Protein AF-0000000085033903 (afdb_homodimer)

Structure (mmCIF, N/CA/C/O backbone):
data_AF-0000000085033903-model_v1
#
loop_
_entity.id
_entity.type
_entity.pdbx_description
1 polymer 'Transcriptional regulator, ArsR family'
#
loop_
_atom_site.group_PDB
_atom_site.id
_atom_site.type_symbol
_atom_site.label_atom_id
_atom_site.label_alt_id
_atom_site.label_comp_id
_atom_site.label_asym_id
_atom_site.label_entity_id
_atom_site.label_seq_id
_atom_site.pdbx_PDB_ins_code
_atom_site.Cartn_x
_atom_site.Cartn_y
_atom_site.Cartn_z
_atom_site.occupancy
_atom_site.B_iso_or_equiv
_atom_site.auth_seq_id
_atom_site.auth_comp_id
_atom_site.auth_asym_id
_atom_site.auth_atom_id
_atom_site.pdbx_PDB_model_num
ATOM 1 N N . MET A 1 1 ? 1.807 15.758 24.922 1 51.19 1 MET A N 1
ATOM 2 C CA . MET A 1 1 ? 3.074 15.234 24.422 1 51.19 1 MET A CA 1
ATOM 3 C C . MET A 1 1 ? 2.865 14.422 23.156 1 51.19 1 MET A C 1
ATOM 5 O O . MET A 1 1 ? 1.865 13.711 23.016 1 51.19 1 MET A O 1
ATOM 9 N N . ILE A 1 2 ? 3.465 14.828 22.094 1 61.84 2 ILE A N 1
ATOM 10 C CA . ILE A 1 2 ? 3.363 14.047 20.859 1 61.84 2 ILE A CA 1
ATOM 11 C C . ILE A 1 2 ? 3.867 12.625 21.094 1 61.84 2 ILE A C 1
ATOM 13 O O . ILE A 1 2 ? 4.941 12.43 21.672 1 61.84 2 ILE A O 1
ATOM 17 N N . PRO A 1 3 ? 3.047 11.727 20.766 1 81.75 3 PRO A N 1
ATOM 18 C CA . PRO A 1 3 ? 3.426 10.328 20.984 1 81.75 3 PRO A CA 1
ATOM 19 C C . PRO A 1 3 ? 4.547 9.867 20.047 1 81.75 3 PRO A C 1
ATOM 21 O O . PRO A 1 3 ? 4.309 9.055 19.156 1 81.75 3 PRO A O 1
ATOM 24 N N . ARG A 1 4 ? 5.805 10.461 20.406 1 83.75 4 ARG A N 1
ATOM 25 C CA . ARG A 1 4 ? 7.004 10.172 19.625 1 83.75 4 ARG A CA 1
ATOM 26 C C . ARG A 1 4 ? 7.234 8.664 19.531 1 83.75 4 ARG A C 1
ATOM 28 O O . ARG A 1 4 ? 7.613 8.164 18.469 1 83.75 4 ARG A O 1
ATOM 35 N N . ASP A 1 5 ? 6.941 8.07 20.562 1 87.31 5 ASP A N 1
ATOM 36 C CA . ASP A 1 5 ? 7.168 6.629 20.609 1 87.31 5 ASP A CA 1
ATOM 37 C C . ASP A 1 5 ? 6.258 5.902 19.609 1 87.31 5 ASP A C 1
ATOM 39 O O . ASP A 1 5 ? 6.672 4.922 18.984 1 87.31 5 ASP A O 1
ATOM 43 N N . ASP A 1 6 ? 5.113 6.434 19.516 1 89.75 6 ASP A N 1
ATOM 44 C CA . ASP A 1 6 ? 4.168 5.828 18.578 1 89.75 6 ASP A CA 1
ATOM 45 C C . ASP A 1 6 ? 4.613 6.043 17.125 1 89.75 6 ASP A C 1
ATOM 47 O O . ASP A 1 6 ? 4.465 5.152 16.297 1 89.75 6 ASP A O 1
ATOM 51 N N . ILE A 1 7 ? 5.16 7.18 16.922 1 90.38 7 ILE A N 1
ATOM 52 C CA . ILE A 1 7 ? 5.613 7.512 15.57 1 90.38 7 ILE A CA 1
ATOM 53 C C . ILE A 1 7 ? 6.793 6.621 15.188 1 90.38 7 ILE A C 1
ATOM 55 O O . ILE A 1 7 ? 6.812 6.031 14.109 1 90.38 7 ILE A O 1
ATOM 59 N N . ILE A 1 8 ? 7.691 6.449 16.109 1 91.5 8 ILE A N 1
ATOM 60 C CA . ILE A 1 8 ? 8.883 5.648 15.867 1 91.5 8 ILE A CA 1
ATOM 61 C C . ILE A 1 8 ? 8.492 4.18 15.703 1 91.5 8 ILE A C 1
ATOM 63 O O . ILE A 1 8 ? 8.984 3.494 14.805 1 91.5 8 ILE A O 1
ATOM 67 N N . ALA A 1 9 ? 7.598 3.768 16.516 1 93 9 ALA A N 1
ATOM 68 C CA . ALA A 1 9 ? 7.129 2.387 16.438 1 93 9 ALA A CA 1
ATOM 69 C C . ALA A 1 9 ? 6.445 2.121 15.094 1 93 9 ALA A C 1
ATOM 71 O O . ALA A 1 9 ? 6.605 1.044 14.516 1 93 9 ALA A O 1
ATOM 72 N N . GLY A 1 10 ? 5.672 3.066 14.633 1 94.44 10 GLY A N 1
ATOM 73 C CA . GLY A 1 10 ? 5.012 2.93 13.352 1 94.44 10 GLY A CA 1
ATOM 74 C C . GLY A 1 10 ? 5.98 2.791 12.188 1 94.44 10 GLY A C 1
ATOM 75 O O . GLY A 1 10 ? 5.832 1.902 11.352 1 94.44 10 GLY A O 1
ATOM 76 N N . VAL A 1 11 ? 6.996 3.611 12.234 1 94.5 11 VAL A N 1
ATOM 77 C CA . VAL A 1 11 ? 7.988 3.576 11.164 1 94.5 11 VAL A CA 1
ATOM 78 C C . VAL A 1 11 ? 8.781 2.273 11.234 1 94.5 11 VAL A C 1
ATOM 80 O O . VAL A 1 11 ? 9.047 1.643 10.211 1 94.5 11 VAL A O 1
ATOM 83 N N . ALA A 1 12 ? 9.07 1.867 12.406 1 94.12 12 ALA A N 1
ATOM 84 C CA . ALA A 1 12 ? 9.875 0.668 12.633 1 94.12 12 ALA A CA 1
ATOM 85 C C . ALA A 1 12 ? 9.148 -0.581 12.148 1 94.12 12 ALA A C 1
ATOM 87 O O . ALA A 1 12 ? 9.781 -1.581 11.805 1 94.12 12 ALA A O 1
ATOM 88 N N . SER A 1 13 ? 7.879 -0.503 12.117 1 93.31 13 SER A N 1
ATOM 89 C CA . SER A 1 13 ? 7.094 -1.692 11.812 1 93.31 13 SER A CA 1
ATOM 90 C C . SER A 1 13 ? 6.852 -1.822 10.312 1 93.31 13 SER A C 1
ATOM 92 O O . SER A 1 13 ? 6.191 -2.762 9.867 1 93.31 13 SER A O 1
ATOM 94 N N . THR A 1 14 ? 7.402 -0.98 9.547 1 95 14 THR A N 1
ATOM 95 C CA . THR A 1 14 ? 7.141 -0.982 8.109 1 95 14 THR A CA 1
ATOM 96 C C . THR A 1 14 ? 7.992 -2.037 7.406 1 95 14 THR A C 1
ATOM 98 O O . THR A 1 14 ? 9.109 -2.326 7.832 1 95 14 THR A O 1
ATOM 101 N N . PRO A 1 15 ? 7.492 -2.566 6.266 1 94.94 15 PRO A N 1
ATOM 102 C CA . PRO A 1 15 ? 8.305 -3.455 5.43 1 94.94 15 PRO A CA 1
ATOM 103 C C . PRO A 1 15 ? 9.594 -2.797 4.949 1 94.94 15 PRO A C 1
ATOM 105 O O . PRO A 1 15 ? 10.609 -3.475 4.785 1 94.94 15 PRO A O 1
ATOM 108 N N . LEU A 1 16 ? 9.57 -1.531 4.758 1 95.94 16 LEU A N 1
ATOM 109 C CA . LEU A 1 16 ? 10.781 -0.831 4.324 1 95.94 16 LEU A CA 1
ATOM 110 C C . LEU A 1 16 ? 11.891 -0.979 5.355 1 95.94 16 LEU A C 1
ATOM 112 O O . LEU A 1 16 ? 13.023 -1.316 5.004 1 95.94 16 LEU A O 1
ATOM 116 N N . LEU A 1 17 ? 11.562 -0.713 6.57 1 95.25 17 LEU A N 1
ATOM 117 C CA . LEU A 1 17 ? 12.586 -0.817 7.598 1 95.25 17 LEU A CA 1
ATOM 118 C C . LEU A 1 17 ? 13.062 -2.258 7.75 1 95.25 17 LEU A C 1
ATOM 120 O O . LEU A 1 17 ? 14.242 -2.504 8.023 1 95.25 17 LEU A O 1
ATOM 124 N N . SER A 1 18 ? 12.125 -3.17 7.672 1 94.19 18 SER A N 1
ATOM 125 C CA . SER A 1 18 ? 12.508 -4.578 7.715 1 94.19 18 SER A CA 1
ATOM 126 C C . SER A 1 18 ? 13.516 -4.906 6.617 1 94.19 18 SER A C 1
ATOM 128 O O . SER A 1 18 ? 14.5 -5.602 6.859 1 94.19 18 SER A O 1
ATOM 130 N N . LEU A 1 19 ? 13.242 -4.406 5.441 1 95.62 19 LEU A N 1
ATOM 131 C CA . LEU A 1 19 ? 14.156 -4.625 4.324 1 95.62 19 LEU A CA 1
ATOM 132 C C . LEU A 1 19 ? 15.516 -3.99 4.602 1 95.62 19 LEU A C 1
ATOM 134 O O . LEU A 1 19 ? 16.547 -4.633 4.426 1 95.62 19 LEU A O 1
ATOM 138 N N . LEU A 1 20 ? 15.508 -2.75 5.012 1 95.62 20 LEU A N 1
ATOM 139 C CA . LEU A 1 20 ? 16.75 -2.016 5.25 1 95.62 20 LEU A CA 1
ATOM 140 C C . LEU A 1 20 ? 17.578 -2.688 6.34 1 95.62 20 LEU A C 1
ATOM 142 O O . LEU A 1 20 ? 18.797 -2.658 6.297 1 95.62 20 LEU A O 1
ATOM 146 N N . SER A 1 21 ? 16.859 -3.277 7.262 1 93.75 21 SER A N 1
ATOM 147 C CA . SER A 1 21 ? 17.547 -3.961 8.352 1 93.75 21 SER A CA 1
ATOM 148 C C . SER A 1 21 ? 18.25 -5.227 7.859 1 93.75 21 SER A C 1
ATOM 150 O O . SER A 1 21 ? 19.094 -5.789 8.555 1 93.75 21 SER A O 1
ATOM 152 N N . GLU A 1 22 ? 17.844 -5.715 6.672 1 94.38 22 GLU A N 1
ATOM 153 C CA . GLU A 1 22 ? 18.438 -6.918 6.098 1 94.38 22 GLU A CA 1
ATOM 154 C C . GLU A 1 22 ? 19.594 -6.574 5.164 1 94.38 22 GLU A C 1
ATOM 156 O O . GLU A 1 22 ? 20.219 -7.465 4.582 1 94.38 22 GLU A O 1
ATOM 161 N N . LEU A 1 23 ? 19.844 -5.285 5.02 1 94.88 23 LEU A N 1
ATOM 162 C CA . LEU A 1 23 ? 20.984 -4.824 4.242 1 94.88 23 LEU A CA 1
ATOM 163 C C . LEU A 1 23 ? 22.156 -4.477 5.156 1 94.88 23 LEU A C 1
ATOM 165 O O . LEU A 1 23 ? 21.984 -3.812 6.18 1 94.88 23 LEU A O 1
ATOM 169 N N . GLU A 1 24 ? 23.266 -4.941 4.898 1 93.25 24 GLU A N 1
ATOM 170 C CA . GLU A 1 24 ? 24.422 -4.754 5.758 1 93.25 24 GLU A CA 1
ATOM 171 C C . GLU A 1 24 ? 24.766 -3.273 5.926 1 93.25 24 GLU A C 1
ATOM 173 O O . GLU A 1 24 ? 24.906 -2.787 7.047 1 93.25 24 GLU A O 1
ATOM 178 N N . GLU A 1 25 ? 25.016 -2.617 4.859 1 94.31 25 GLU A N 1
ATOM 179 C CA . GLU A 1 25 ? 25.312 -1.189 4.793 1 94.31 25 GLU A CA 1
ATOM 180 C C . GLU A 1 25 ? 24.766 -0.575 3.506 1 94.31 25 GLU A C 1
ATOM 182 O O . GLU A 1 25 ? 24.766 -1.22 2.455 1 94.31 25 GLU A O 1
ATOM 187 N N . VAL A 1 26 ? 24.281 0.636 3.725 1 95.5 26 VAL A N 1
ATOM 188 C CA . VAL A 1 26 ? 23.734 1.278 2.535 1 95.5 26 VAL A CA 1
ATOM 189 C C . VAL A 1 26 ? 24.297 2.693 2.408 1 95.5 26 VAL A C 1
ATOM 191 O O . VAL A 1 26 ? 24.469 3.389 3.412 1 95.5 26 VAL A O 1
ATOM 194 N N . LYS A 1 27 ? 24.625 3.059 1.202 1 96.56 27 LYS A N 1
ATOM 195 C CA . LYS A 1 27 ? 25 4.426 0.863 1 96.56 27 LYS A CA 1
ATOM 196 C C . LYS A 1 27 ? 23.984 5.066 -0.073 1 96.56 27 LYS A C 1
ATOM 198 O O . LYS A 1 27 ? 24 4.824 -1.281 1 96.56 27 LYS A O 1
ATOM 203 N N . PRO A 1 28 ? 23.109 5.859 0.519 1 96.75 28 PRO A N 1
ATOM 204 C CA . PRO A 1 28 ? 22.062 6.48 -0.3 1 96.75 28 PRO A CA 1
ATOM 205 C C . PRO A 1 28 ? 22.594 7.645 -1.139 1 96.75 28 PRO A C 1
ATOM 207 O O . PRO A 1 28 ? 23.594 8.266 -0.781 1 96.75 28 PRO A O 1
ATOM 210 N N . SER A 1 29 ? 21.953 7.879 -2.289 1 95.25 29 SER A N 1
ATOM 211 C CA . SER A 1 29 ? 22.203 9.086 -3.07 1 95.25 29 SER A CA 1
ATOM 212 C C . SER A 1 29 ? 21.766 10.336 -2.316 1 95.25 29 SER A C 1
ATOM 214 O O . SER A 1 29 ? 21.109 10.242 -1.28 1 95.25 29 SER A O 1
ATOM 216 N N . GLN A 1 30 ? 22.125 11.477 -2.842 1 94.06 30 GLN A N 1
ATOM 217 C CA . GLN A 1 30 ? 21.781 12.742 -2.213 1 94.06 30 GLN A CA 1
ATOM 218 C C . GLN A 1 30 ? 20.266 12.945 -2.174 1 94.06 30 GLN A C 1
ATOM 220 O O . GLN A 1 30 ? 19.75 13.547 -1.237 1 94.06 30 GLN A O 1
ATOM 225 N N . ARG A 1 31 ? 19.594 12.414 -3.102 1 93 31 ARG A N 1
ATOM 226 C CA . ARG A 1 31 ? 18.156 12.609 -3.244 1 93 31 ARG A CA 1
ATOM 227 C C . ARG A 1 31 ? 17.391 11.953 -2.094 1 93 31 ARG A C 1
ATOM 229 O O . ARG A 1 31 ? 16.422 12.523 -1.58 1 93 31 ARG A O 1
ATOM 236 N N . ILE A 1 32 ? 17.875 10.773 -1.647 1 95.12 32 ILE A N 1
ATOM 237 C CA . ILE A 1 32 ? 17.094 10.047 -0.653 1 95.12 32 ILE A CA 1
ATOM 238 C C . ILE A 1 32 ? 17.812 10.086 0.695 1 95.12 32 ILE A C 1
ATOM 240 O O . ILE A 1 32 ? 17.344 9.5 1.673 1 95.12 32 ILE A O 1
ATOM 244 N N . ARG A 1 33 ? 18.875 10.781 0.789 1 96 33 ARG A N 1
ATOM 245 C CA . ARG A 1 33 ? 19.656 10.875 2.016 1 96 33 ARG A CA 1
ATOM 246 C C . ARG A 1 33 ? 18.812 11.406 3.168 1 96 33 ARG A C 1
ATOM 248 O O . ARG A 1 33 ? 18.938 10.953 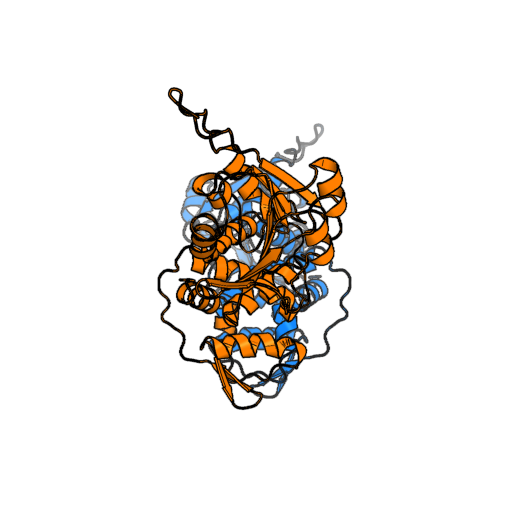4.305 1 96 33 ARG A O 1
ATOM 255 N N . PRO A 1 34 ? 17.922 12.383 2.941 1 93.62 34 PRO A N 1
ATOM 256 C CA . PRO A 1 34 ? 17.109 12.891 4.047 1 93.62 34 PRO A CA 1
ATOM 257 C C . PRO A 1 34 ? 16.281 11.797 4.727 1 93.62 34 PRO A C 1
ATOM 259 O O . PRO A 1 34 ? 16.062 11.859 5.938 1 93.62 34 PRO A O 1
ATOM 262 N N . LEU A 1 35 ? 15.797 10.812 3.961 1 95.88 35 LEU A N 1
ATOM 263 C CA . LEU A 1 35 ? 15.07 9.695 4.543 1 95.88 35 LEU A CA 1
ATOM 264 C C . LEU A 1 35 ? 15.953 8.914 5.512 1 95.88 35 LEU A C 1
ATOM 266 O O . LEU A 1 35 ? 15.539 8.609 6.633 1 95.88 35 LEU A O 1
ATOM 270 N N . PHE A 1 36 ? 17.156 8.656 5.133 1 96.62 36 PHE A N 1
ATOM 271 C CA . PHE A 1 36 ? 18.078 7.879 5.949 1 96.62 36 PHE A CA 1
ATOM 272 C C . PHE A 1 36 ? 18.547 8.688 7.148 1 96.62 36 PHE A C 1
ATOM 274 O O . PHE A 1 36 ? 18.766 8.141 8.234 1 96.62 36 PHE A O 1
ATOM 281 N N . ASP A 1 37 ? 18.75 9.992 6.934 1 95.38 37 ASP A N 1
ATOM 282 C CA . ASP A 1 37 ? 19.062 10.867 8.062 1 95.38 37 ASP A CA 1
ATOM 283 C C . ASP A 1 37 ? 17.938 10.828 9.109 1 95.38 37 ASP A C 1
ATOM 285 O O . ASP A 1 37 ? 18.219 10.773 10.305 1 95.38 37 ASP A O 1
ATOM 289 N N . PHE A 1 38 ? 16.703 10.898 8.641 1 95.06 38 PHE A N 1
ATOM 290 C CA . PHE A 1 38 ? 15.547 10.812 9.531 1 95.06 38 PHE A CA 1
ATOM 291 C C . PHE A 1 38 ? 15.562 9.5 10.312 1 95.06 38 PHE A C 1
ATOM 293 O O . PHE A 1 38 ? 15.406 9.492 11.531 1 95.06 38 PHE A O 1
ATOM 300 N N . LEU A 1 39 ? 15.789 8.336 9.609 1 95.62 39 LEU A N 1
ATOM 301 C CA . LEU A 1 39 ? 15.789 7.02 10.242 1 95.62 39 LEU A CA 1
ATOM 302 C C . LEU A 1 39 ? 16.906 6.914 11.273 1 95.62 39 LEU A C 1
ATOM 304 O O . LEU A 1 39 ? 16.734 6.273 12.312 1 95.62 39 LEU A O 1
ATOM 308 N N . ALA A 1 40 ? 18.016 7.551 10.961 1 94.94 40 ALA A N 1
ATOM 309 C CA . ALA A 1 40 ? 19.141 7.559 11.898 1 94.94 40 ALA A CA 1
ATOM 310 C C . ALA A 1 40 ? 18.828 8.414 13.117 1 94.94 40 ALA A C 1
ATOM 312 O O . ALA A 1 40 ? 19.141 8.039 14.25 1 94.94 40 ALA A O 1
ATOM 313 N N . GLU A 1 41 ? 18.234 9.5 12.867 1 92.31 41 GLU A N 1
ATOM 314 C CA . GLU A 1 41 ? 17.922 10.438 13.945 1 92.31 41 GLU A CA 1
ATOM 315 C C . GLU A 1 41 ? 16.938 9.82 14.938 1 92.31 41 GLU A C 1
ATOM 317 O O . GLU A 1 41 ? 17.016 10.102 16.141 1 92.31 41 GLU A O 1
ATOM 322 N N . VAL A 1 42 ? 16.047 9.008 14.422 1 91.25 42 VAL A N 1
ATOM 323 C CA . VAL A 1 42 ? 15.055 8.41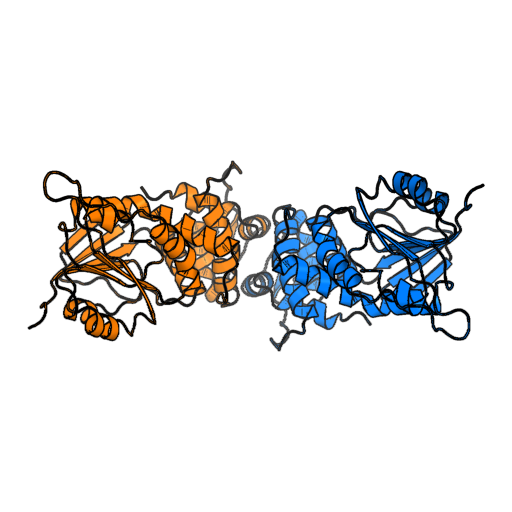4 15.32 1 91.25 42 VAL A CA 1
ATOM 324 C C . VAL A 1 42 ? 15.578 7.094 15.875 1 91.25 42 VAL A C 1
ATOM 326 O O . VAL A 1 42 ? 14.852 6.367 16.547 1 91.25 42 VAL A O 1
ATOM 329 N N . GLY A 1 43 ? 16.766 6.715 15.523 1 91.06 43 GLY A N 1
ATOM 330 C CA . GLY A 1 43 ? 17.438 5.578 16.125 1 91.06 43 GLY A CA 1
ATOM 331 C C . GLY A 1 43 ? 17.156 4.27 15.414 1 91.06 43 GLY A C 1
ATOM 332 O O . GLY A 1 43 ? 17.453 3.193 15.945 1 91.06 43 GLY A O 1
ATOM 333 N N . LEU A 1 44 ? 16.609 4.309 14.258 1 93.69 44 LEU A N 1
ATOM 334 C CA . LEU A 1 44 ? 16.25 3.086 13.555 1 93.69 44 LEU A CA 1
ATOM 335 C C . LEU A 1 44 ? 17.375 2.617 12.648 1 93.69 44 LEU A C 1
ATOM 337 O O . LEU A 1 44 ? 17.375 1.476 12.18 1 93.69 44 LEU A O 1
ATOM 341 N N . MET A 1 45 ? 18.312 3.541 12.375 1 95.62 45 MET A N 1
ATOM 342 C CA . MET A 1 45 ? 19.547 3.225 11.664 1 95.62 45 MET A CA 1
ATOM 343 C C . MET A 1 45 ? 20.734 3.93 12.312 1 95.62 45 MET A C 1
ATOM 345 O O . MET A 1 45 ? 20.562 4.855 13.102 1 95.62 45 MET A O 1
ATOM 349 N N . GLN A 1 46 ? 21.859 3.432 12.055 1 96.19 46 GLN A N 1
ATOM 350 C CA . GLN A 1 46 ? 23.109 4.055 12.508 1 96.19 46 GLN A CA 1
ATOM 351 C C . GLN A 1 46 ? 23.875 4.668 11.336 1 96.19 46 GLN A C 1
ATOM 353 O O . GLN A 1 46 ? 24.078 4.008 10.312 1 96.19 46 GLN A O 1
ATOM 358 N N . ARG A 1 47 ? 24.25 5.879 11.562 1 95.75 47 ARG A N 1
ATOM 359 C CA . ARG A 1 47 ? 25 6.566 10.516 1 95.75 47 ARG A CA 1
ATOM 360 C C . ARG A 1 47 ? 26.5 6.469 10.758 1 95.75 47 ARG A C 1
ATOM 362 O O . ARG A 1 47 ? 26.969 6.699 11.875 1 95.75 47 ARG A O 1
ATOM 369 N N . LYS A 1 48 ? 27.219 6.062 9.797 1 94.75 48 LYS A N 1
ATOM 370 C CA . LYS A 1 48 ? 28.672 6.051 9.781 1 94.75 48 LYS A CA 1
ATOM 371 C C . LYS A 1 48 ? 29.219 6.723 8.523 1 94.75 48 LYS A C 1
ATOM 373 O O . LYS A 1 48 ? 29.422 6.066 7.5 1 94.75 48 LYS A O 1
ATOM 378 N N . GLY A 1 49 ? 29.5 8.047 8.641 1 93.56 49 GLY A N 1
ATOM 379 C CA . GLY A 1 49 ? 29.891 8.797 7.457 1 93.56 49 GLY A CA 1
ATOM 380 C C . GLY A 1 49 ? 28.766 8.992 6.465 1 93.56 49 GLY A C 1
ATOM 381 O O . GLY A 1 49 ? 27.719 9.539 6.812 1 93.56 49 GLY A O 1
ATOM 382 N N . ASP A 1 50 ? 29 8.445 5.316 1 94.38 50 ASP A N 1
ATOM 383 C CA . ASP A 1 50 ? 27.984 8.586 4.281 1 94.38 50 ASP A CA 1
ATOM 384 C C . ASP A 1 50 ? 27.188 7.293 4.125 1 94.38 50 ASP A C 1
ATOM 386 O O . ASP A 1 50 ? 26.391 7.156 3.186 1 94.38 50 ASP A O 1
ATOM 390 N N . LYS A 1 51 ? 27.453 6.434 5.082 1 96.44 51 LYS A N 1
ATOM 391 C CA . LYS A 1 51 ? 26.781 5.137 5.027 1 96.44 51 LYS A CA 1
ATOM 392 C C . LYS A 1 51 ? 25.859 4.941 6.23 1 96.44 51 LYS A C 1
ATOM 394 O O . LYS A 1 51 ? 26.016 5.621 7.246 1 96.44 51 LYS A O 1
ATOM 399 N N . TYR A 1 52 ? 24.875 4.051 6.055 1 97.12 52 TYR A N 1
ATOM 400 C CA . TYR A 1 52 ? 23.906 3.732 7.098 1 97.12 52 TYR A CA 1
ATOM 401 C C . TYR A 1 52 ? 23.797 2.225 7.293 1 97.12 52 TYR A C 1
ATOM 403 O O . TYR A 1 52 ? 23.891 1.459 6.332 1 97.12 52 TYR A O 1
ATOM 411 N N . ARG A 1 53 ? 23.641 1.816 8.508 1 94.62 53 ARG A N 1
ATOM 412 C CA . ARG A 1 53 ? 23.453 0.403 8.828 1 94.62 53 ARG A CA 1
ATOM 413 C C . ARG A 1 53 ? 22.344 0.211 9.859 1 94.62 53 ARG A C 1
ATOM 415 O O . ARG A 1 53 ? 21.859 1.182 10.438 1 94.62 53 ARG A O 1
ATOM 422 N N . ARG A 1 54 ? 21.938 -1.089 9.992 1 89.06 54 ARG A N 1
ATOM 423 C CA . ARG A 1 54 ? 20.828 -1.396 10.898 1 89.06 54 ARG A CA 1
ATOM 424 C C . ARG A 1 54 ? 21.203 -1.059 12.344 1 89.06 54 ARG A C 1
ATOM 426 O O . ARG A 1 54 ? 22.359 -1.223 12.742 1 89.06 54 ARG A O 1
ATOM 433 N N . ALA A 1 55 ? 20.203 -0.521 12.922 1 87.81 55 ALA A N 1
ATOM 434 C CA . ALA A 1 55 ? 20.312 -0.316 14.359 1 87.81 55 ALA A CA 1
ATOM 435 C C . ALA A 1 55 ? 19.484 -1.354 15.125 1 87.81 55 ALA A C 1
ATOM 437 O O . ALA A 1 55 ? 18.797 -2.174 14.516 1 87.81 55 ALA A O 1
ATOM 438 N N . SER A 1 56 ? 19.688 -1.469 16.312 1 77.69 56 SER A N 1
ATOM 439 C CA . SER A 1 56 ? 18.859 -2.346 17.125 1 77.69 56 SER A CA 1
ATOM 440 C C . SER A 1 56 ? 17.391 -1.896 17.094 1 77.69 56 SER A C 1
ATOM 442 O O . SER A 1 56 ? 17.094 -0.738 17.391 1 77.69 56 SER A O 1
ATOM 444 N N . LEU A 1 57 ? 16.625 -2.744 16.5 1 71.31 57 LEU A N 1
ATOM 445 C CA . LEU A 1 57 ? 15.219 -2.385 16.359 1 71.31 57 LEU A CA 1
ATOM 446 C C . LEU A 1 57 ? 14.453 -2.648 17.656 1 71.31 57 LEU A C 1
ATOM 448 O O . LEU A 1 57 ? 14.773 -3.59 18.391 1 71.31 57 LEU A O 1
ATOM 452 N N . PRO A 1 58 ? 13.602 -1.666 17.891 1 67.56 58 PRO A N 1
ATOM 453 C CA . PRO A 1 58 ? 12.766 -1.893 19.078 1 67.56 58 PRO A CA 1
ATOM 454 C C . PRO A 1 58 ? 11.898 -3.141 18.953 1 67.56 58 PRO A C 1
ATOM 456 O O . PRO A 1 58 ? 11.695 -3.652 17.859 1 67.56 58 PRO A O 1
ATOM 459 N N . SER A 1 59 ? 11.531 -3.715 20.016 1 65.88 59 SER A N 1
ATOM 460 C CA . SER A 1 59 ? 10.719 -4.922 20.078 1 65.88 59 SER A CA 1
ATOM 461 C C . SER A 1 59 ? 9.383 -4.719 19.359 1 65.88 59 SER A C 1
ATOM 463 O O . SER A 1 59 ? 8.789 -3.639 19.438 1 65.88 59 SER A O 1
ATOM 465 N N . ARG A 1 60 ? 9.07 -5.688 18.703 1 65.56 60 ARG A N 1
ATOM 466 C CA . ARG A 1 60 ? 7.812 -5.699 17.953 1 65.56 60 ARG A CA 1
ATOM 467 C C . ARG A 1 60 ? 6.629 -5.938 18.891 1 65.56 60 ARG A C 1
ATOM 469 O O . ARG A 1 60 ? 6.508 -7.012 19.484 1 65.56 60 ARG A O 1
ATOM 476 N N . GLY A 1 61 ? 6.223 -4.883 19.578 1 69.19 61 GLY A N 1
ATOM 477 C CA . GLY A 1 61 ? 5.012 -5.051 20.359 1 69.19 61 GLY A CA 1
ATOM 478 C C . GLY A 1 61 ? 3.76 -4.613 19.625 1 69.19 61 GLY A C 1
ATOM 479 O O . GLY A 1 61 ? 3.787 -4.402 18.422 1 69.19 61 GLY A O 1
ATOM 480 N N . GLU A 1 62 ? 2.664 -4.789 20.266 1 85.25 62 GLU A N 1
ATOM 481 C CA . GLU A 1 62 ? 1.383 -4.348 19.719 1 85.25 62 GLU A CA 1
ATOM 482 C C . GLU A 1 62 ? 1.396 -2.854 19.422 1 85.25 62 GLU A C 1
ATOM 484 O O . GLU A 1 62 ? 1.844 -2.053 20.234 1 85.25 62 GLU A O 1
ATOM 489 N N . LEU A 1 63 ? 1.083 -2.57 18.25 1 90.56 63 LEU A N 1
ATOM 490 C CA . LEU A 1 63 ? 1.084 -1.179 17.812 1 90.56 63 LEU A CA 1
ATOM 491 C C . LEU A 1 63 ? -0.178 -0.461 18.281 1 90.56 63 LEU A C 1
ATOM 493 O O . LEU A 1 63 ? -1.271 -1.029 18.25 1 90.56 63 LEU A O 1
ATOM 497 N N . SER A 1 64 ? 0.049 0.699 18.828 1 92.88 64 SER A N 1
ATOM 498 C CA . SER A 1 64 ? -1.088 1.58 19.078 1 92.88 64 SER A CA 1
ATOM 499 C C . SER A 1 64 ? -1.766 1.982 17.766 1 92.88 64 SER A C 1
ATOM 501 O O . SER A 1 64 ? -1.188 1.83 16.688 1 92.88 64 SER A O 1
ATOM 503 N N . PRO A 1 65 ? -3.014 2.461 17.875 1 93.62 65 PRO A N 1
ATOM 504 C CA . PRO A 1 65 ? -3.693 2.926 16.656 1 93.62 65 PRO A CA 1
ATOM 505 C C . PRO A 1 65 ? -2.898 3.994 15.914 1 93.62 65 PRO A C 1
ATOM 507 O O . PRO A 1 65 ? -2.834 3.971 14.68 1 93.62 65 PRO A O 1
ATOM 510 N N . LEU A 1 66 ? -2.314 4.906 16.625 1 95.19 66 LEU A N 1
ATOM 511 C CA . LEU A 1 66 ? -1.508 5.938 15.984 1 95.19 66 LEU A CA 1
ATOM 512 C C . LEU A 1 66 ? -0.289 5.328 15.297 1 95.19 66 LEU A C 1
ATOM 514 O O . LEU A 1 66 ? 0.049 5.703 14.172 1 95.19 66 LEU A O 1
ATOM 518 N N . ALA A 1 67 ? 0.354 4.41 15.953 1 95.25 67 ALA A N 1
ATOM 519 C CA . ALA A 1 67 ? 1.512 3.746 15.359 1 95.25 67 ALA A CA 1
ATOM 520 C C . ALA A 1 67 ? 1.128 3.014 14.078 1 95.25 67 ALA A C 1
ATOM 522 O O . ALA A 1 67 ? 1.866 3.049 13.086 1 95.25 67 ALA A O 1
ATOM 523 N N . GLU A 1 68 ? -0.029 2.402 14.125 1 95.81 68 GLU A N 1
ATOM 524 C CA . GLU A 1 68 ? -0.52 1.711 12.938 1 95.81 68 GLU A CA 1
ATOM 525 C C . GLU A 1 68 ? -0.775 2.691 11.797 1 95.81 68 GLU A C 1
ATOM 527 O O . GLU A 1 68 ? -0.462 2.4 10.641 1 95.81 68 GLU A O 1
ATOM 532 N N . ALA A 1 69 ? -1.372 3.797 12.141 1 96.81 69 ALA A N 1
ATOM 533 C CA . ALA A 1 69 ? -1.63 4.828 11.141 1 96.81 69 ALA A CA 1
ATOM 534 C C . ALA A 1 69 ? -0.327 5.34 10.531 1 96.81 69 ALA A C 1
ATOM 536 O O . ALA A 1 69 ? -0.222 5.496 9.312 1 96.81 69 ALA A O 1
ATOM 537 N N . VAL A 1 70 ? 0.623 5.527 11.398 1 96.94 70 VAL A N 1
ATOM 538 C CA . VAL A 1 70 ? 1.919 6.02 10.945 1 96.94 70 VAL A CA 1
ATOM 539 C C . VAL A 1 70 ? 2.574 4.98 10.039 1 96.94 70 VAL A C 1
ATOM 541 O O . VAL A 1 70 ? 3.131 5.328 8.992 1 96.94 70 VAL A O 1
ATOM 544 N N . SER A 1 71 ? 2.52 3.75 10.43 1 96.44 71 SER A N 1
ATOM 545 C CA . SER A 1 71 ? 3.068 2.68 9.602 1 96.44 71 SER A CA 1
ATOM 546 C C . SER A 1 71 ? 2.445 2.68 8.211 1 96.44 71 SER A C 1
ATOM 548 O O . SER A 1 71 ? 3.156 2.6 7.207 1 96.44 71 SER A O 1
ATOM 550 N N . THR A 1 72 ? 1.188 2.828 8.172 1 96.56 72 THR A N 1
ATOM 551 C CA . THR A 1 72 ? 0.441 2.818 6.922 1 96.56 72 THR A CA 1
ATOM 552 C C . THR A 1 72 ? 0.818 4.02 6.059 1 96.56 72 THR A C 1
ATOM 554 O O . THR A 1 72 ? 1.084 3.873 4.863 1 96.56 72 THR A O 1
ATOM 557 N N . LEU A 1 73 ? 0.869 5.176 6.641 1 98 73 LEU A N 1
ATOM 558 C CA . LEU A 1 73 ? 1.156 6.402 5.91 1 98 73 LEU A CA 1
ATOM 559 C C . LEU A 1 73 ? 2.6 6.418 5.414 1 98 73 LEU A C 1
ATOM 561 O O . LEU A 1 73 ? 2.871 6.844 4.289 1 98 73 LEU A O 1
ATOM 565 N N . PHE A 1 74 ? 3.482 5.93 6.293 1 97.81 74 PHE A N 1
ATOM 566 C CA . PHE A 1 74 ? 4.891 5.91 5.918 1 97.81 74 PHE A CA 1
ATOM 567 C C . PHE A 1 74 ? 5.129 4.965 4.75 1 97.81 74 PHE A C 1
ATOM 569 O O . PHE A 1 74 ? 5.797 5.324 3.777 1 97.81 74 PHE A O 1
ATOM 576 N N . GLN A 1 75 ? 4.52 3.842 4.82 1 96.12 75 GLN A N 1
ATOM 577 C CA . GLN A 1 75 ? 4.746 2.795 3.828 1 96.12 75 GLN A CA 1
ATOM 578 C C . GLN A 1 75 ? 4.066 3.135 2.504 1 96.12 75 GLN A C 1
ATOM 580 O O . GLN A 1 75 ? 4.602 2.84 1.434 1 96.12 75 GLN A O 1
ATOM 585 N N . ASN A 1 76 ? 2.92 3.785 2.568 1 95.56 76 ASN A N 1
ATOM 586 C CA . ASN A 1 76 ? 2.096 3.865 1.367 1 95.56 76 ASN A CA 1
ATOM 587 C C . ASN A 1 76 ? 2.068 5.281 0.798 1 95.56 76 ASN A C 1
ATOM 589 O O . ASN A 1 76 ? 1.646 5.488 -0.341 1 95.56 76 ASN A O 1
ATOM 593 N N . LEU A 1 77 ? 2.521 6.266 1.523 1 97.31 77 LEU A N 1
ATOM 594 C CA . LEU A 1 77 ? 2.547 7.637 1.027 1 97.31 77 LEU A CA 1
ATOM 595 C C . LEU A 1 77 ? 3.971 8.18 1.015 1 97.31 77 LEU A C 1
ATOM 597 O O . LEU A 1 77 ? 4.508 8.5 -0.049 1 97.31 77 LEU A O 1
ATOM 601 N N . VAL A 1 78 ? 4.59 8.156 2.174 1 97.56 78 VAL A N 1
ATOM 602 C CA . VAL A 1 78 ? 5.883 8.812 2.334 1 97.56 78 VAL A CA 1
ATOM 603 C C . VAL A 1 78 ? 6.934 8.086 1.498 1 97.56 78 VAL A C 1
ATOM 605 O O . VAL A 1 78 ? 7.629 8.703 0.687 1 97.56 78 VAL A O 1
ATOM 608 N N . PHE A 1 79 ? 6.969 6.777 1.653 1 96.81 79 PHE A N 1
ATOM 609 C CA . PHE A 1 79 ? 7.992 5.98 0.985 1 96.81 79 PHE A CA 1
ATOM 610 C C . PHE A 1 79 ? 7.875 6.109 -0.529 1 96.81 79 PHE A C 1
ATOM 612 O O . PHE A 1 79 ? 8.844 6.445 -1.207 1 96.81 79 PHE A O 1
ATOM 619 N N . PRO A 1 80 ? 6.746 5.883 -1.151 1 96.25 80 PRO A N 1
ATOM 620 C CA . PRO A 1 80 ? 6.648 6.051 -2.604 1 96.25 80 PRO A CA 1
ATOM 621 C C . PRO A 1 80 ? 7.012 7.461 -3.061 1 96.25 80 PRO A C 1
ATOM 623 O O . PRO A 1 80 ? 7.629 7.629 -4.117 1 96.25 80 PRO A O 1
ATOM 626 N N . TYR A 1 81 ? 6.699 8.438 -2.309 1 97 81 TYR A N 1
ATOM 627 C CA . TYR A 1 81 ? 6.988 9.82 -2.682 1 97 81 TYR A CA 1
ATOM 628 C C . TYR A 1 81 ? 8.484 10.094 -2.623 1 97 81 TYR A C 1
ATOM 630 O O . TYR A 1 81 ? 9.062 10.641 -3.568 1 97 81 TYR A O 1
ATOM 638 N N . VAL A 1 82 ? 9.055 9.664 -1.54 1 95.88 82 VAL A N 1
ATOM 639 C CA . VAL A 1 82 ? 10.461 9.969 -1.331 1 95.88 82 VAL A CA 1
ATOM 640 C C . VAL A 1 82 ? 11.312 9.148 -2.301 1 95.88 82 VAL A C 1
ATOM 642 O O . VAL A 1 82 ? 12.312 9.648 -2.83 1 95.88 82 VAL A O 1
ATOM 645 N N . ALA A 1 83 ? 10.914 7.922 -2.541 1 93.75 83 ALA A N 1
ATOM 646 C CA . ALA A 1 83 ? 11.703 7.008 -3.365 1 93.75 83 ALA A CA 1
ATOM 647 C C . ALA A 1 83 ? 11.508 7.312 -4.852 1 93.75 83 ALA A C 1
ATOM 649 O O . ALA A 1 83 ? 12.469 7.266 -5.625 1 93.75 83 ALA A O 1
ATOM 650 N N . ALA A 1 84 ? 10.273 7.645 -5.254 1 92.56 84 ALA A N 1
ATOM 651 C CA . ALA A 1 84 ? 9.977 7.68 -6.684 1 92.56 84 ALA A CA 1
ATOM 652 C C . ALA A 1 84 ? 9.352 9.016 -7.078 1 92.56 84 ALA A C 1
ATOM 654 O O . ALA A 1 84 ? 9.07 9.258 -8.258 1 92.56 84 ALA A O 1
ATOM 655 N N . GLY A 1 85 ? 9.094 9.859 -6.125 1 92.75 85 GLY A N 1
ATOM 656 C CA . GLY A 1 85 ? 8.445 11.125 -6.426 1 92.75 85 GLY A CA 1
ATOM 657 C C . GLY A 1 85 ? 6.969 10.977 -6.734 1 92.75 85 GLY A C 1
ATOM 658 O O . GLY A 1 85 ? 6.352 11.891 -7.293 1 92.75 85 GLY A O 1
ATOM 659 N N . ARG A 1 86 ? 6.387 9.875 -6.336 1 92.88 86 ARG A N 1
ATOM 660 C CA . ARG A 1 86 ? 4.992 9.602 -6.668 1 92.88 86 ARG A CA 1
ATOM 661 C C . ARG A 1 86 ? 4.055 10.234 -5.645 1 92.88 86 ARG A C 1
ATOM 663 O O . ARG A 1 86 ? 4.113 9.914 -4.457 1 92.88 86 ARG A O 1
ATOM 670 N N . ARG A 1 87 ? 3.162 11.008 -6.133 1 94.94 87 ARG A N 1
ATOM 671 C CA . ARG A 1 87 ? 2.139 11.602 -5.273 1 94.94 87 ARG A CA 1
ATOM 672 C C . ARG A 1 87 ? 0.863 10.758 -5.289 1 94.94 87 ARG A C 1
ATOM 674 O O . ARG A 1 87 ? 0.571 10.086 -6.277 1 94.94 87 ARG A O 1
ATOM 681 N N . ALA A 1 88 ? 0.216 10.875 -4.191 1 94.56 88 ALA A N 1
ATOM 682 C CA . ALA A 1 88 ? -0.993 10.07 -4.062 1 94.56 88 ALA A CA 1
ATOM 683 C C . ALA A 1 88 ? -2.146 10.672 -4.855 1 94.56 88 ALA A C 1
ATOM 685 O O . ALA A 1 88 ? -2.395 11.883 -4.781 1 94.56 88 ALA A O 1
ATOM 686 N N . GLY A 1 89 ? -2.766 9.844 -5.668 1 92.38 89 GLY A N 1
ATOM 687 C CA . GLY A 1 89 ? -4.031 10.25 -6.266 1 92.38 89 GLY A CA 1
ATOM 688 C C . GLY A 1 89 ? -5.207 10.109 -5.316 1 92.38 89 GLY A C 1
ATOM 689 O O . GLY A 1 89 ? -5.16 10.602 -4.188 1 92.38 89 GLY A O 1
ATOM 690 N N . ARG A 1 90 ? -6.246 9.414 -5.742 1 90.75 90 ARG A N 1
ATOM 691 C CA . ARG A 1 90 ? -7.387 9.18 -4.863 1 90.75 90 ARG A CA 1
ATOM 692 C C . ARG A 1 90 ? -7.012 8.234 -3.725 1 90.75 90 ARG A C 1
ATOM 694 O O . ARG A 1 90 ? -6.371 7.207 -3.951 1 90.75 90 ARG A O 1
ATOM 701 N N . LEU A 1 91 ? -7.438 8.641 -2.539 1 95.06 91 LEU A N 1
ATOM 702 C CA . LEU A 1 91 ? -7.047 7.879 -1.356 1 95.06 91 LEU A CA 1
ATOM 703 C C . LEU A 1 91 ? -7.996 6.707 -1.124 1 95.06 91 LEU A C 1
ATOM 705 O O . LEU A 1 91 ? -9.211 6.844 -1.288 1 95.06 91 LEU A O 1
ATOM 709 N N . SER A 1 92 ? -7.414 5.555 -0.819 1 90.75 92 SER A N 1
ATOM 710 C CA . SER A 1 92 ? -8.219 4.43 -0.354 1 90.75 92 SER A CA 1
ATOM 711 C C . SER A 1 92 ? -8.828 4.711 1.013 1 90.75 92 SER A C 1
ATOM 713 O O . SER A 1 92 ? -8.352 5.582 1.745 1 90.75 92 SER A O 1
ATOM 715 N N . PRO A 1 93 ? -9.891 3.967 1.392 1 90.44 93 PRO A N 1
ATOM 716 C CA . PRO A 1 93 ? -10.477 4.141 2.721 1 90.44 93 PRO A CA 1
ATOM 717 C C . PRO A 1 93 ? -9.477 3.922 3.848 1 90.44 93 PRO A C 1
ATOM 719 O O . PRO A 1 93 ? -9.523 4.609 4.871 1 90.44 93 PRO A O 1
ATOM 722 N N . GLU A 1 94 ? -8.578 3.047 3.604 1 91.56 94 GLU A N 1
ATOM 723 C CA . GLU A 1 94 ? -7.559 2.764 4.609 1 91.56 94 GLU A CA 1
ATOM 724 C C . GLU A 1 94 ? -6.637 3.963 4.816 1 91.56 94 GLU A C 1
ATOM 726 O O . GLU A 1 94 ? -6.301 4.305 5.953 1 91.56 94 GLU A O 1
ATOM 731 N N . LEU A 1 95 ? -6.254 4.57 3.77 1 95.88 95 LEU A N 1
ATOM 732 C CA . LEU A 1 95 ? -5.383 5.738 3.859 1 95.88 95 LEU A CA 1
ATOM 733 C C . LEU A 1 95 ? -6.125 6.922 4.461 1 95.88 95 LEU A C 1
ATOM 735 O O . LEU A 1 95 ? -5.551 7.695 5.234 1 95.88 95 LEU A O 1
ATOM 739 N N . GLN A 1 96 ? -7.43 7.031 4.133 1 96 96 GLN A N 1
ATOM 740 C CA . GLN A 1 96 ? -8.234 8.094 4.727 1 96 96 GLN A CA 1
ATOM 741 C C . GLN A 1 96 ? -8.312 7.949 6.242 1 96 96 GLN A C 1
ATOM 743 O O . GLN A 1 96 ? -8.141 8.922 6.977 1 96 96 GLN A O 1
ATOM 748 N N . ARG A 1 97 ? -8.508 6.75 6.645 1 95.69 97 ARG A N 1
ATOM 749 C CA . ARG A 1 97 ? -8.586 6.477 8.078 1 95.69 97 ARG A CA 1
ATOM 750 C C . ARG A 1 97 ? -7.246 6.75 8.758 1 95.69 97 ARG A C 1
ATOM 752 O O . ARG A 1 97 ? -7.203 7.312 9.852 1 95.69 97 ARG A O 1
ATOM 759 N N . ALA A 1 98 ? -6.207 6.348 8.117 1 97.25 98 ALA A N 1
ATOM 760 C CA . ALA A 1 98 ? -4.879 6.559 8.68 1 97.25 98 ALA A CA 1
ATOM 761 C C . ALA A 1 98 ? -4.582 8.047 8.828 1 97.25 98 ALA A C 1
ATOM 763 O O . ALA A 1 98 ? -4.016 8.477 9.836 1 97.25 98 ALA A O 1
ATOM 764 N N . LEU A 1 99 ? -4.953 8.82 7.82 1 97.75 99 LEU A N 1
ATOM 765 C CA . LEU A 1 99 ? -4.754 10.266 7.891 1 97.75 99 LEU A CA 1
ATOM 766 C C . LEU A 1 99 ? -5.531 10.859 9.055 1 97.75 99 LEU A C 1
ATOM 768 O O . LEU A 1 99 ? -5.004 11.688 9.805 1 97.75 99 LEU A O 1
ATOM 772 N N . TYR A 1 100 ? -6.727 10.367 9.172 1 95.88 100 TYR A N 1
ATOM 773 C CA . TYR A 1 100 ? -7.57 10.867 10.258 1 95.88 100 TYR A CA 1
ATOM 774 C C . TYR A 1 100 ? -6.969 10.539 11.617 1 95.88 100 TYR A C 1
ATOM 776 O O . TYR A 1 100 ? -6.875 11.414 12.484 1 95.88 100 TYR A O 1
ATOM 784 N N . VAL A 1 101 ? -6.551 9.352 11.781 1 95.56 101 VAL A N 1
ATOM 785 C CA . VAL A 1 101 ? -5.973 8.914 13.047 1 95.56 101 VAL A CA 1
ATOM 786 C C . VAL A 1 101 ? -4.672 9.664 13.312 1 95.56 101 VAL A C 1
ATOM 788 O O . VAL A 1 101 ? -4.355 9.992 14.453 1 95.56 101 VAL A O 1
ATOM 791 N N . TYR A 1 102 ? -3.906 9.938 12.289 1 96.62 102 TYR A N 1
ATOM 792 C CA . TYR A 1 102 ? -2.641 10.656 12.414 1 96.62 102 TYR A CA 1
ATOM 793 C C . TYR A 1 102 ? -2.846 12.016 13.062 1 96.62 102 TYR A C 1
ATOM 795 O O . TYR A 1 102 ? -1.991 12.492 13.812 1 96.62 102 TYR A O 1
ATOM 803 N N . THR A 1 103 ? -4.012 12.641 12.812 1 95.81 103 THR A N 1
ATOM 804 C CA . THR A 1 103 ? -4.266 13.961 13.375 1 95.81 103 THR A CA 1
ATOM 805 C C . THR A 1 103 ? -4.336 13.891 14.898 1 95.81 103 THR A C 1
ATOM 807 O O . THR A 1 103 ? -4.215 14.914 15.578 1 95.81 103 THR A O 1
ATOM 810 N N . SER A 1 104 ? -4.551 12.719 15.453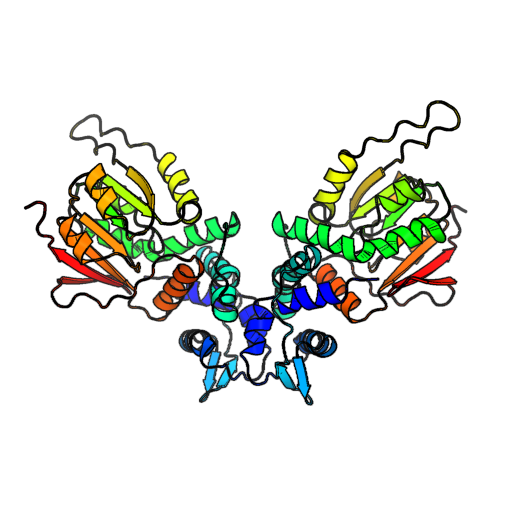 1 93.31 104 SER A N 1
ATOM 811 C CA . SER A 1 104 ? -4.621 12.586 16.906 1 93.31 104 SER A CA 1
ATOM 812 C C . SER A 1 104 ? -3.285 12.922 17.562 1 93.31 104 SER A C 1
ATOM 814 O O . SER A 1 104 ? -3.234 13.258 18.75 1 93.31 104 SER A O 1
ATOM 816 N N . ALA A 1 105 ? -2.205 12.844 16.781 1 93.88 105 ALA A N 1
ATOM 817 C CA . ALA A 1 105 ? -0.884 13.219 17.281 1 93.88 105 ALA A CA 1
ATOM 818 C C . ALA A 1 105 ? -0.853 14.68 17.719 1 93.88 105 ALA A C 1
ATOM 820 O O . ALA A 1 105 ? 0.007 15.078 18.5 1 93.88 105 ALA A O 1
ATOM 821 N N . PHE A 1 106 ? -1.827 15.453 17.234 1 95 106 PHE A N 1
ATOM 822 C CA . PHE A 1 106 ? -1.818 16.891 17.453 1 95 106 PHE A CA 1
ATOM 823 C C . PHE A 1 106 ? -2.934 17.297 18.422 1 95 106 PHE A C 1
ATOM 825 O O . PHE A 1 106 ? -3.229 18.5 18.562 1 95 106 PHE A O 1
ATOM 832 N N . GLN A 1 107 ? -3.52 16.344 19.062 1 93.06 107 GLN A N 1
ATOM 833 C CA . GLN A 1 107 ? -4.68 16.625 19.906 1 93.06 107 GLN A CA 1
ATOM 834 C C . GLN A 1 107 ? -4.312 17.531 21.062 1 93.06 107 GLN A C 1
ATOM 836 O O . GLN A 1 107 ? -5.031 18.5 21.359 1 93.06 107 GLN A O 1
ATOM 841 N N . ALA A 1 108 ? -3.197 17.25 21.719 1 93.31 108 ALA A N 1
ATOM 842 C CA . ALA A 1 108 ? -2.785 18.078 22.844 1 93.31 108 ALA A CA 1
ATOM 843 C C . ALA A 1 108 ? -2.557 19.531 22.406 1 93.31 108 ALA A C 1
ATOM 845 O O . ALA A 1 108 ? -2.877 20.453 23.156 1 93.31 108 ALA A O 1
ATOM 846 N N . LEU A 1 109 ? -1.986 19.672 21.234 1 95.75 109 LEU A N 1
ATOM 847 C CA . LEU A 1 109 ? -1.798 21 20.672 1 95.75 109 LEU A CA 1
ATOM 848 C C . LEU A 1 109 ? -3.137 21.703 20.484 1 95.75 109 LEU A C 1
ATOM 850 O O . LEU A 1 109 ? -3.305 22.859 20.875 1 95.75 109 LEU A O 1
ATOM 854 N N . ARG A 1 110 ? -4.098 21.016 19.891 1 95.88 110 ARG A N 1
ATOM 855 C CA . ARG A 1 110 ? -5.406 21.578 19.609 1 95.88 110 ARG A CA 1
ATOM 856 C C . ARG A 1 110 ? -6.105 22.031 20.891 1 95.88 110 ARG A C 1
ATOM 858 O O . ARG A 1 110 ? -6.664 23.125 20.953 1 95.88 110 ARG A O 1
ATOM 865 N N . VAL A 1 111 ? -6.02 21.219 21.875 1 92.75 111 VAL A N 1
ATOM 866 C CA . VAL A 1 111 ? -6.668 21.516 23.141 1 92.75 111 VAL A CA 1
ATOM 867 C C . VAL A 1 111 ? -6.027 22.75 23.781 1 92.75 111 VAL A C 1
ATOM 869 O O . VAL A 1 111 ? -6.727 23.656 24.234 1 92.75 111 VAL A O 1
ATOM 872 N N . THR A 1 112 ? -4.719 22.781 23.766 1 96.62 112 THR A N 1
ATOM 873 C CA . THR A 1 112 ? -4.008 23.891 24.391 1 96.62 112 THR A CA 1
ATOM 874 C C . THR A 1 112 ? -4.301 25.203 23.672 1 96.62 112 THR A C 1
ATOM 876 O O . THR A 1 112 ? -4.555 26.234 24.297 1 96.62 112 THR A O 1
ATOM 879 N N . VAL A 1 113 ? -4.297 25.172 22.359 1 96.5 113 VAL A N 1
ATOM 880 C CA . VAL A 1 113 ? -4.562 26.359 21.578 1 96.5 113 VAL A CA 1
ATOM 881 C C . VAL A 1 113 ? -5.984 26.844 21.844 1 96.5 113 VAL A C 1
ATOM 883 O O . VAL A 1 113 ? -6.203 28.047 22.078 1 96.5 113 VAL A O 1
ATOM 886 N N . ALA A 1 114 ? -6.922 25.984 21.859 1 93.69 114 ALA A N 1
ATOM 887 C CA . ALA A 1 114 ? -8.328 26.312 22.047 1 93.69 114 ALA A CA 1
ATOM 888 C C . ALA A 1 114 ? -8.586 26.844 23.453 1 93.69 114 ALA A C 1
ATOM 890 O O . ALA A 1 114 ? -9.375 27.766 23.641 1 93.69 114 ALA A O 1
ATOM 891 N N . GLN A 1 115 ? -7.922 26.297 24.391 1 93.81 115 GLN A N 1
ATOM 892 C CA . GLN A 1 115 ? -8.211 26.562 25.797 1 93.81 115 GLN A CA 1
ATOM 893 C C . GLN A 1 115 ? -7.418 27.766 26.312 1 93.81 115 GLN A C 1
ATOM 895 O O . GLN A 1 115 ? -7.926 28.547 27.109 1 93.81 115 GLN A O 1
ATOM 900 N N . GLU A 1 116 ? -6.156 27.891 25.859 1 95.75 116 GLU A N 1
ATOM 901 C CA . GLU A 1 116 ? -5.246 28.812 26.531 1 95.75 116 GLU A CA 1
ATOM 902 C C . GLU A 1 116 ? -4.898 30 25.625 1 95.75 116 GLU A C 1
ATOM 904 O O . GLU A 1 116 ? -4.574 31.078 26.125 1 95.75 116 GLU A O 1
ATOM 909 N N . LEU A 1 117 ? -4.973 29.797 24.359 1 95.12 117 LEU A N 1
ATOM 910 C CA . LEU A 1 117 ? -4.406 30.828 23.5 1 95.12 117 LEU A CA 1
ATOM 911 C C . LEU A 1 117 ? -5.504 31.609 22.781 1 95.12 117 LEU A C 1
ATOM 913 O O . LEU A 1 117 ? -5.387 32.812 22.594 1 95.12 117 LEU A O 1
ATOM 917 N N . MET A 1 118 ? -6.559 30.922 22.406 1 93.06 118 MET A N 1
ATOM 918 C CA . MET A 1 118 ? -7.594 31.562 21.609 1 93.06 118 MET A CA 1
ATOM 919 C C . MET A 1 118 ? -8.688 32.156 22.484 1 93.06 118 MET A C 1
ATOM 921 O O . MET A 1 118 ? -9.07 31.547 23.484 1 93.06 118 MET A O 1
ATOM 925 N N . SER A 1 119 ? -9.148 33.312 22.047 1 90.5 119 SER A N 1
ATOM 926 C CA . SER A 1 119 ? -10.312 33.875 22.719 1 90.5 119 SER A CA 1
ATOM 927 C C . SER A 1 119 ? -11.578 33.094 22.406 1 90.5 119 SER A C 1
ATOM 929 O O . SER A 1 119 ? -11.688 32.5 21.328 1 90.5 119 SER A O 1
ATOM 931 N N . TYR A 1 120 ? -12.477 33.188 23.266 1 91.19 120 TYR A N 1
ATOM 932 C CA . TYR A 1 120 ? -13.742 32.5 23.094 1 91.19 120 TYR A CA 1
ATOM 933 C C . TYR A 1 120 ? -14.609 33.156 22.031 1 91.19 120 TYR A C 1
ATOM 935 O O . TYR A 1 120 ? -14.688 34.375 21.969 1 91.19 120 TYR A O 1
ATOM 943 N N . GLY A 1 121 ? -15.172 32.375 21.188 1 90.62 121 GLY A N 1
ATOM 944 C CA . GLY A 1 121 ? -16.141 32.875 20.219 1 90.62 121 GLY A CA 1
ATOM 945 C C . GLY A 1 121 ? -15.492 33.469 18.984 1 90.62 121 GLY A C 1
ATOM 946 O O . GLY A 1 121 ? -14.273 33.656 18.953 1 90.62 121 GLY A O 1
ATOM 947 N N . GLY A 1 122 ? -16.344 33.625 17.953 1 92.88 122 GLY A N 1
ATOM 948 C CA . GLY A 1 122 ? -15.891 34.25 16.719 1 92.88 122 GLY A CA 1
ATOM 949 C C . GLY A 1 122 ? -15.75 33.281 15.562 1 92.88 122 GLY A C 1
ATOM 950 O O . GLY A 1 122 ? -15.797 32.062 15.758 1 92.88 122 GLY A O 1
ATOM 951 N N . LEU A 1 123 ? -15.594 33.812 14.453 1 95 123 LEU A N 1
ATOM 952 C CA . LEU A 1 123 ? -15.43 33.031 13.227 1 95 123 LEU A CA 1
ATOM 953 C C . LEU A 1 123 ? -13.953 32.781 12.945 1 95 123 LEU A C 1
ATOM 955 O O . LEU A 1 123 ? -13.156 33.75 12.891 1 95 123 LEU A O 1
ATOM 959 N N . THR A 1 124 ? -13.641 31.547 12.828 1 96.5 124 THR A N 1
ATOM 960 C CA . THR A 1 124 ? -12.234 31.172 12.648 1 96.5 124 THR A CA 1
ATOM 961 C C . THR A 1 124 ? -12.039 30.438 11.328 1 96.5 124 THR A C 1
ATOM 963 O O . THR A 1 124 ? -12.812 29.547 10.984 1 96.5 124 THR A O 1
ATOM 966 N N . LEU A 1 125 ? -11.031 30.812 10.602 1 97.81 125 LEU A N 1
ATOM 967 C CA . LEU A 1 125 ? -10.594 30.141 9.383 1 97.81 125 LEU A CA 1
ATOM 968 C C . LEU A 1 125 ? -9.5 29.125 9.695 1 97.81 125 LEU A C 1
ATOM 970 O O . LEU A 1 125 ? -8.484 29.469 10.297 1 97.81 125 LEU A O 1
ATOM 974 N N . VAL A 1 126 ? -9.773 27.922 9.344 1 98 126 VAL A N 1
ATOM 975 C CA . VAL A 1 126 ? -8.719 26.922 9.375 1 98 126 VAL A CA 1
ATOM 976 C C . VAL A 1 126 ? -8.125 26.75 7.977 1 98 126 VAL A C 1
ATOM 978 O O . VAL A 1 126 ? -8.742 26.156 7.098 1 98 126 VAL A O 1
ATOM 981 N N . ALA A 1 127 ? -6.93 27.328 7.777 1 97.81 127 ALA A N 1
ATOM 982 C CA . ALA A 1 127 ? -6.258 27.297 6.484 1 97.81 127 ALA A CA 1
ATOM 983 C C . ALA A 1 127 ? -5.391 26.047 6.336 1 97.81 127 ALA A C 1
ATOM 985 O O . ALA A 1 127 ? -4.18 26.094 6.57 1 97.81 127 ALA A O 1
ATOM 986 N N . GLY A 1 128 ? -5.996 24.984 5.828 1 97.69 128 GLY A N 1
ATOM 987 C CA . GLY A 1 128 ? -5.344 23.688 5.797 1 97.69 128 GLY A CA 1
ATOM 988 C C . GLY A 1 128 ? -5.641 22.828 7.016 1 97.69 128 GLY A C 1
ATOM 989 O O . GLY A 1 128 ? -4.984 22.969 8.047 1 97.69 128 GLY A O 1
ATOM 990 N N . TRP A 1 129 ? -6.586 21.938 6.879 1 97.5 129 TRP A N 1
ATOM 991 C CA . TRP A 1 129 ? -7.035 21.109 8 1 97.5 129 TRP A CA 1
ATOM 992 C C . TRP A 1 129 ? -5.969 20.094 8.398 1 97.5 129 TRP A C 1
ATOM 994 O O . TRP A 1 129 ? -5.691 19.906 9.586 1 97.5 129 TRP A O 1
ATOM 1004 N N . PHE A 1 130 ? -5.43 19.484 7.402 1 97.75 130 PHE A N 1
ATOM 1005 C CA . PHE A 1 130 ? -4.363 18.531 7.625 1 97.75 130 PHE A CA 1
ATOM 1006 C C . PHE A 1 130 ? -3.004 19.219 7.641 1 97.75 130 PHE A C 1
ATOM 1008 O O . PHE A 1 130 ? -2.766 20.141 6.867 1 97.75 130 PHE A O 1
ATOM 1015 N N . PRO A 1 131 ? -2.135 18.875 8.539 1 97.19 131 PRO A N 1
ATOM 1016 C CA . PRO A 1 131 ? -2.053 17.641 9.32 1 97.19 131 PRO A CA 1
ATOM 1017 C C . PRO A 1 131 ? -2.582 17.812 10.742 1 97.19 131 PRO A C 1
ATOM 1019 O O . PRO A 1 131 ? -2.812 16.828 11.445 1 97.19 131 PRO A O 1
ATOM 1022 N N . CYS A 1 132 ? -2.795 18.984 11.227 1 96.88 132 CYS A N 1
ATOM 1023 C CA . CYS A 1 132 ? -3.027 19.203 12.648 1 96.88 132 CYS A CA 1
ATOM 1024 C C . CYS A 1 132 ? -4.48 18.906 13.016 1 96.88 132 CYS A C 1
ATOM 1026 O O . CYS A 1 132 ? -4.789 18.656 14.18 1 96.88 132 CYS A O 1
ATOM 1028 N N . GLY A 1 133 ? -5.402 19.047 12.125 1 96.88 133 GLY A N 1
ATOM 1029 C CA . GLY A 1 133 ? -6.773 18.609 12.32 1 96.88 133 GLY A CA 1
ATOM 1030 C C . GLY A 1 133 ? -7.578 19.531 13.219 1 96.88 133 GLY A C 1
ATOM 1031 O O . GLY A 1 133 ? -8.406 19.062 14.008 1 96.88 133 GLY A O 1
ATOM 1032 N N . PHE A 1 134 ? -7.316 20.781 13.141 1 95.44 134 PHE A N 1
ATOM 1033 C CA . PHE A 1 134 ? -8.086 21.719 13.945 1 95.44 134 PHE A CA 1
ATOM 1034 C C . PHE A 1 134 ? -9.547 21.734 13.516 1 95.44 134 PHE A C 1
ATOM 1036 O O . PHE A 1 134 ? -9.852 22.047 12.359 1 95.44 134 PHE A O 1
ATOM 1043 N N . SER A 1 135 ? -10.445 21.438 14.414 1 92.62 135 SER A N 1
ATOM 1044 C CA . SER A 1 135 ? -11.883 21.438 14.148 1 92.62 135 SER A CA 1
ATOM 1045 C C . SER A 1 135 ? -12.688 21.359 15.438 1 92.62 135 SER A C 1
ATOM 1047 O O . SER A 1 135 ? -12.93 22.391 16.078 1 92.62 135 SER A O 1
ATOM 1049 N N . SER A 1 136 ? -12.82 20.188 15.984 1 83.5 136 SER A N 1
ATOM 1050 C CA . SER A 1 136 ? -13.773 19.922 17.062 1 83.5 136 SER A CA 1
ATOM 1051 C C . SER A 1 136 ? -13.359 20.625 18.344 1 83.5 136 SER A C 1
ATOM 1053 O O . SER A 1 136 ? -14.211 21.141 19.078 1 83.5 136 SER A O 1
ATOM 1055 N N . GLU A 1 137 ? -12.125 20.672 18.625 1 87 137 GLU A N 1
ATOM 1056 C CA . GLU A 1 137 ? -11.664 21.297 19.859 1 87 137 GLU A CA 1
ATOM 1057 C C . GLU A 1 137 ? -11.914 22.812 19.828 1 87 137 GLU A C 1
ATOM 1059 O O . GLU A 1 137 ? -12.25 23.406 20.859 1 87 137 GLU A O 1
ATOM 1064 N N . LEU A 1 138 ? -11.75 23.391 18.641 1 91.69 138 LEU A N 1
ATOM 1065 C CA . LEU A 1 138 ? -12.023 24.828 18.516 1 91.69 138 LEU A CA 1
ATOM 1066 C C . LEU A 1 138 ? -13.5 25.125 18.75 1 91.69 138 LEU A C 1
ATOM 1068 O O . LEU A 1 138 ? -13.836 26.094 19.422 1 91.69 138 LEU A O 1
ATOM 1072 N N . MET A 1 139 ? -14.281 24.281 18.266 1 87.75 139 MET A N 1
ATOM 1073 C CA . MET A 1 139 ? -15.727 24.469 18.406 1 87.75 139 MET A CA 1
ATOM 1074 C C . MET A 1 139 ? -16.172 24.188 19.844 1 87.75 139 MET A C 1
ATOM 1076 O O . MET A 1 139 ? -16.891 25 20.438 1 87.75 139 MET A O 1
ATOM 1080 N N . SER A 1 140 ? -15.688 23.125 20.391 1 84.38 140 SER A N 1
ATOM 1081 C CA . SER A 1 140 ? -16.219 22.656 21.672 1 84.38 140 SER A CA 1
ATOM 1082 C C . SER A 1 140 ? -15.586 23.391 22.844 1 84.38 140 SER A C 1
ATOM 1084 O O . SER A 1 140 ? -16.25 23.641 23.859 1 84.38 140 SER A O 1
ATOM 1086 N N . ILE A 1 141 ? -14.359 23.734 22.672 1 85.44 141 ILE A N 1
ATOM 1087 C CA . ILE A 1 141 ? -13.641 24.312 23.812 1 85.44 141 ILE A CA 1
ATOM 1088 C C . ILE A 1 141 ? -13.672 25.844 23.719 1 85.44 141 ILE A C 1
ATOM 1090 O O . ILE A 1 141 ? -13.961 26.531 24.703 1 85.44 141 ILE A O 1
ATOM 1094 N N . ALA A 1 142 ? -13.438 26.328 22.547 1 89.56 142 ALA A N 1
ATOM 1095 C CA . ALA A 1 142 ? -13.32 27.781 22.391 1 89.56 142 ALA A CA 1
ATOM 1096 C C . ALA A 1 142 ? -14.586 28.375 21.781 1 89.56 142 ALA A C 1
ATOM 1098 O O . ALA A 1 142 ? -14.656 29.578 21.516 1 89.56 142 ALA A O 1
ATOM 1099 N N . GLY A 1 143 ? -15.602 27.531 21.531 1 87.12 143 GLY A N 1
ATOM 1100 C CA . GLY A 1 143 ? -16.875 28.016 21.016 1 87.12 143 GLY A CA 1
ATOM 1101 C C . GLY A 1 143 ? -16.75 28.703 19.672 1 87.12 143 GLY A C 1
ATOM 1102 O O . GLY A 1 143 ? -17.453 29.688 19.406 1 87.12 143 GLY A O 1
ATOM 1103 N N . ARG A 1 144 ? -15.852 28.281 18.859 1 91.31 144 ARG A N 1
ATOM 1104 C CA . ARG A 1 144 ? -15.57 28.953 17.594 1 91.31 144 ARG A CA 1
ATOM 1105 C C . ARG A 1 144 ? -16.484 28.438 16.484 1 91.31 144 ARG A C 1
ATOM 1107 O O . ARG A 1 144 ? -16.797 27.25 16.422 1 91.31 144 ARG A O 1
ATOM 1114 N N . ASP A 1 145 ? -16.922 29.359 15.68 1 91.19 145 ASP A N 1
ATOM 1115 C CA . ASP A 1 145 ? -17.438 28.984 14.367 1 91.19 145 ASP A CA 1
ATOM 1116 C C . ASP A 1 145 ? -16.312 28.781 13.367 1 91.19 145 ASP A C 1
ATOM 1118 O O . ASP A 1 145 ? -15.32 29.516 13.375 1 91.19 145 ASP A O 1
ATOM 1122 N N . LEU A 1 146 ? -16.547 27.781 12.477 1 94.5 146 LEU A N 1
ATOM 1123 C CA . LEU A 1 146 ? -15.375 27.391 11.703 1 94.5 146 LEU A CA 1
ATOM 1124 C C . LEU A 1 146 ? -15.68 27.422 10.211 1 94.5 146 LEU A C 1
ATOM 1126 O O . LEU A 1 146 ? -16.766 27.016 9.789 1 94.5 146 LEU A O 1
ATOM 1130 N N . VAL A 1 147 ? -14.781 27.938 9.477 1 95.88 147 VAL A N 1
ATOM 1131 C CA . VAL A 1 147 ? -14.625 27.656 8.055 1 95.88 147 VAL A CA 1
ATOM 1132 C C . VAL A 1 147 ? -13.328 26.891 7.828 1 95.88 147 VAL A C 1
ATOM 1134 O O . VAL A 1 147 ? -12.234 27.422 8.047 1 95.88 147 VAL A O 1
ATOM 1137 N N . ILE A 1 148 ? -13.484 25.641 7.383 1 96.75 148 ILE A N 1
ATOM 1138 C CA . ILE A 1 148 ? -12.336 24.766 7.211 1 96.75 148 ILE A CA 1
ATOM 1139 C C . ILE A 1 148 ? -12.008 24.609 5.727 1 96.75 148 ILE A C 1
ATOM 1141 O O . ILE A 1 148 ? -12.859 24.172 4.941 1 96.75 148 ILE A O 1
ATOM 1145 N N . VAL A 1 149 ? -10.797 24.969 5.402 1 97.44 149 VAL A N 1
ATOM 1146 C CA . VAL A 1 149 ? -10.352 24.875 4.016 1 97.44 149 VAL A CA 1
ATOM 1147 C C . VAL A 1 149 ? -9.359 23.719 3.875 1 97.44 149 VAL A C 1
ATOM 1149 O O . VAL A 1 149 ? -8.414 23.609 4.66 1 97.44 149 VAL A O 1
ATOM 1152 N N . GLU A 1 150 ? -9.594 22.891 2.953 1 97.81 150 GLU A N 1
ATOM 1153 C CA . GLU A 1 150 ? -8.664 21.828 2.562 1 97.81 150 GLU A CA 1
ATOM 1154 C C . GLU A 1 150 ? -8.609 21.672 1.045 1 97.81 150 GLU A C 1
ATOM 1156 O O . GLU A 1 150 ? -9.625 21.828 0.362 1 97.81 150 GLU A O 1
ATOM 1161 N N . GLU A 1 151 ? -7.484 21.422 0.566 1 97.31 151 GLU A N 1
ATOM 1162 C CA . GLU A 1 151 ? -7.258 21.406 -0.876 1 97.31 151 GLU A CA 1
ATOM 1163 C C . GLU A 1 151 ? -7.844 20.156 -1.512 1 97.31 151 GLU A C 1
ATOM 1165 O O . GLU A 1 151 ? -8.172 20.141 -2.699 1 97.31 151 GLU A O 1
ATOM 1170 N N . ARG A 1 152 ? -7.887 19.109 -0.728 1 96.81 152 ARG A N 1
ATOM 1171 C CA . ARG A 1 152 ? -8.398 17.844 -1.223 1 96.81 152 ARG A CA 1
ATOM 1172 C C . ARG A 1 152 ? -9.578 17.359 -0.383 1 96.81 152 ARG A C 1
ATOM 1174 O O . ARG A 1 152 ? -9.469 17.25 0.84 1 96.81 152 ARG A O 1
ATOM 1181 N N . GLU A 1 153 ? -10.617 16.953 -1.08 1 94.94 153 GLU A N 1
ATOM 1182 C CA . GLU A 1 153 ? -11.836 16.5 -0.403 1 94.94 153 GLU A CA 1
ATOM 1183 C C . GLU A 1 153 ? -11.617 15.18 0.318 1 94.94 153 GLU A C 1
ATOM 1185 O O . GLU A 1 153 ? -12.148 14.961 1.409 1 94.94 153 GLU A O 1
ATOM 1190 N N . ASP A 1 154 ? -10.836 14.297 -0.23 1 94.81 154 ASP A N 1
ATOM 1191 C CA . ASP A 1 154 ? -10.664 12.961 0.331 1 94.81 154 ASP A CA 1
ATOM 1192 C C . ASP A 1 154 ? -9.781 12.992 1.574 1 94.81 154 ASP A C 1
ATOM 1194 O O . ASP A 1 154 ? -9.789 12.062 2.379 1 94.81 154 ASP A O 1
ATOM 1198 N N . VAL A 1 155 ? -9.055 14.055 1.782 1 95.12 155 VAL A N 1
ATOM 1199 C CA . VAL A 1 155 ? -8.203 14.219 2.955 1 95.12 155 VAL A CA 1
ATOM 1200 C C . VAL A 1 155 ? -9.055 14.578 4.168 1 95.12 155 VAL A C 1
ATOM 1202 O O . VAL A 1 155 ? -8.75 14.172 5.293 1 95.12 155 VAL A O 1
ATOM 1205 N N . VAL A 1 156 ? -10.141 15.234 3.893 1 92.69 156 VAL A N 1
ATOM 1206 C CA . VAL A 1 156 ? -10.914 15.773 5.008 1 92.69 156 VAL A CA 1
ATOM 1207 C C . VAL A 1 156 ? -12.25 15.039 5.102 1 92.69 156 VAL A C 1
ATOM 1209 O O . VAL A 1 156 ? -13.062 15.32 5.988 1 92.69 156 VAL A O 1
ATOM 1212 N N . ALA A 1 157 ? -12.461 14.055 4.344 1 89.38 157 ALA A N 1
ATOM 1213 C CA . ALA A 1 157 ? -13.758 13.406 4.172 1 89.38 157 ALA A CA 1
ATOM 1214 C C . ALA A 1 157 ? -14.258 12.836 5.496 1 89.38 157 ALA A C 1
ATOM 1216 O O . ALA A 1 157 ? -15.43 13.016 5.855 1 89.38 157 ALA A O 1
ATOM 1217 N N . LEU A 1 158 ? -13.414 12.234 6.219 1 83.81 158 LEU A N 1
ATOM 1218 C CA . LEU A 1 158 ? -13.844 11.594 7.457 1 83.81 158 LEU A CA 1
ATOM 1219 C C . LEU A 1 158 ? -14.211 12.633 8.508 1 83.81 158 LEU A C 1
ATOM 1221 O O . LEU A 1 158 ? -15.102 12.406 9.328 1 83.81 158 LEU A O 1
ATOM 1225 N N . GLU A 1 159 ? -13.539 13.695 8.445 1 87.62 159 GLU A N 1
ATOM 1226 C CA . GLU A 1 159 ? -13.891 14.766 9.375 1 87.62 159 GLU A CA 1
ATOM 1227 C C . GLU A 1 159 ? -15.227 15.398 9.008 1 87.62 159 GLU A C 1
ATOM 1229 O O . GLU A 1 159 ? -16.016 15.742 9.891 1 87.62 159 GLU A O 1
ATOM 1234 N N . VAL A 1 160 ? -15.5 15.516 7.793 1 84.06 160 VAL A N 1
ATOM 1235 C CA . VAL A 1 160 ? -16.781 16.016 7.32 1 84.06 160 VAL A CA 1
ATOM 1236 C C . VAL A 1 160 ? -17.906 15.109 7.824 1 84.06 160 VAL A C 1
ATOM 1238 O O . VAL A 1 160 ? -18.906 15.594 8.367 1 84.06 160 VAL A O 1
ATOM 1241 N N . ASP A 1 161 ? -17.625 13.875 7.73 1 79.38 161 ASP A N 1
ATOM 1242 C CA . ASP A 1 161 ? -18.625 12.914 8.188 1 79.38 161 ASP A CA 1
ATOM 1243 C C . ASP A 1 161 ? -18.828 13 9.703 1 79.38 161 ASP A C 1
ATOM 1245 O O . ASP A 1 161 ? -19.953 12.961 10.188 1 79.38 161 ASP A O 1
ATOM 1249 N N . ARG A 1 162 ? -17.781 13.117 10.375 1 82.38 162 ARG A N 1
ATOM 1250 C CA . ARG A 1 162 ? -17.828 13.172 11.828 1 82.38 162 ARG A CA 1
ATOM 1251 C C . ARG A 1 162 ? -18.562 14.414 12.312 1 82.38 162 ARG A C 1
ATOM 1253 O O . ARG A 1 162 ? -19.438 14.328 13.172 1 82.38 162 ARG A O 1
ATOM 1260 N N . LEU A 1 163 ? -18.219 15.531 11.781 1 79.88 163 LEU A N 1
ATOM 1261 C CA . LEU A 1 163 ? -18.828 16.781 12.227 1 79.88 163 LEU A CA 1
ATOM 1262 C C . LEU A 1 163 ? -20.297 16.828 11.859 1 79.88 163 LEU A C 1
ATOM 1264 O O . LEU A 1 163 ? -21.094 17.469 12.547 1 79.88 163 LEU A O 1
ATOM 1268 N N . SER A 1 164 ? -20.625 16.094 10.812 1 71.94 164 SER A N 1
ATOM 1269 C CA . SER A 1 164 ? -22.016 16.062 10.391 1 71.94 164 SER A CA 1
ATOM 1270 C C . SER A 1 164 ? -22.891 15.328 11.406 1 71.94 164 SER A C 1
ATOM 1272 O O . SER A 1 164 ? -24.094 15.508 11.438 1 71.94 164 SER A O 1
ATOM 1274 N N . LEU A 1 165 ? -22.219 14.539 12.227 1 65.25 165 LEU A N 1
ATOM 1275 C CA . LEU A 1 165 ? -22.953 13.766 13.219 1 65.25 165 LEU A CA 1
ATOM 1276 C C . LEU A 1 165 ? -23.047 14.516 14.539 1 65.25 165 LEU A C 1
ATOM 1278 O O . LEU A 1 165 ? -23.797 14.133 15.438 1 65.25 165 LEU A O 1
ATOM 1282 N N . LEU A 1 166 ? -22.156 15.375 14.758 1 60.56 166 LEU A N 1
ATOM 1283 C CA . LEU A 1 166 ? -22.172 16.141 16 1 60.56 166 LEU A CA 1
ATOM 1284 C C . LEU A 1 166 ? -23.438 16.984 16.109 1 60.56 166 LEU A C 1
ATOM 1286 O O . LEU A 1 166 ? -23.844 17.641 15.141 1 60.56 166 LEU A O 1
ATOM 1290 N N . PRO A 1 167 ? -24.344 16.438 17.125 1 52.47 167 PRO A N 1
ATOM 1291 C CA . PRO A 1 167 ? -25.516 17.266 17.344 1 52.47 167 PRO A CA 1
ATOM 1292 C C . PRO A 1 167 ? -25.188 18.734 17.531 1 52.47 167 PRO A C 1
ATOM 1294 O O . PRO A 1 167 ? -24.141 19.078 18.109 1 52.47 167 PRO A O 1
ATOM 1297 N N . ILE A 1 168 ? -25.469 19.453 16.531 1 47.56 168 ILE A N 1
ATOM 1298 C CA . ILE A 1 168 ? -25.328 20.891 16.719 1 47.56 168 ILE A CA 1
ATOM 1299 C C . ILE A 1 168 ? -25.922 21.297 18.062 1 47.56 168 ILE A C 1
ATOM 1301 O O . ILE A 1 168 ? -27.109 21.062 18.312 1 47.56 168 ILE A O 1
ATOM 1305 N N . ALA A 1 169 ? -25.281 21.047 19.172 1 42.06 169 ALA A N 1
ATOM 1306 C CA . ALA A 1 169 ? -25.766 21.359 20.516 1 42.06 169 ALA A CA 1
ATOM 1307 C C . ALA A 1 169 ? -26.75 22.516 20.484 1 42.06 169 ALA A C 1
ATOM 1309 O O . ALA A 1 169 ? -26.469 23.578 19.922 1 42.06 169 ALA A O 1
ATOM 1310 N N . SER A 1 170 ? -28.016 22.188 20.641 1 40.34 170 SER A N 1
ATOM 1311 C CA . SER A 1 170 ? -28.984 23.219 21 1 40.34 170 SER A CA 1
ATOM 1312 C C . SER A 1 170 ? -28.516 24.016 22.219 1 40.34 170 SER A C 1
ATOM 1314 O O . SER A 1 170 ? -27.844 23.469 23.094 1 40.34 170 SER A O 1
ATOM 1316 N N . GLY A 1 171 ? -28.312 25.281 22.281 1 37.69 171 GLY A N 1
ATOM 1317 C CA . GLY A 1 171 ? -28 26.172 23.391 1 37.69 171 GLY A CA 1
ATOM 1318 C C . GLY A 1 171 ? -28.641 25.734 24.703 1 37.69 171 GLY A C 1
ATOM 1319 O O . GLY A 1 171 ? -29.594 24.969 24.703 1 37.69 171 GLY A O 1
ATOM 1320 N N . PRO A 1 172 ? -28.016 25.625 25.859 1 37.38 172 PRO A N 1
ATOM 1321 C CA . PRO A 1 172 ? -28.781 25.484 27.094 1 37.38 172 PRO A CA 1
ATOM 1322 C C . PRO A 1 172 ? -30.094 26.266 27.078 1 37.38 172 PRO A C 1
ATOM 1324 O O . PRO A 1 172 ? -30.172 27.344 26.484 1 37.38 172 PRO A O 1
ATOM 1327 N N . LEU A 1 173 ? -31.266 25.797 27.234 1 36.31 173 LEU A N 1
ATOM 1328 C CA . LEU A 1 173 ? -32.5 26.516 27.5 1 36.31 173 LEU A CA 1
ATOM 1329 C C . LEU A 1 173 ? -32.281 27.672 28.469 1 36.31 173 LEU A C 1
ATOM 1331 O O . LEU A 1 173 ? -33.062 28.609 28.516 1 36.31 173 LEU A O 1
ATOM 1335 N N . GLY A 1 174 ? -31.859 27.406 29.797 1 37.66 174 GLY A N 1
ATOM 1336 C CA . GLY A 1 174 ? -31.922 28.609 30.594 1 37.66 174 GLY A CA 1
ATOM 1337 C C . GLY A 1 174 ? -31.141 29.766 30 1 37.66 174 GLY A C 1
ATOM 1338 O O . GLY A 1 174 ? -31.672 30.859 29.797 1 37.66 174 GLY A O 1
ATOM 1339 N N . GLN A 1 175 ? -29.953 30.25 30.734 1 37.72 175 GLN A N 1
ATOM 1340 C CA . GLN A 1 175 ? -29.359 31.422 30.094 1 37.72 175 GLN A CA 1
ATOM 1341 C C . GLN A 1 175 ? -29.156 31.188 28.594 1 37.72 175 GLN A C 1
ATOM 1343 O O . GLN A 1 175 ? -29.344 30.062 28.109 1 37.72 175 GLN A O 1
ATOM 1348 N N . GLU A 1 176 ? -27.953 31.969 27.953 1 35.91 176 GLU A N 1
ATOM 1349 C CA . GLU A 1 176 ? -27.297 32.031 26.641 1 35.91 176 GLU A CA 1
ATOM 1350 C C . GLU A 1 176 ? -26.906 30.641 26.156 1 35.91 176 GLU A C 1
ATOM 1352 O O . GLU A 1 176 ? -25.922 30.078 26.641 1 35.91 176 GLU A O 1
ATOM 1357 N N . LEU A 1 177 ? -27.625 29.641 26.141 1 37.34 177 LEU A N 1
ATOM 1358 C CA . LEU A 1 177 ? -27.422 28.312 25.578 1 37.34 177 LEU A CA 1
ATOM 1359 C C . LEU A 1 177 ? -26.359 28.359 24.469 1 37.34 177 LEU A C 1
ATOM 1361 O O . LEU A 1 177 ? -26.344 29.297 23.656 1 37.34 177 LEU A O 1
ATOM 1365 N N . ALA A 1 178 ? -25.281 27.703 24.688 1 41.56 178 ALA A N 1
ATOM 1366 C CA . ALA A 1 178 ? -24.047 27.781 23.906 1 41.56 178 ALA A CA 1
ATOM 1367 C C . ALA A 1 178 ? -24.359 27.75 22.406 1 41.56 178 ALA A C 1
ATOM 1369 O O . ALA A 1 178 ? -25.125 26.906 21.938 1 41.56 178 ALA A O 1
ATOM 1370 N N . PRO A 1 179 ? -24.359 28.812 21.578 1 45.81 179 PRO A N 1
ATOM 1371 C CA . PRO A 1 179 ? -24.609 29.109 20.156 1 45.81 179 PRO A CA 1
ATOM 1372 C C . PRO A 1 179 ? -24.125 28 19.234 1 45.81 179 PRO A C 1
ATOM 1374 O O . PRO A 1 179 ? -23.172 27.297 19.547 1 45.81 179 PRO A O 1
ATOM 1377 N N . ALA A 1 180 ? -25.156 27.234 18.5 1 51.91 180 ALA A N 1
ATOM 1378 C CA . ALA A 1 180 ? -24.875 26.375 17.344 1 51.91 180 ALA A CA 1
ATOM 1379 C C . ALA A 1 180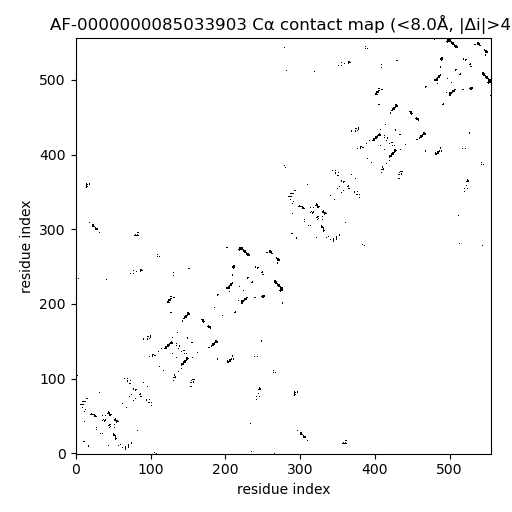 ? -23.578 26.797 16.656 1 51.91 180 ALA A C 1
ATOM 1381 O O . ALA A 1 180 ? -23.422 27.953 16.25 1 51.91 180 ALA A O 1
ATOM 1382 N N . SER A 1 181 ? -22.391 26.078 17.047 1 67.25 181 SER A N 1
ATOM 1383 C CA . SER A 1 181 ? -21.188 26.438 16.312 1 67.25 181 SER A CA 1
ATOM 1384 C C . SER A 1 181 ? -21.344 26.203 14.812 1 67.25 181 SER A C 1
ATOM 1386 O O . SER A 1 181 ? -22.078 25.297 14.406 1 67.25 181 SER A O 1
ATOM 1388 N N . PHE A 1 182 ? -21.297 27.141 14.031 1 85.25 182 PHE A N 1
ATOM 1389 C CA . PHE A 1 182 ? -21.281 27.125 12.57 1 85.25 182 PHE A CA 1
ATOM 1390 C C . PHE A 1 182 ? -19.969 26.516 12.062 1 85.25 182 PHE A C 1
ATOM 1392 O O . PHE A 1 182 ? -18.906 26.797 12.609 1 85.25 182 PHE A O 1
ATOM 1399 N N . TYR A 1 183 ? -20.188 25.562 11.18 1 90.62 183 TYR A N 1
ATOM 1400 C CA . TYR A 1 183 ? -18.984 25.125 10.461 1 90.62 183 TYR A CA 1
ATOM 1401 C C . TYR A 1 183 ? -19.25 25.016 8.969 1 90.62 183 TYR A C 1
ATOM 1403 O O . TYR A 1 183 ? -20.391 24.781 8.547 1 90.62 183 TYR A O 1
ATOM 1411 N N . ALA A 1 184 ? -18.328 25.266 8.156 1 92.75 184 ALA A N 1
ATOM 1412 C CA . ALA A 1 184 ? -18.359 25.094 6.703 1 92.75 184 ALA A CA 1
ATOM 1413 C C . ALA A 1 184 ? -17.047 24.531 6.184 1 92.75 184 ALA A C 1
ATOM 1415 O O . ALA A 1 184 ? -15.969 24.828 6.723 1 92.75 184 ALA A O 1
ATOM 1416 N N . PHE A 1 185 ? -17.188 23.672 5.168 1 94.06 185 PHE A N 1
ATOM 1417 C CA . PHE A 1 185 ? -16 23.125 4.512 1 94.06 185 PHE A CA 1
ATOM 1418 C C . PHE A 1 185 ? -15.859 23.703 3.109 1 94.06 185 PHE A C 1
ATOM 1420 O O . PHE A 1 185 ? -16.828 23.797 2.363 1 94.06 185 PHE A O 1
ATOM 1427 N N . GLU A 1 186 ? -14.688 24.203 2.824 1 95.31 186 GLU A N 1
ATOM 1428 C CA . GLU A 1 186 ? -14.336 24.672 1.492 1 95.31 186 GLU A CA 1
ATOM 1429 C C . GLU A 1 186 ? -13.156 23.891 0.918 1 95.31 186 GLU A C 1
ATOM 1431 O O . GLU A 1 186 ? -12.109 23.797 1.556 1 95.31 186 GLU A O 1
ATOM 1436 N N . THR A 1 187 ? -13.375 23.312 -0.286 1 96.25 187 THR A N 1
ATOM 1437 C CA . THR A 1 187 ? -12.281 22.625 -0.965 1 96.25 187 THR A CA 1
ATOM 1438 C C . THR A 1 187 ? -11.703 23.484 -2.08 1 96.25 187 THR A C 1
ATOM 1440 O O . THR A 1 187 ? -12.289 23.594 -3.162 1 96.25 187 THR A O 1
ATOM 1443 N N . LEU A 1 188 ? -10.617 24.078 -1.837 1 96.19 188 LEU A N 1
ATOM 1444 C CA . LEU A 1 188 ? -9.938 24.953 -2.787 1 96.19 188 LEU A CA 1
ATOM 1445 C C . LEU A 1 188 ? -8.461 25.094 -2.426 1 96.19 188 LEU A C 1
ATOM 1447 O O . LEU A 1 188 ? -8.062 24.828 -1.288 1 96.19 188 LEU A O 1
ATOM 1451 N N . PRO A 1 189 ? -7.648 25.5 -3.379 1 96.75 189 PRO A N 1
ATOM 1452 C CA . PRO A 1 189 ? -6.242 25.75 -3.066 1 96.75 189 PRO A CA 1
ATOM 1453 C C . PRO A 1 189 ? -6.055 26.859 -2.029 1 96.75 189 PRO A C 1
ATOM 1455 O O . PRO A 1 189 ? -6.844 27.797 -1.982 1 96.75 189 PRO A O 1
ATOM 1458 N N . LEU A 1 190 ? -5.004 26.703 -1.241 1 96.56 190 LEU A N 1
ATOM 1459 C CA . LEU A 1 190 ? -4.758 27.688 -0.198 1 96.56 190 LEU A CA 1
ATOM 1460 C C . LEU A 1 190 ? -4.469 29.062 -0.805 1 96.56 190 LEU A C 1
ATOM 1462 O O . LEU A 1 190 ? -4.633 30.078 -0.138 1 96.56 190 LEU A O 1
ATOM 1466 N N . ALA A 1 191 ? -4.059 29.047 -1.989 1 93.06 191 ALA A N 1
ATOM 1467 C CA . ALA A 1 191 ? -3.842 30.312 -2.697 1 93.06 191 ALA A CA 1
ATOM 1468 C C . ALA A 1 191 ? -5.156 31.047 -2.912 1 93.06 191 ALA A C 1
ATOM 1470 O O . ALA A 1 191 ? -5.164 32.25 -3.158 1 93.06 191 ALA A O 1
ATOM 1471 N N . GLY A 1 192 ? -6.273 30.375 -2.807 1 93.75 192 GLY A N 1
ATOM 1472 C CA . GLY A 1 192 ? -7.586 30.953 -3.059 1 93.75 192 GLY A CA 1
ATOM 1473 C C . GLY A 1 192 ? -8.273 31.438 -1.799 1 93.75 192 GLY A C 1
ATOM 1474 O O . GLY A 1 192 ? -9.492 31.656 -1.797 1 93.75 192 GLY A O 1
ATOM 1475 N N . LEU A 1 193 ? -7.582 31.625 -0.746 1 95.56 193 LEU A N 1
ATOM 1476 C CA . LEU A 1 193 ? -8.18 31.984 0.537 1 95.56 193 LEU A CA 1
ATOM 1477 C C . LEU A 1 193 ? -8.852 33.344 0.459 1 95.56 193 LEU A C 1
ATOM 1479 O O . LEU A 1 193 ? -9.75 33.656 1.245 1 95.56 193 LEU A O 1
ATOM 1483 N N . GLY A 1 194 ? -8.438 34.188 -0.423 1 93.56 194 GLY A N 1
ATOM 1484 C CA . GLY A 1 194 ? -9.102 35.469 -0.634 1 93.56 194 GLY A CA 1
ATOM 1485 C C . GLY A 1 194 ? -10.57 35.312 -0.982 1 93.56 194 GLY A C 1
ATOM 1486 O O . GLY A 1 194 ? -11.398 36.094 -0.51 1 93.56 194 GLY A O 1
ATOM 1487 N N . GLU A 1 195 ? -10.859 34.344 -1.756 1 94.81 195 GLU A N 1
ATOM 1488 C CA . GLU A 1 195 ? -12.242 34.062 -2.15 1 94.81 195 GLU A CA 1
ATOM 1489 C C . GLU A 1 195 ? -13.094 33.688 -0.947 1 94.81 195 GLU A C 1
ATOM 1491 O O . GLU A 1 195 ? -14.289 33.969 -0.9 1 94.81 195 GLU A O 1
ATOM 1496 N N . VAL A 1 196 ? -12.484 33 -0.059 1 95 196 VAL A N 1
ATOM 1497 C CA . VAL A 1 196 ? -13.195 32.562 1.143 1 95 196 VAL A CA 1
ATOM 1498 C C . VAL A 1 196 ? -13.586 33.812 1.972 1 95 196 VAL A C 1
ATOM 1500 O O . VAL A 1 196 ? -14.695 33.844 2.512 1 95 196 VAL A O 1
ATOM 1503 N N . ALA A 1 197 ? -12.75 34.75 2.057 1 93.12 197 ALA A N 1
ATOM 1504 C CA . ALA A 1 197 ? -13.016 35.969 2.812 1 93.12 197 ALA A CA 1
ATOM 1505 C C . ALA A 1 197 ? -14.125 36.781 2.152 1 93.12 197 ALA A C 1
ATOM 1507 O O . ALA A 1 197 ? -14.883 37.469 2.836 1 93.12 197 ALA A O 1
ATOM 1508 N N . GLU A 1 198 ? -14.156 36.719 0.879 1 94.31 198 GLU A N 1
ATOM 1509 C CA . GLU A 1 198 ? -15.234 37.406 0.168 1 94.31 198 GLU A CA 1
ATOM 1510 C C . GLU A 1 198 ? -16.594 36.781 0.513 1 94.31 198 GLU A C 1
ATOM 1512 O O . GLU A 1 198 ? -17.594 37.5 0.611 1 94.31 198 GLU A O 1
ATOM 1517 N N . LYS A 1 199 ? -16.594 35.562 0.708 1 95.75 199 LYS A N 1
ATOM 1518 C CA . LYS A 1 199 ? -17.828 34.812 0.946 1 95.75 199 LYS A CA 1
ATOM 1519 C C . LYS A 1 199 ? -18.266 34.938 2.4 1 95.75 199 LYS A C 1
ATOM 1521 O O . LYS A 1 199 ? -19.469 35.031 2.688 1 95.75 199 LYS A O 1
ATOM 1526 N N . TYR A 1 200 ? -17.344 34.938 3.324 1 95.81 200 TYR A N 1
ATOM 1527 C CA . TYR A 1 200 ? -17.703 34.812 4.734 1 95.81 200 TYR A CA 1
ATOM 1528 C C . TYR A 1 200 ? -17.375 36.094 5.496 1 95.81 200 TYR A C 1
ATOM 1530 O O . TYR A 1 200 ? -17.766 36.25 6.656 1 95.81 200 TYR A O 1
ATOM 1538 N N . GLY A 1 201 ? -16.656 37.031 4.863 1 93.25 201 GLY A N 1
ATOM 1539 C CA . GLY A 1 201 ? -16.219 38.25 5.547 1 93.25 201 GLY A CA 1
ATOM 1540 C C . GLY A 1 201 ? -14.906 38.094 6.277 1 93.25 201 GLY A C 1
ATOM 1541 O O . GLY A 1 201 ? -14.172 37.125 6.039 1 93.25 201 GLY A O 1
ATOM 1542 N N . VAL A 1 202 ? -14.656 39.094 7.121 1 94.12 202 VAL A N 1
ATOM 1543 C CA . VAL A 1 202 ? -13.398 39.094 7.863 1 94.12 202 VAL A CA 1
ATOM 1544 C C . VAL A 1 202 ? -13.492 38.125 9.039 1 94.12 202 VAL A C 1
ATOM 1546 O O . VAL A 1 202 ? -14.5 38.094 9.75 1 94.12 202 VAL A O 1
ATOM 1549 N N . PHE A 1 203 ? -12.477 37.375 9.203 1 96.5 203 PHE A N 1
ATOM 1550 C CA . PHE A 1 203 ? -12.445 36.375 10.266 1 96.5 203 PHE A CA 1
ATOM 1551 C C . PHE A 1 203 ? -11.891 36.969 11.555 1 96.5 203 PHE A C 1
ATOM 1553 O O . PHE A 1 203 ? -11.031 37.844 11.516 1 96.5 203 PHE A O 1
ATOM 1560 N N . ASP A 1 204 ? -12.445 36.438 12.641 1 95.44 204 ASP A N 1
ATOM 1561 C CA . ASP A 1 204 ? -11.867 36.844 13.922 1 95.44 204 ASP A CA 1
ATOM 1562 C C . ASP A 1 204 ? -10.484 36.219 14.109 1 95.44 204 ASP A C 1
ATOM 1564 O O . ASP A 1 204 ? -9.602 36.875 14.703 1 95.44 204 ASP A O 1
ATOM 1568 N N . ALA A 1 205 ? -10.32 35 13.617 1 96.81 205 ALA A N 1
ATOM 1569 C CA . ALA A 1 205 ? -9.039 34.312 13.734 1 96.81 205 ALA A CA 1
ATOM 1570 C C . ALA A 1 205 ? -8.797 33.406 12.539 1 96.81 205 ALA A C 1
ATOM 1572 O O . ALA A 1 205 ? -9.742 32.969 11.891 1 96.81 205 ALA A O 1
ATOM 1573 N N . ALA A 1 206 ? -7.547 33.219 12.289 1 97.31 206 ALA A N 1
ATOM 1574 C CA . ALA A 1 206 ? -7.117 32.188 11.32 1 97.31 206 ALA A CA 1
ATOM 1575 C C . ALA A 1 206 ? -6.031 31.297 11.906 1 97.31 206 ALA A C 1
ATOM 1577 O O . ALA A 1 206 ? -5.152 31.781 12.633 1 97.31 206 ALA A O 1
ATOM 1578 N N . VAL A 1 207 ? -6.172 30.062 11.656 1 97.69 207 VAL A N 1
ATOM 1579 C CA . VAL A 1 207 ? -5.168 29.109 12.109 1 97.69 207 VAL A CA 1
ATOM 1580 C C . VAL A 1 207 ? -4.555 28.391 10.906 1 97.69 207 VAL A C 1
ATOM 1582 O O . VAL A 1 207 ? -5.273 27.969 10 1 97.69 207 VAL A O 1
ATOM 1585 N N . VAL A 1 208 ? -3.316 28.344 10.852 1 96.94 208 VAL A N 1
ATOM 1586 C CA . VAL A 1 208 ? -2.568 27.578 9.859 1 96.94 208 VAL A CA 1
ATOM 1587 C C . VAL A 1 208 ? -1.484 26.75 10.555 1 96.94 208 VAL A C 1
ATOM 1589 O O . VAL A 1 208 ? -0.714 27.281 11.359 1 96.94 208 VAL A O 1
ATOM 1592 N N . CYS A 1 209 ? -1.546 25.5 10.273 1 97.06 209 CYS A N 1
ATOM 1593 C CA . CYS A 1 209 ? -0.62 24.578 10.938 1 97.06 209 CYS A CA 1
ATOM 1594 C C . CYS A 1 209 ? 0.188 23.781 9.922 1 97.06 209 CYS A C 1
ATOM 1596 O O . CYS A 1 209 ? -0.331 22.859 9.297 1 97.06 209 CYS A O 1
ATOM 1598 N N . HIS A 1 210 ? 1.494 24.109 9.75 1 95.69 210 HIS A N 1
ATOM 1599 C CA . HIS A 1 210 ? 2.48 23.391 8.953 1 95.69 210 HIS A CA 1
ATOM 1600 C C . HIS A 1 210 ? 2.053 23.312 7.492 1 95.69 210 HIS A C 1
ATOM 1602 O O . HIS A 1 210 ? 2.232 22.281 6.848 1 95.69 210 HIS A O 1
ATOM 1608 N N . ARG A 1 211 ? 1.372 24.344 7.016 1 96.56 211 ARG A N 1
ATOM 1609 C CA . ARG A 1 211 ? 0.893 24.438 5.641 1 96.56 211 ARG A CA 1
ATOM 1610 C C . ARG A 1 211 ? 1.356 25.734 4.996 1 96.56 211 ARG A C 1
ATOM 1612 O O . ARG A 1 211 ? 1.864 26.625 5.676 1 96.56 211 ARG A O 1
ATOM 1619 N N . GLY A 1 212 ? 1.248 25.734 3.672 1 94.44 212 GLY A N 1
ATOM 1620 C CA . GLY A 1 212 ? 1.79 26.844 2.918 1 94.44 212 GLY A CA 1
ATOM 1621 C C . GLY A 1 212 ? 0.76 27.922 2.625 1 94.44 212 GLY A C 1
ATOM 1622 O O . GLY A 1 212 ? 0.595 28.328 1.475 1 94.44 212 GLY A O 1
ATOM 1623 N N . ALA A 1 213 ? 0.133 28.438 3.645 1 94 213 ALA A N 1
ATOM 1624 C CA . ALA A 1 213 ? -0.79 29.562 3.471 1 94 213 ALA A CA 1
ATOM 1625 C C . ALA A 1 213 ? -0.043 30.891 3.459 1 94 213 ALA A C 1
ATOM 1627 O O . ALA A 1 213 ? 0.956 31.047 4.164 1 94 213 ALA A O 1
ATOM 1628 N N . ASP A 1 214 ? -0.532 31.812 2.635 1 92.38 214 ASP A N 1
ATOM 1629 C CA . ASP A 1 214 ? 0.059 33.156 2.547 1 92.38 214 ASP A CA 1
ATOM 1630 C C . ASP A 1 214 ? -0.234 33.969 3.803 1 92.38 214 ASP A C 1
ATOM 1632 O O . ASP A 1 214 ? -1.36 34.406 4.004 1 92.38 214 ASP A O 1
ATOM 1636 N N . LEU A 1 215 ? 0.761 34.25 4.512 1 91.5 215 LEU A N 1
ATOM 1637 C CA . LEU A 1 215 ? 0.602 34.906 5.801 1 91.5 215 LEU A CA 1
ATOM 1638 C C . LEU A 1 215 ? 0.11 36.344 5.613 1 91.5 215 LEU A C 1
ATOM 1640 O O . LEU A 1 215 ? -0.687 36.844 6.414 1 91.5 215 LEU A O 1
ATOM 1644 N N . ALA A 1 216 ? 0.627 37 4.621 1 90.56 216 ALA A N 1
ATOM 1645 C CA . ALA A 1 216 ? 0.19 38.375 4.348 1 90.56 216 ALA A CA 1
ATOM 1646 C C . ALA A 1 216 ? -1.302 38.406 4.031 1 90.56 216 ALA A C 1
ATOM 1648 O O . ALA A 1 216 ? -2.016 39.312 4.5 1 90.56 216 ALA A O 1
ATOM 1649 N N . LEU A 1 217 ? -1.694 37.5 3.293 1 93.44 217 LEU A N 1
ATOM 1650 C CA . LEU A 1 217 ? -3.115 37.406 2.975 1 93.44 217 LEU A CA 1
ATOM 1651 C C . LEU A 1 217 ? -3.936 37.094 4.227 1 93.44 217 LEU A C 1
ATOM 1653 O O . LEU A 1 217 ? -4.996 37.688 4.438 1 93.44 217 LEU A O 1
ATOM 1657 N N . LEU A 1 218 ? -3.451 36.219 5.047 1 95.06 218 LEU A N 1
ATOM 1658 C CA . LEU A 1 218 ? -4.164 35.875 6.266 1 95.06 218 LEU A CA 1
ATOM 1659 C C . LEU A 1 218 ? -4.285 37.062 7.199 1 95.06 218 LEU A C 1
ATOM 1661 O O . LEU A 1 218 ? -5.32 37.25 7.848 1 95.06 218 LEU A O 1
ATOM 1665 N N . GLN A 1 219 ? -3.281 37.875 7.23 1 93.44 219 GLN A N 1
ATOM 1666 C CA . GLN A 1 219 ? -3.309 39.062 8.078 1 93.44 219 GLN A CA 1
ATOM 1667 C C . GLN A 1 219 ? -4.305 40.094 7.555 1 93.44 219 GLN A C 1
ATOM 1669 O O . GLN A 1 219 ? -4.785 40.938 8.312 1 93.44 219 GLN A O 1
ATOM 1674 N N . LYS A 1 220 ? -4.586 39.969 6.281 1 94.06 220 LYS A N 1
ATOM 1675 C CA . LYS A 1 220 ? -5.551 40.906 5.672 1 94.06 220 LYS A CA 1
ATOM 1676 C C . LYS A 1 220 ? -6.98 40.438 5.926 1 94.06 220 LYS A C 1
ATOM 1678 O O . LYS A 1 220 ? -7.898 41.25 6.012 1 94.06 220 LYS A O 1
ATOM 1683 N N . ILE A 1 221 ? -7.152 39.156 6.141 1 95.81 221 ILE A N 1
ATOM 1684 C CA . ILE A 1 221 ? -8.531 38.688 6.133 1 95.81 221 ILE A CA 1
ATOM 1685 C C . ILE A 1 221 ? -8.914 38.188 7.527 1 95.81 221 ILE A C 1
ATOM 1687 O O . ILE A 1 221 ? -10.039 37.75 7.746 1 95.81 221 ILE A O 1
ATOM 1691 N N . ALA A 1 222 ? -8.008 38.25 8.508 1 96.38 222 ALA A N 1
ATOM 1692 C CA . ALA A 1 222 ? -8.281 37.844 9.875 1 96.38 222 ALA A CA 1
ATOM 1693 C C . ALA A 1 222 ? -7.684 38.812 10.883 1 96.38 222 ALA A C 1
ATOM 1695 O O . ALA A 1 222 ? -6.602 39.344 10.664 1 96.38 222 ALA A O 1
ATOM 1696 N N . ARG A 1 223 ? -8.367 38.938 12 1 95.69 223 ARG A N 1
ATOM 1697 C CA . ARG A 1 223 ? -7.91 39.875 13.031 1 95.69 223 ARG A CA 1
ATOM 1698 C C . ARG A 1 223 ? -6.719 39.281 13.797 1 95.69 223 ARG A C 1
ATOM 1700 O O . ARG A 1 223 ? -5.852 40.031 14.25 1 95.69 223 ARG A O 1
ATOM 1707 N N . GLU A 1 224 ? -6.711 38 13.977 1 95.44 224 GLU A N 1
ATOM 1708 C CA . GLU A 1 224 ? -5.621 37.281 14.625 1 95.44 224 GLU A CA 1
ATOM 1709 C C . GLU A 1 224 ? -5.234 36.031 13.828 1 95.44 224 GLU A C 1
ATOM 1711 O O . GLU A 1 224 ? -6.105 35.312 13.359 1 95.44 224 GLU A O 1
ATOM 1716 N N . VAL A 1 225 ? -3.951 35.906 13.68 1 95.81 225 VAL A N 1
ATOM 1717 C CA . VAL A 1 225 ? -3.479 34.719 12.93 1 95.81 225 VAL A CA 1
ATOM 1718 C C . VAL A 1 225 ? -2.604 33.844 13.82 1 95.81 225 VAL A C 1
ATOM 1720 O O . VAL A 1 225 ? -1.646 34.344 14.43 1 95.81 225 VAL A O 1
ATOM 1723 N N . TYR A 1 226 ? -2.977 32.594 13.953 1 96.44 226 TYR A N 1
ATOM 1724 C CA . TYR A 1 226 ? -2.176 31.609 14.641 1 96.44 226 TYR A CA 1
ATOM 1725 C C . TYR A 1 226 ? -1.395 30.75 13.648 1 96.44 226 TYR A C 1
ATOM 1727 O O . TYR A 1 226 ? -1.958 29.875 13 1 96.44 226 TYR A O 1
ATOM 1735 N N . TYR A 1 227 ? -0.129 31.031 13.594 1 96.12 227 TYR A N 1
ATOM 1736 C CA . TYR A 1 227 ? 0.784 30.312 12.719 1 96.12 227 TYR A CA 1
ATOM 1737 C C . TYR A 1 227 ? 1.583 29.281 13.5 1 96.12 227 TYR A C 1
ATOM 1739 O O . TYR A 1 227 ? 2.424 29.625 14.328 1 96.12 227 TYR A O 1
ATOM 1747 N N . ILE A 1 228 ? 1.343 28.016 13.18 1 96.25 228 ILE A N 1
ATOM 1748 C CA . ILE A 1 228 ? 1.886 26.938 14.008 1 96.25 228 ILE A CA 1
ATOM 1749 C C . ILE A 1 228 ? 2.943 26.172 13.219 1 96.25 228 ILE A C 1
ATOM 1751 O O . ILE A 1 228 ? 2.693 25.75 12.086 1 96.25 228 ILE A O 1
ATOM 1755 N N . VAL A 1 229 ? 4.098 26 13.82 1 94.19 229 VAL A N 1
ATOM 1756 C CA . VAL A 1 229 ? 5.211 25.266 13.219 1 94.19 229 VAL A CA 1
ATOM 1757 C C . VAL A 1 229 ? 5.598 24.094 14.117 1 94.19 229 VAL A C 1
ATOM 1759 O O . VAL A 1 229 ? 5.613 24.219 15.344 1 94.19 229 VAL A O 1
ATOM 1762 N N . ILE A 1 230 ? 5.812 22.969 13.469 1 93.38 230 ILE A N 1
ATOM 1763 C CA . ILE A 1 230 ? 6.309 21.812 14.195 1 93.38 230 ILE A CA 1
ATOM 1764 C C . ILE A 1 230 ? 7.809 21.953 14.438 1 93.38 230 ILE A C 1
ATOM 1766 O O . ILE A 1 230 ? 8.602 21.938 13.5 1 93.38 230 ILE A O 1
ATOM 1770 N N . ARG A 1 231 ? 8.18 22.062 15.656 1 91.06 231 ARG A N 1
ATOM 1771 C CA . ARG A 1 231 ? 9.578 22.297 16.016 1 91.06 231 ARG A CA 1
ATOM 1772 C C . ARG A 1 231 ? 10.359 20.984 16.047 1 91.06 231 ARG A C 1
ATOM 1774 O O . ARG A 1 231 ? 11.547 20.953 15.703 1 91.06 231 ARG A O 1
ATOM 1781 N N . ASP A 1 232 ? 9.672 19.953 16.516 1 89.5 232 ASP A N 1
ATOM 1782 C CA . ASP A 1 232 ? 10.32 18.641 16.547 1 89.5 232 ASP A CA 1
ATOM 1783 C C . ASP A 1 232 ? 10.688 18.172 15.148 1 89.5 232 ASP A C 1
ATOM 1785 O O . ASP A 1 232 ? 9.828 18.031 14.281 1 89.5 232 ASP A O 1
ATOM 1789 N N . ARG A 1 233 ? 11.906 17.875 14.945 1 86.06 233 ARG A N 1
ATOM 1790 C CA . ARG A 1 233 ? 12.438 17.594 13.617 1 86.06 233 ARG A CA 1
ATOM 1791 C C . ARG A 1 233 ? 11.836 16.312 13.039 1 86.06 233 ARG A C 1
ATOM 1793 O O . ARG A 1 233 ? 11.539 16.25 11.852 1 86.06 233 ARG A O 1
ATOM 1800 N N . GLN A 1 234 ? 11.656 15.32 13.836 1 84.81 234 GLN A N 1
ATOM 1801 C CA . GLN A 1 234 ? 11.148 14.039 13.367 1 84.81 234 GLN A CA 1
ATOM 1802 C C . GLN A 1 234 ? 9.68 14.141 12.961 1 84.81 234 GLN A C 1
ATOM 1804 O O . GLN A 1 234 ? 9.281 13.648 11.906 1 84.81 234 GLN A O 1
ATOM 1809 N N . LEU A 1 235 ? 8.984 14.836 13.797 1 88.81 235 LEU A N 1
ATOM 1810 C CA . LEU A 1 235 ? 7.574 15.055 13.492 1 88.81 235 LEU A CA 1
ATOM 1811 C C . LEU A 1 235 ? 7.41 15.953 12.266 1 88.81 235 LEU A C 1
ATOM 1813 O O . LEU A 1 235 ? 6.523 15.727 11.445 1 88.81 235 LEU A O 1
ATOM 1817 N N . SER A 1 236 ? 8.281 16.875 12.242 1 92.38 236 SER A N 1
ATOM 1818 C CA . SER A 1 236 ? 8.25 17.812 11.133 1 92.38 236 SER A CA 1
ATOM 1819 C C . SER A 1 236 ? 8.555 17.125 9.805 1 92.38 236 SER A C 1
ATOM 1821 O O . SER A 1 236 ? 7.891 17.375 8.797 1 92.38 236 SER A O 1
ATOM 1823 N N . TYR A 1 237 ? 9.508 16.266 9.852 1 92.94 237 TYR A N 1
ATOM 1824 C CA . TYR A 1 237 ? 9.859 15.539 8.641 1 92.94 237 TYR A CA 1
ATOM 1825 C C . TYR A 1 237 ? 8.68 14.711 8.141 1 92.94 237 TYR A C 1
ATOM 1827 O O . TYR A 1 237 ? 8.328 14.773 6.957 1 92.94 237 TYR A O 1
ATOM 1835 N N . LEU A 1 238 ? 8.133 13.938 9.023 1 94.5 238 LEU A N 1
ATOM 1836 C CA . LEU A 1 238 ? 7.035 13.055 8.648 1 94.5 238 LEU A CA 1
ATOM 1837 C C . LEU A 1 238 ? 5.84 13.852 8.141 1 94.5 238 LEU A C 1
ATOM 1839 O O . LEU A 1 238 ? 5.281 13.539 7.086 1 94.5 238 LEU A O 1
ATOM 1843 N N . ALA A 1 239 ? 5.496 14.891 8.875 1 95.44 239 ALA A N 1
ATOM 1844 C CA . ALA A 1 239 ? 4.371 15.734 8.484 1 95.44 239 ALA A CA 1
ATOM 1845 C C . ALA A 1 239 ? 4.605 16.359 7.113 1 95.44 239 ALA A C 1
ATOM 1847 O O . ALA A 1 239 ? 3.713 16.359 6.266 1 95.44 239 ALA A O 1
ATOM 1848 N N . THR A 1 240 ? 5.801 16.844 6.906 1 96.31 240 THR A N 1
ATOM 1849 C CA . THR A 1 240 ? 6.152 17.484 5.637 1 96.31 240 THR A CA 1
ATOM 1850 C C . THR A 1 240 ? 6.086 16.469 4.496 1 96.31 240 THR A C 1
ATOM 1852 O O . THR A 1 240 ? 5.523 16.75 3.436 1 96.31 240 THR A O 1
ATOM 1855 N N . ALA A 1 241 ? 6.625 15.32 4.75 1 96.44 241 ALA A N 1
ATOM 1856 C CA . ALA A 1 241 ? 6.637 14.281 3.721 1 96.44 241 ALA A CA 1
ATOM 1857 C C . ALA A 1 241 ? 5.219 13.867 3.348 1 96.44 241 ALA A C 1
ATOM 1859 O O . ALA A 1 241 ? 4.91 13.664 2.17 1 96.44 241 ALA A O 1
ATOM 1860 N N . ILE A 1 242 ? 4.359 13.727 4.344 1 97.81 242 ILE A N 1
ATOM 1861 C CA . ILE A 1 242 ? 2.982 13.328 4.078 1 97.81 242 ILE A CA 1
ATOM 1862 C C . ILE A 1 242 ? 2.268 14.422 3.289 1 97.81 242 ILE A C 1
ATOM 1864 O O . ILE A 1 242 ? 1.592 14.141 2.297 1 97.81 242 ILE A O 1
ATOM 1868 N N . VAL A 1 243 ? 2.428 15.633 3.691 1 97.75 243 VAL A N 1
ATOM 1869 C CA . VAL A 1 243 ? 1.804 16.766 3.027 1 97.75 243 VAL A CA 1
ATOM 1870 C C . VAL A 1 243 ? 2.252 16.828 1.568 1 97.75 243 VAL A C 1
ATOM 1872 O O . VAL A 1 243 ? 1.426 16.969 0.664 1 97.75 243 VAL A O 1
ATOM 1875 N N . GLU A 1 244 ? 3.494 16.672 1.354 1 96.81 244 GLU A N 1
ATOM 1876 C CA . GLU A 1 244 ? 4.035 16.719 -0 1 96.81 244 GLU A CA 1
ATOM 1877 C C . GLU A 1 244 ? 3.566 15.516 -0.822 1 96.81 244 GLU A C 1
ATOM 1879 O O . GLU A 1 244 ? 3.25 15.656 -2.006 1 96.81 244 GLU A O 1
ATOM 1884 N N . ALA A 1 245 ? 3.562 14.359 -0.172 1 97.62 245 ALA A N 1
ATOM 1885 C CA . ALA A 1 245 ? 3.113 13.148 -0.85 1 97.62 245 ALA A CA 1
ATOM 1886 C C . ALA A 1 245 ? 1.665 13.281 -1.312 1 97.62 245 ALA A C 1
ATOM 1888 O O . ALA A 1 245 ? 1.268 12.68 -2.311 1 97.62 245 ALA A O 1
ATOM 1889 N N . LEU A 1 246 ? 0.893 14.062 -0.624 1 97.94 246 LEU A N 1
ATOM 1890 C CA . LEU A 1 246 ? -0.511 14.281 -0.951 1 97.94 246 LEU A CA 1
ATOM 1891 C C . LEU A 1 246 ? -0.662 15.398 -1.979 1 97.94 246 LEU A C 1
ATOM 1893 O O . LEU A 1 246 ? -1.758 15.625 -2.498 1 97.94 246 LEU A O 1
ATOM 1897 N N . GLY A 1 247 ? 0.394 16.141 -2.268 1 96.69 247 GLY A N 1
ATOM 1898 C CA . GLY A 1 247 ? 0.344 17.25 -3.193 1 96.69 247 GLY A CA 1
ATOM 1899 C C . GLY A 1 247 ? -0.247 18.516 -2.582 1 96.69 247 GLY A C 1
ATOM 1900 O O . GLY A 1 247 ? -0.776 19.359 -3.295 1 96.69 247 GLY A O 1
ATOM 1901 N N . LEU A 1 248 ? -0.265 18.578 -1.302 1 97.12 248 LEU A N 1
ATOM 1902 C CA . LEU A 1 248 ? -0.786 19.75 -0.59 1 97.12 248 LEU A CA 1
ATOM 1903 C C . LEU A 1 248 ? 0.281 20.828 -0.463 1 97.12 248 LEU A C 1
ATOM 1905 O O . LEU A 1 248 ? 1.478 20.531 -0.52 1 97.12 248 LEU A O 1
ATOM 1909 N N . ALA A 1 249 ? -0.163 22 -0.269 1 95.38 249 ALA A N 1
ATOM 1910 C CA . ALA A 1 249 ? 0.773 23.109 -0.096 1 95.38 249 ALA A CA 1
ATOM 1911 C C . ALA A 1 249 ? 1.467 23.047 1.261 1 95.38 249 ALA A C 1
ATOM 1913 O O . ALA A 1 249 ? 0.818 23.141 2.305 1 95.38 249 ALA A O 1
ATOM 1914 N N . GLY A 1 250 ? 2.717 22.812 1.203 1 92.56 250 GLY A N 1
ATOM 1915 C CA . GLY A 1 250 ? 3.49 22.703 2.428 1 92.56 250 GLY A CA 1
ATOM 1916 C C . GLY A 1 250 ? 4.09 24.016 2.885 1 92.56 250 GLY A C 1
ATOM 1917 O O . GLY A 1 250 ? 4.078 25 2.143 1 92.56 250 GLY A O 1
ATOM 1918 N N . ASN A 1 251 ? 4.492 23.875 4.152 1 80.38 251 ASN A N 1
ATOM 1919 C CA . ASN A 1 251 ? 5.094 25.047 4.773 1 80.38 251 ASN A CA 1
ATOM 1920 C C . ASN A 1 251 ? 6.488 25.328 4.219 1 80.38 251 ASN A C 1
ATOM 1922 O O . ASN A 1 251 ? 7.379 24.484 4.32 1 80.38 251 ASN A O 1
ATOM 1926 N N . ARG A 1 252 ? 6.656 26.375 3.654 1 69.62 252 ARG A N 1
ATOM 1927 C CA . ARG A 1 252 ? 7.965 26.75 3.127 1 69.62 252 ARG A CA 1
ATOM 1928 C C . ARG A 1 252 ? 8.477 28.031 3.764 1 69.62 252 ARG A C 1
ATOM 1930 O O . ARG A 1 252 ? 9.57 28.5 3.449 1 69.62 252 ARG A O 1
ATOM 1937 N N . GLU A 1 253 ? 7.648 28.406 4.672 1 63.72 253 GLU A N 1
ATOM 1938 C CA . GLU A 1 253 ? 7.953 29.781 5.094 1 63.72 253 GLU A CA 1
ATOM 1939 C C . GLU A 1 253 ? 8.703 29.781 6.422 1 63.72 253 GLU A C 1
ATOM 1941 O O . GLU A 1 253 ? 8.586 28.859 7.219 1 63.72 253 GLU A O 1
ATOM 1946 N N . GLU A 1 254 ? 9.516 30.766 6.453 1 75.5 254 GLU A N 1
ATOM 1947 C CA . GLU A 1 254 ? 10.188 31.094 7.703 1 75.5 254 GLU A CA 1
ATOM 1948 C C . GLU A 1 254 ? 9.227 31.703 8.711 1 75.5 254 GLU A C 1
ATOM 1950 O O . GLU A 1 254 ? 8.297 32.406 8.336 1 75.5 254 GLU A O 1
ATOM 1955 N N . PRO A 1 255 ? 9.445 31.266 9.953 1 78 255 PRO A N 1
ATOM 1956 C CA . PRO A 1 255 ? 8.602 31.859 10.992 1 78 255 PRO A CA 1
ATOM 1957 C C . PRO A 1 255 ? 8.656 33.375 11 1 78 255 PRO A C 1
ATOM 1959 O O . PRO A 1 255 ? 9.695 33.969 10.695 1 78 255 PRO A O 1
ATOM 1962 N N . PRO A 1 256 ? 7.555 33.969 11.273 1 80.94 256 PRO A N 1
ATOM 1963 C CA . PRO A 1 256 ? 7.52 35.438 11.312 1 80.94 256 PRO A CA 1
ATOM 1964 C C . PRO A 1 256 ? 8.391 36.031 12.422 1 80.94 256 PRO A C 1
ATOM 1966 O O . PRO A 1 256 ? 8.344 35.531 13.562 1 80.94 256 PRO A O 1
ATOM 1969 N N . ARG A 1 257 ? 9.203 37.031 12.125 1 75.25 257 ARG A N 1
ATOM 1970 C CA . ARG A 1 257 ? 10.195 37.594 13.039 1 75.25 257 ARG A CA 1
ATOM 1971 C C . ARG A 1 257 ? 9.531 38.469 14.094 1 75.25 257 ARG A C 1
ATOM 1973 O O . ARG A 1 257 ? 9.961 38.5 15.242 1 75.25 257 ARG A O 1
ATOM 1980 N N . ARG A 1 258 ? 8.508 39.188 13.805 1 79.44 258 ARG A N 1
ATOM 1981 C CA . ARG A 1 258 ? 7.938 40.188 14.719 1 79.44 258 ARG A CA 1
ATOM 1982 C C . ARG A 1 258 ? 6.629 39.688 15.32 1 79.44 258 ARG A C 1
ATOM 1984 O O . ARG A 1 258 ? 5.754 40.469 15.672 1 79.44 258 ARG A O 1
ATOM 1991 N N . ALA A 1 259 ? 6.57 38.312 15.719 1 85.25 259 ALA A N 1
ATOM 1992 C CA . ALA A 1 259 ? 5.324 37.75 16.25 1 85.25 259 ALA A CA 1
ATOM 1993 C C . ALA A 1 259 ? 5.52 37.25 17.672 1 85.25 259 ALA A C 1
ATOM 1995 O O . ALA A 1 259 ? 6.633 36.875 18.062 1 85.25 259 ALA A O 1
ATOM 1996 N N . GLN A 1 260 ? 4.449 37.438 18.469 1 91.62 260 GLN A N 1
ATOM 1997 C CA . GLN A 1 260 ? 4.43 36.719 19.734 1 91.62 260 GLN A CA 1
ATOM 1998 C C . GLN A 1 260 ? 4.555 35.219 19.516 1 91.62 260 GLN A C 1
ATOM 2000 O O . GLN A 1 260 ? 3.918 34.656 18.625 1 91.62 260 GLN A O 1
ATOM 2005 N N . ARG A 1 261 ? 5.402 34.656 20.297 1 93.56 261 ARG A N 1
ATOM 2006 C CA . ARG A 1 261 ? 5.66 33.219 20.172 1 93.56 261 ARG A CA 1
ATOM 2007 C C . ARG A 1 261 ? 5.312 32.469 21.453 1 93.56 261 ARG A C 1
ATOM 2009 O O . ARG A 1 261 ? 5.727 32.875 22.547 1 93.56 261 ARG A O 1
ATOM 2016 N N . GLU A 1 262 ? 4.512 31.438 21.328 1 94.88 262 GLU A N 1
ATOM 2017 C CA . GLU A 1 262 ? 4.188 30.531 22.438 1 94.88 262 GLU A CA 1
ATOM 2018 C C . GLU A 1 262 ? 4.66 29.109 22.141 1 94.88 262 GLU A C 1
ATOM 2020 O O . GLU A 1 262 ? 4.449 28.609 21.031 1 94.88 262 GLU A O 1
ATOM 2025 N N . GLU A 1 263 ? 5.316 28.516 23.141 1 93.94 263 GLU A N 1
ATOM 2026 C CA . GLU A 1 263 ? 5.75 27.125 23 1 93.94 263 GLU A CA 1
ATOM 2027 C C . GLU A 1 263 ? 4.715 26.156 23.562 1 93.94 263 GLU A C 1
ATOM 2029 O O . GLU A 1 263 ? 4.34 26.266 24.734 1 93.94 263 GLU A O 1
ATOM 2034 N N . VAL A 1 264 ? 4.223 25.359 22.688 1 94.81 264 VAL A N 1
ATOM 2035 C CA . VAL A 1 264 ? 3.279 24.328 23.094 1 94.81 264 VAL A CA 1
ATOM 2036 C C . VAL A 1 264 ? 3.859 22.953 22.766 1 94.81 264 VAL A C 1
ATOM 2038 O O . VAL A 1 264 ? 3.662 22.422 21.672 1 94.81 264 VAL A O 1
ATOM 2041 N N . GLY A 1 265 ? 4.539 22.297 23.797 1 92.31 265 GLY A N 1
ATOM 2042 C CA . GLY A 1 265 ? 5.211 21.031 23.531 1 92.31 265 GLY A CA 1
ATOM 2043 C C . GLY A 1 265 ? 6.215 21.141 22.391 1 92.31 265 GLY A C 1
ATOM 2044 O O . GLY A 1 265 ? 7.082 22.016 22.406 1 92.31 265 GLY A O 1
ATOM 2045 N N . PRO A 1 266 ? 6.012 20.266 21.391 1 92.38 266 PRO A N 1
ATOM 2046 C CA . PRO A 1 266 ? 6.957 20.266 20.266 1 92.38 266 PRO A CA 1
ATOM 2047 C C . PRO A 1 266 ? 6.574 21.266 19.172 1 92.38 266 PRO A C 1
ATOM 2049 O O . PRO A 1 266 ? 7.062 21.172 18.047 1 92.38 266 PRO A O 1
ATOM 2052 N N . PHE A 1 267 ? 5.754 22.234 19.547 1 94.69 267 PHE A N 1
ATOM 2053 C CA . PHE A 1 267 ? 5.25 23.188 18.547 1 94.69 267 PHE A CA 1
ATOM 2054 C C . PHE A 1 267 ? 5.57 24.609 18.953 1 94.69 267 PHE A C 1
ATOM 2056 O O . PHE A 1 267 ? 5.664 24.922 20.141 1 94.69 267 PHE A O 1
ATOM 2063 N N . ASP A 1 268 ? 5.785 25.422 17.969 1 94.62 268 ASP A N 1
ATOM 2064 C CA . ASP A 1 268 ? 5.805 26.875 18.125 1 94.62 268 ASP A CA 1
ATOM 2065 C C . ASP A 1 268 ? 4.555 27.516 17.531 1 94.62 268 ASP A C 1
ATOM 2067 O O . ASP A 1 268 ? 4.219 27.266 16.375 1 94.62 268 ASP A O 1
ATOM 2071 N N . VAL A 1 269 ? 3.869 28.25 18.359 1 96.19 269 VAL A N 1
ATOM 2072 C CA . VAL A 1 269 ? 2.693 28.984 17.891 1 96.19 269 VAL A CA 1
ATOM 2073 C C . VAL A 1 269 ? 3.01 30.484 17.812 1 96.19 269 VAL A C 1
ATOM 2075 O O . VAL A 1 269 ? 3.277 31.125 18.828 1 96.19 269 VAL A O 1
ATOM 2078 N N . TYR A 1 270 ? 3.014 31 16.609 1 95.19 270 TYR A N 1
ATOM 2079 C CA . TYR A 1 270 ? 3.189 32.438 16.406 1 95.19 270 TYR A CA 1
ATOM 2080 C C . TYR A 1 270 ? 1.844 33.125 16.266 1 95.19 270 TYR A C 1
ATOM 2082 O O . TYR A 1 270 ? 1.001 32.719 15.461 1 95.19 270 TYR A O 1
ATOM 2090 N N . ILE A 1 271 ? 1.627 34.125 17.031 1 95.44 271 ILE A N 1
ATOM 2091 C CA . ILE A 1 271 ? 0.378 34.875 17 1 95.44 271 ILE A CA 1
ATOM 2092 C C . ILE A 1 271 ? 0.61 36.25 16.375 1 95.44 271 ILE A C 1
ATOM 2094 O O . ILE A 1 271 ? 1.375 37.062 16.906 1 95.44 271 ILE A O 1
ATOM 2098 N N . LEU A 1 272 ? -0.001 36.438 15.273 1 93.06 272 LEU A N 1
ATOM 2099 C CA . LEU A 1 272 ? 0.133 37.688 14.539 1 93.06 272 LEU A CA 1
ATOM 2100 C C . LEU A 1 272 ? -1.172 38.5 14.562 1 93.06 272 LEU A C 1
ATOM 2102 O O . LEU A 1 272 ? -2.256 37.906 14.523 1 93.06 272 LEU A O 1
ATOM 2106 N N . ARG A 1 273 ? -1.003 39.844 14.703 1 87.56 273 ARG A N 1
ATOM 2107 C CA . ARG A 1 273 ? -2.174 40.719 14.641 1 87.56 273 ARG A CA 1
ATOM 2108 C C . ARG A 1 273 ? -2.426 41.188 13.211 1 87.56 273 ARG A C 1
ATOM 2110 O O . ARG A 1 273 ? -1.481 41.5 12.477 1 87.56 273 ARG A O 1
ATOM 2117 N N . GLY A 1 274 ? -3.609 40.938 12.742 1 79.12 274 GLY A N 1
ATOM 2118 C CA . GLY A 1 274 ? -4.016 41.438 11.445 1 79.12 274 GLY A CA 1
ATOM 2119 C C . GLY A 1 274 ? -4.793 42.75 11.531 1 79.12 274 GLY A C 1
ATOM 2120 O O . GLY A 1 274 ? -5.113 43.219 12.625 1 79.12 274 GLY A O 1
ATOM 2121 N N . ALA A 1 275 ? -4.68 43.688 10.422 1 63.22 275 ALA A N 1
ATOM 2122 C CA . ALA A 1 275 ? -5.367 44.969 10.352 1 63.22 275 ALA A CA 1
ATOM 2123 C C . ALA A 1 275 ? -6.883 44.781 10.359 1 63.22 275 ALA A C 1
ATOM 2125 O O . ALA A 1 275 ? -7.621 45.719 10.734 1 63.22 275 ALA A O 1
ATOM 2126 N N . GLY A 1 276 ? -7.48 43.656 10.578 1 52.97 276 GLY A N 1
ATOM 2127 C CA . GLY A 1 276 ? -8.914 43.531 10.344 1 52.97 276 GLY A CA 1
ATOM 2128 C C . GLY A 1 276 ? -9.391 44.375 9.18 1 52.97 276 GLY A C 1
ATOM 2129 O O . GLY A 1 276 ? -8.586 44.969 8.453 1 52.97 276 GLY A O 1
ATOM 2130 N N . PRO A 1 277 ? -10.703 44.344 8.68 1 44.78 277 PRO A N 1
ATOM 2131 C CA . PRO A 1 277 ? -11.117 45.312 7.648 1 44.78 277 PRO A CA 1
ATOM 2132 C C . PRO A 1 277 ? -10.766 46.75 8.008 1 44.78 277 PRO A C 1
ATOM 2134 O O . PRO A 1 277 ? -10.859 47.156 9.18 1 44.78 277 PRO A O 1
ATOM 2137 N N . THR A 1 278 ? -9.766 47.344 7.383 1 37.28 278 THR A N 1
ATOM 2138 C CA . THR A 1 278 ? -9.891 48.781 7.473 1 37.28 278 THR A CA 1
ATOM 2139 C C . THR A 1 278 ? -11.258 49.25 6.98 1 37.28 278 THR A C 1
ATOM 2141 O O . THR A 1 278 ? -11.773 48.719 5.984 1 37.28 278 THR A O 1
ATOM 2144 N N . MET B 1 1 ? 2.436 -16.297 -25.188 1 50.56 1 MET B N 1
ATOM 2145 C CA . MET B 1 1 ? 3.701 -15.82 -24.625 1 50.56 1 MET B CA 1
ATOM 2146 C C . MET B 1 1 ? 3.469 -15.008 -23.359 1 50.56 1 MET B C 1
ATOM 2148 O O . MET B 1 1 ? 2.482 -14.281 -23.25 1 50.56 1 MET B O 1
ATOM 2152 N N . ILE B 1 2 ? 3.998 -15.461 -22.25 1 61.56 2 ILE B N 1
ATOM 2153 C CA . ILE B 1 2 ? 3.875 -14.68 -21.016 1 61.56 2 ILE B CA 1
ATOM 2154 C C . ILE B 1 2 ? 4.477 -13.297 -21.219 1 61.56 2 ILE B C 1
ATOM 2156 O O . ILE B 1 2 ? 5.594 -13.164 -21.734 1 61.56 2 ILE B O 1
ATOM 2160 N N . PRO B 1 3 ? 3.688 -12.336 -20.906 1 81.56 3 PRO B N 1
ATOM 2161 C CA . PRO B 1 3 ? 4.164 -10.969 -21.109 1 81.56 3 PRO B CA 1
ATOM 2162 C C . PRO B 1 3 ? 5.246 -10.57 -20.094 1 81.56 3 PRO B C 1
ATOM 2164 O O . PRO B 1 3 ? 5 -9.75 -19.219 1 81.56 3 PRO B O 1
ATOM 2167 N N . ARG B 1 4 ? 6.484 -11.242 -20.391 1 83.75 4 ARG B N 1
ATOM 2168 C CA . ARG B 1 4 ? 7.641 -11.016 -19.531 1 83.75 4 ARG B CA 1
ATOM 2169 C C . ARG B 1 4 ? 7.957 -9.531 -19.406 1 83.75 4 ARG B C 1
ATOM 2171 O O . ARG B 1 4 ? 8.297 -9.047 -18.328 1 83.75 4 ARG B O 1
ATOM 2178 N N . ASP B 1 5 ? 7.77 -8.922 -20.469 1 87.31 5 ASP B N 1
ATOM 2179 C CA . ASP B 1 5 ? 8.086 -7.496 -20.5 1 87.31 5 ASP B CA 1
ATOM 2180 C C . ASP B 1 5 ? 7.164 -6.711 -19.578 1 87.31 5 ASP B C 1
ATOM 2182 O O . ASP B 1 5 ? 7.594 -5.754 -18.922 1 87.31 5 ASP B O 1
ATOM 2186 N N . ASP B 1 6 ? 5.977 -7.18 -19.547 1 89.69 6 ASP B N 1
ATOM 2187 C CA . ASP B 1 6 ? 5.016 -6.512 -18.672 1 89.69 6 ASP B CA 1
ATOM 2188 C C . ASP B 1 6 ? 5.348 -6.75 -17.203 1 89.69 6 ASP B C 1
ATOM 2190 O O . ASP B 1 6 ? 5.207 -5.848 -16.375 1 89.69 6 ASP B O 1
ATOM 2194 N N . ILE B 1 7 ? 5.824 -7.906 -16.953 1 90.38 7 ILE B N 1
ATOM 2195 C CA . ILE B 1 7 ? 6.164 -8.258 -15.578 1 90.38 7 ILE B CA 1
ATOM 2196 C C . ILE B 1 7 ? 7.371 -7.438 -15.117 1 90.38 7 ILE B C 1
ATOM 2198 O O . ILE B 1 7 ? 7.355 -6.848 -14.039 1 90.38 7 ILE B O 1
ATOM 2202 N N . ILE B 1 8 ? 8.328 -7.324 -15.977 1 91.5 8 ILE B N 1
ATOM 2203 C CA . ILE B 1 8 ? 9.555 -6.594 -15.664 1 91.5 8 ILE B CA 1
ATOM 2204 C C . ILE B 1 8 ? 9.242 -5.105 -15.523 1 91.5 8 ILE B C 1
ATOM 2206 O O . ILE B 1 8 ? 9.711 -4.445 -14.594 1 91.5 8 ILE B O 1
ATOM 2210 N N . ALA B 1 9 ? 8.414 -4.648 -16.391 1 93.06 9 ALA B N 1
ATOM 2211 C CA . ALA B 1 9 ? 8.031 -3.24 -16.344 1 93.06 9 ALA B CA 1
ATOM 2212 C C . ALA B 1 9 ? 7.281 -2.926 -15.047 1 93.06 9 ALA B C 1
ATOM 2214 O O . ALA B 1 9 ? 7.469 -1.859 -14.461 1 93.06 9 ALA B O 1
ATOM 2215 N N . GLY B 1 10 ? 6.426 -3.834 -14.641 1 94.44 10 GLY B N 1
ATOM 2216 C CA . GLY B 1 10 ? 5.691 -3.652 -13.398 1 94.44 10 GLY B CA 1
ATOM 2217 C C . GLY B 1 10 ? 6.59 -3.57 -12.18 1 94.44 10 GLY B C 1
ATOM 2218 O O . GLY B 1 10 ? 6.441 -2.67 -11.352 1 94.44 10 GLY B O 1
ATOM 2219 N N . VAL B 1 11 ? 7.551 -4.445 -12.148 1 94.5 11 VAL B N 1
ATOM 2220 C CA . VAL B 1 11 ? 8.477 -4.473 -11.023 1 94.5 11 VAL B CA 1
ATOM 2221 C C . VAL B 1 11 ? 9.344 -3.219 -11.039 1 94.5 11 VAL B C 1
ATOM 2223 O O . VAL B 1 11 ? 9.578 -2.602 -10 1 94.5 11 VAL B O 1
ATOM 2226 N N . ALA B 1 12 ? 9.75 -2.826 -12.195 1 94.25 12 ALA B N 1
ATOM 2227 C CA . ALA B 1 12 ? 10.641 -1.681 -12.367 1 94.25 12 ALA B CA 1
ATOM 2228 C C . ALA B 1 12 ? 9.961 -0.388 -11.93 1 94.25 12 ALA B C 1
ATOM 2230 O O . ALA B 1 12 ? 10.633 0.574 -11.547 1 94.25 12 ALA B O 1
ATOM 2231 N N . SER B 1 13 ? 8.68 -0.39 -11.984 1 93.38 13 SER B N 1
ATOM 2232 C CA . SER B 1 13 ? 7.949 0.846 -11.727 1 93.38 13 SER B CA 1
ATOM 2233 C C . SER B 1 13 ? 7.621 0.996 -10.242 1 93.38 13 SER B C 1
ATOM 2235 O O . SER B 1 13 ? 7 1.979 -9.836 1 93.38 13 SER B O 1
ATOM 2237 N N . THR B 1 14 ? 8.07 0.112 -9.438 1 95 14 THR B N 1
ATOM 2238 C CA . THR B 1 14 ? 7.711 0.131 -8.023 1 95 14 THR B CA 1
ATOM 2239 C C . THR B 1 14 ? 8.586 1.125 -7.262 1 95 14 THR B C 1
ATOM 2241 O O . THR B 1 14 ? 9.742 1.342 -7.617 1 95 14 THR B O 1
ATOM 2244 N N . PRO B 1 15 ? 8.047 1.696 -6.148 1 94.94 15 PRO B N 1
ATOM 2245 C CA . PRO B 1 15 ? 8.859 2.529 -5.258 1 94.94 15 PRO B CA 1
ATOM 2246 C C . PRO B 1 15 ? 10.07 1.788 -4.699 1 94.94 15 PRO B C 1
ATOM 2248 O O . PRO B 1 15 ? 11.117 2.396 -4.473 1 94.94 15 PRO B O 1
ATOM 2251 N N . LEU B 1 16 ? 9.945 0.517 -4.523 1 96 16 LEU B N 1
ATOM 2252 C CA . LEU B 1 16 ? 11.07 -0.263 -4.016 1 96 16 LEU B CA 1
ATOM 2253 C C . LEU B 1 16 ? 12.258 -0.189 -4.969 1 96 16 LEU B C 1
ATOM 2255 O O . LEU B 1 16 ? 13.383 0.071 -4.539 1 96 16 LEU B O 1
ATOM 2259 N N . LEU B 1 17 ? 11.992 -0.424 -6.203 1 95.25 17 LEU B N 1
ATOM 2260 C CA . LEU B 1 17 ? 13.086 -0.388 -7.16 1 95.25 17 LEU B CA 1
ATOM 2261 C C . LEU B 1 17 ? 13.664 1.02 -7.273 1 95.25 17 LEU B C 1
ATOM 2263 O O . LEU B 1 17 ? 14.867 1.188 -7.469 1 95.25 17 LEU B O 1
ATOM 2267 N N . SER B 1 18 ? 12.789 1.997 -7.246 1 94.19 18 SER B N 1
ATOM 2268 C CA . SER B 1 18 ? 13.266 3.375 -7.254 1 94.19 18 SER B CA 1
ATOM 2269 C C . SER B 1 18 ? 14.219 3.637 -6.09 1 94.19 18 SER B C 1
ATOM 2271 O O . SER B 1 18 ? 15.266 4.27 -6.266 1 94.19 18 SER B O 1
ATOM 2273 N N . LEU B 1 19 ? 13.828 3.154 -4.934 1 95.75 19 LEU B N 1
ATOM 2274 C CA . LEU B 1 19 ? 14.688 3.309 -3.762 1 95.75 19 LEU B CA 1
ATOM 2275 C C . LEU B 1 19 ? 16.016 2.59 -3.959 1 95.75 19 LEU B C 1
ATOM 2277 O O . LEU B 1 19 ? 17.078 3.164 -3.717 1 95.75 19 LEU B O 1
ATOM 2281 N N . LEU B 1 20 ? 15.945 1.349 -4.383 1 95.62 20 LEU B N 1
ATOM 2282 C CA . LEU B 1 20 ? 17.156 0.537 -4.543 1 95.62 20 LEU B CA 1
ATOM 2283 C C . LEU B 1 20 ? 18.094 1.152 -5.574 1 95.62 20 LEU B C 1
ATOM 2285 O O . LEU B 1 20 ? 19.312 1.044 -5.449 1 95.62 20 LEU B O 1
ATOM 2289 N N . SER B 1 21 ? 17.484 1.797 -6.543 1 93.69 21 SER B N 1
ATOM 2290 C CA . SER B 1 21 ? 18.281 2.436 -7.582 1 93.69 21 SER B CA 1
ATOM 2291 C C . SER B 1 21 ? 19.031 3.65 -7.039 1 93.69 21 SER B C 1
ATOM 2293 O O . SER B 1 21 ? 19.953 4.16 -7.68 1 93.69 21 SER B O 1
ATOM 2295 N N . GLU B 1 22 ? 18.578 4.156 -5.875 1 94.44 22 GLU B N 1
ATOM 2296 C CA . GLU B 1 22 ? 19.219 5.32 -5.254 1 94.44 22 GLU B CA 1
ATOM 2297 C C . GLU B 1 22 ? 20.281 4.898 -4.25 1 94.44 22 GLU B C 1
ATOM 2299 O O . GLU B 1 22 ? 20.922 5.746 -3.627 1 94.44 22 GLU B O 1
ATOM 2304 N N . LEU B 1 23 ? 20.422 3.592 -4.09 1 94.88 23 LEU B N 1
ATOM 2305 C CA . LEU B 1 23 ? 21.484 3.055 -3.24 1 94.88 23 LEU B CA 1
ATOM 2306 C C . LEU B 1 23 ? 22.688 2.627 -4.078 1 94.88 23 LEU B C 1
ATOM 2308 O O . LEU B 1 23 ? 22.531 1.973 -5.109 1 94.88 23 LEU B O 1
ATOM 2312 N N . GLU B 1 24 ? 23.812 3.021 -3.744 1 93.25 24 GLU B N 1
ATOM 2313 C CA . GLU B 1 24 ? 25.016 2.756 -4.527 1 93.25 24 GLU B CA 1
ATOM 2314 C C . GLU B 1 24 ? 25.266 1.256 -4.676 1 93.25 24 GLU B C 1
ATOM 2316 O O . GLU B 1 24 ? 25.469 0.761 -5.789 1 93.25 24 GLU B O 1
ATOM 2321 N N . GLU B 1 25 ? 25.375 0.596 -3.6 1 94.31 25 GLU B N 1
ATOM 2322 C CA . GLU B 1 25 ? 25.562 -0.85 -3.518 1 94.31 25 GLU B CA 1
ATOM 2323 C C . GLU B 1 25 ? 24.891 -1.425 -2.275 1 94.31 25 GLU B C 1
ATOM 2325 O O . GLU B 1 25 ? 24.844 -0.777 -1.228 1 94.31 25 GLU B O 1
ATOM 2330 N N . VAL B 1 26 ? 24.344 -2.615 -2.531 1 95.62 26 VAL B N 1
ATOM 2331 C CA . VAL B 1 26 ? 23.672 -3.223 -1.388 1 95.62 26 VAL B CA 1
ATOM 2332 C C . VAL B 1 26 ? 24.141 -4.668 -1.225 1 95.62 26 VAL B C 1
ATOM 2334 O O . VAL B 1 26 ? 24.344 -5.375 -2.213 1 95.62 26 VAL B O 1
ATOM 2337 N N . LYS B 1 27 ? 24.359 -5.043 0.002 1 96.56 27 LYS B N 1
ATOM 2338 C CA . LYS B 1 27 ? 24.641 -6.43 0.366 1 96.56 27 LYS B CA 1
ATOM 2339 C C . LYS B 1 27 ? 23.516 -7.004 1.233 1 96.56 27 LYS B C 1
ATOM 2341 O O . LYS B 1 27 ? 23.484 -6.762 2.443 1 96.56 27 LYS B O 1
ATOM 2346 N N . PRO B 1 28 ? 22.656 -7.746 0.589 1 96.75 28 PRO B N 1
ATOM 2347 C CA . PRO B 1 28 ? 21.516 -8.297 1.336 1 96.75 28 PRO B CA 1
ATOM 2348 C C . PRO B 1 28 ? 21.906 -9.492 2.205 1 96.75 28 PRO B C 1
ATOM 2350 O O . PRO B 1 28 ? 22.891 -10.18 1.91 1 96.75 28 PRO B O 1
ATOM 2353 N N . SER B 1 29 ? 21.188 -9.672 3.312 1 95.25 29 SER B N 1
ATOM 2354 C CA . SER B 1 29 ? 21.312 -10.891 4.105 1 95.25 29 SER B CA 1
ATOM 2355 C C . SER B 1 29 ? 20.828 -12.109 3.322 1 95.25 29 SER B C 1
ATOM 2357 O O . SER B 1 29 ? 20.25 -11.969 2.244 1 95.25 29 SER B O 1
ATOM 2359 N N . GLN B 1 30 ? 21.078 -13.266 3.869 1 94.06 30 GLN B N 1
ATOM 2360 C CA . GLN B 1 30 ? 20.688 -14.516 3.217 1 94.06 30 GLN B CA 1
ATOM 2361 C C . GLN B 1 30 ? 19.172 -14.609 3.082 1 94.06 30 GLN B C 1
ATOM 2363 O O . GLN B 1 30 ? 18.656 -15.172 2.113 1 94.06 30 GLN B O 1
ATOM 2368 N N . ARG B 1 31 ? 18.469 -14.023 3.967 1 93 31 ARG B N 1
ATOM 2369 C CA . ARG B 1 31 ? 17.016 -14.117 4.016 1 93 31 ARG B CA 1
ATOM 2370 C C . ARG B 1 31 ? 16.375 -13.414 2.82 1 93 31 ARG B C 1
ATOM 2372 O O . ARG B 1 31 ? 15.406 -13.922 2.24 1 93 31 ARG B O 1
ATOM 2379 N N . ILE B 1 32 ? 16.953 -12.266 2.408 1 95.06 32 ILE B N 1
ATOM 2380 C CA . ILE B 1 32 ? 16.297 -11.492 1.367 1 95.06 32 ILE B CA 1
ATOM 2381 C C . ILE B 1 32 ? 17.094 -11.586 0.068 1 95.06 32 ILE B C 1
ATOM 2383 O O . ILE B 1 32 ? 16.719 -10.977 -0.94 1 95.06 32 ILE B O 1
ATOM 2387 N N . ARG B 1 33 ? 18.109 -12.352 0.041 1 96 33 ARG B N 1
ATOM 2388 C CA . ARG B 1 33 ? 18.969 -12.5 -1.133 1 96 33 ARG B CA 1
ATOM 2389 C C . ARG B 1 33 ? 18.172 -12.977 -2.338 1 96 33 ARG B C 1
ATOM 2391 O O . ARG B 1 33 ? 18.406 -12.539 -3.465 1 96 33 ARG B O 1
ATOM 2398 N N . PRO B 1 34 ? 17.203 -13.891 -2.17 1 93.81 34 PRO B N 1
ATOM 239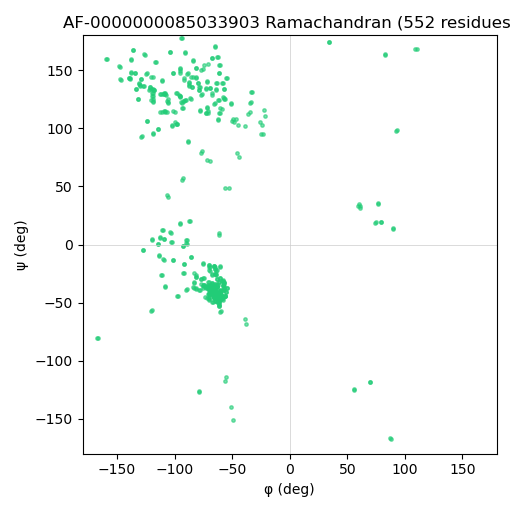9 C CA . PRO B 1 34 ? 16.422 -14.352 -3.328 1 93.81 34 PRO B CA 1
ATOM 2400 C C . PRO B 1 34 ? 15.727 -13.203 -4.062 1 93.81 34 PRO B C 1
ATOM 2402 O O . PRO B 1 34 ? 15.57 -13.25 -5.285 1 93.81 34 PRO B O 1
ATOM 2405 N N . LEU B 1 35 ? 15.25 -12.18 -3.326 1 95.81 35 LEU B N 1
ATOM 2406 C CA . LEU B 1 35 ? 14.648 -11.016 -3.957 1 95.81 35 LEU B CA 1
ATOM 2407 C C . LEU B 1 35 ? 15.648 -10.305 -4.863 1 95.81 35 LEU B C 1
ATOM 2409 O O . LEU B 1 35 ? 15.328 -9.977 -6.008 1 95.81 35 LEU B O 1
ATOM 2413 N N . PHE B 1 36 ? 16.844 -10.148 -4.414 1 96.62 36 PHE B N 1
ATOM 2414 C CA . PHE B 1 36 ? 17.875 -9.438 -5.168 1 96.62 36 PHE B CA 1
ATOM 2415 C C . PHE B 1 36 ? 18.375 -10.289 -6.336 1 96.62 36 PHE B C 1
ATOM 2417 O O . PHE B 1 36 ? 18.688 -9.758 -7.402 1 96.62 36 PHE B O 1
ATOM 2424 N N . ASP B 1 37 ? 18.453 -11.594 -6.102 1 95.31 37 ASP B N 1
ATOM 2425 C CA . ASP B 1 37 ? 18.766 -12.492 -7.203 1 95.31 37 ASP B CA 1
ATOM 2426 C C . ASP B 1 37 ? 17.734 -12.383 -8.32 1 95.31 37 ASP B C 1
ATOM 2428 O O . ASP B 1 37 ? 18.094 -12.344 -9.5 1 95.31 37 ASP B O 1
ATOM 2432 N N . PHE B 1 38 ? 16.469 -12.367 -7.945 1 95.06 38 PHE B N 1
ATOM 2433 C CA . PHE B 1 38 ? 15.383 -12.203 -8.914 1 95.06 38 PHE B CA 1
ATOM 2434 C C . PHE B 1 38 ? 15.539 -10.898 -9.68 1 95.06 38 PHE B C 1
ATOM 2436 O O . PHE B 1 38 ? 15.461 -10.883 -10.914 1 95.06 38 PHE B O 1
ATOM 2443 N N . LEU B 1 39 ? 15.805 -9.75 -8.969 1 95.5 39 LEU B N 1
ATOM 2444 C CA . LEU B 1 39 ? 15.938 -8.445 -9.594 1 95.5 39 LEU B CA 1
ATOM 2445 C C . LEU B 1 39 ? 17.125 -8.414 -10.555 1 95.5 39 LEU B C 1
ATOM 2447 O O . LEU B 1 39 ? 17.078 -7.77 -11.602 1 95.5 39 LEU B O 1
ATOM 2451 N N . ALA B 1 40 ? 18.156 -9.117 -10.172 1 94.88 40 ALA B N 1
ATOM 2452 C CA . ALA B 1 40 ? 19.344 -9.203 -11.031 1 94.88 40 ALA B CA 1
ATOM 2453 C C . ALA B 1 40 ? 19.047 -10.047 -12.273 1 94.88 40 ALA B C 1
ATOM 2455 O O . ALA B 1 40 ? 19.469 -9.695 -13.375 1 94.88 40 ALA B O 1
ATOM 2456 N N . GLU B 1 41 ? 18.375 -11.094 -12.055 1 92.31 41 GLU B N 1
ATOM 2457 C CA . GLU B 1 41 ? 18.062 -12.008 -13.148 1 92.31 41 GLU B CA 1
ATOM 2458 C C . GLU B 1 41 ? 17.203 -11.328 -14.211 1 92.31 41 GLU B C 1
ATOM 2460 O O . GLU B 1 41 ? 17.328 -11.617 -15.398 1 92.31 41 GLU B O 1
ATOM 2465 N N . VAL B 1 42 ? 16.328 -10.445 -13.766 1 91.19 42 VAL B N 1
ATOM 2466 C CA . VAL B 1 42 ? 15.438 -9.789 -14.719 1 91.19 42 VAL B CA 1
ATOM 2467 C C . VAL B 1 42 ? 16.094 -8.516 -15.242 1 91.19 42 VAL B C 1
ATOM 2469 O O . VAL B 1 42 ? 15.461 -7.742 -15.969 1 91.19 42 VAL B O 1
ATOM 2472 N N . GLY B 1 43 ? 17.266 -8.211 -14.812 1 91.06 43 GLY B N 1
ATOM 2473 C CA . GLY B 1 43 ? 18.062 -7.125 -15.367 1 91.06 43 GLY B CA 1
ATOM 2474 C C . GLY B 1 43 ? 17.812 -5.793 -14.68 1 91.06 43 GLY B C 1
ATOM 2475 O O . GLY B 1 43 ? 18.203 -4.742 -15.188 1 91.06 43 GLY B O 1
ATOM 2476 N N . LEU B 1 44 ? 17.188 -5.789 -13.547 1 93.69 44 LEU B N 1
ATOM 2477 C CA . LEU B 1 44 ? 16.859 -4.543 -12.867 1 93.69 44 LEU B CA 1
ATOM 2478 C C . LEU B 1 44 ? 17.953 -4.148 -11.891 1 93.69 44 LEU B C 1
ATOM 2480 O O . LEU B 1 44 ? 18 -3.008 -11.422 1 93.69 44 LEU B O 1
ATOM 2484 N N . MET B 1 45 ? 18.812 -5.145 -11.555 1 95.62 45 MET B N 1
ATOM 2485 C CA . MET B 1 45 ? 20.016 -4.91 -10.766 1 95.62 45 MET B CA 1
ATOM 2486 C C . MET B 1 45 ? 21.188 -5.695 -11.328 1 95.62 45 MET B C 1
ATOM 2488 O O . MET B 1 45 ? 21.016 -6.617 -12.125 1 95.62 45 MET B O 1
ATOM 2492 N N . GLN B 1 46 ? 22.344 -5.262 -11 1 96.12 46 GLN B N 1
ATOM 2493 C CA . GLN B 1 46 ? 23.578 -5.961 -11.367 1 96.12 46 GLN B CA 1
ATOM 2494 C C . GLN B 1 46 ? 24.219 -6.621 -10.156 1 96.12 46 GLN B C 1
ATOM 2496 O O . GLN B 1 46 ? 24.406 -5.98 -9.117 1 96.12 46 GLN B O 1
ATOM 2501 N N . ARG B 1 47 ? 24.531 -7.867 -10.352 1 95.81 47 ARG B N 1
ATOM 2502 C CA . ARG B 1 47 ? 25.156 -8.602 -9.258 1 95.81 47 ARG B CA 1
ATOM 2503 C C . ARG B 1 47 ? 26.688 -8.594 -9.406 1 95.81 47 ARG B C 1
ATOM 2505 O O . ARG B 1 47 ? 27.203 -8.859 -10.484 1 95.81 47 ARG B O 1
ATOM 2512 N N . LYS B 1 48 ? 27.359 -8.219 -8.398 1 94.69 48 LYS B N 1
ATOM 2513 C CA . LYS B 1 48 ? 28.812 -8.305 -8.289 1 94.69 48 LYS B CA 1
ATOM 2514 C C . LYS B 1 48 ? 29.219 -9.008 -7.004 1 94.69 48 LYS B C 1
ATOM 2516 O O . LYS B 1 48 ? 29.391 -8.367 -5.965 1 94.69 48 LYS B O 1
ATOM 2521 N N . GLY B 1 49 ? 29.422 -10.352 -7.109 1 93.44 49 GLY B N 1
ATOM 2522 C CA . GLY B 1 49 ? 29.688 -11.125 -5.906 1 93.44 49 GLY B CA 1
ATOM 2523 C C . GLY B 1 49 ? 28.484 -11.25 -4.996 1 93.44 49 GLY B C 1
ATOM 2524 O O . GLY B 1 49 ? 27.438 -11.734 -5.41 1 93.44 49 GLY B O 1
ATOM 2525 N N . ASP B 1 50 ? 28.672 -10.711 -3.816 1 94.44 50 ASP B N 1
ATOM 2526 C CA . ASP B 1 50 ? 27.578 -10.789 -2.855 1 94.44 50 ASP B CA 1
ATOM 2527 C C . ASP B 1 50 ? 26.859 -9.453 -2.742 1 94.44 50 ASP B C 1
ATOM 2529 O O . ASP B 1 50 ? 26.016 -9.273 -1.855 1 94.44 50 ASP B O 1
ATOM 2533 N N . LYS B 1 51 ? 27.234 -8.609 -3.688 1 96.44 51 LYS B N 1
ATOM 2534 C CA . LYS B 1 51 ? 26.641 -7.27 -3.672 1 96.44 51 LYS B CA 1
ATOM 2535 C C . LYS B 1 51 ? 25.828 -7.02 -4.934 1 96.44 51 LYS B C 1
ATOM 2537 O O . LYS B 1 51 ? 25.984 -7.715 -5.938 1 96.44 51 LYS B O 1
ATOM 2542 N N . TYR B 1 52 ? 24.891 -6.07 -4.82 1 97.12 52 TYR B N 1
ATOM 2543 C CA . TYR B 1 52 ? 24.016 -5.691 -5.93 1 97.12 52 TYR B CA 1
ATOM 2544 C C . TYR B 1 52 ? 24.016 -4.18 -6.133 1 97.12 52 TYR B C 1
ATOM 2546 O O . TYR B 1 52 ? 24.094 -3.42 -5.164 1 97.12 52 TYR B O 1
ATOM 2554 N N . ARG B 1 53 ? 23.969 -3.754 -7.352 1 94.56 53 ARG B N 1
ATOM 2555 C CA . ARG B 1 53 ? 23.906 -2.332 -7.68 1 94.56 53 ARG B CA 1
ATOM 2556 C C . ARG B 1 53 ? 22.875 -2.072 -8.773 1 94.56 53 ARG B C 1
ATOM 2558 O O . ARG B 1 53 ? 22.375 -3.01 -9.398 1 94.56 53 ARG B O 1
ATOM 2565 N N . ARG B 1 54 ? 22.562 -0.75 -8.93 1 88.94 54 ARG B N 1
ATOM 2566 C CA . ARG B 1 54 ? 21.547 -0.376 -9.914 1 88.94 54 ARG B CA 1
ATOM 2567 C C . ARG B 1 54 ? 21.984 -0.74 -11.328 1 88.94 54 ARG B C 1
ATOM 25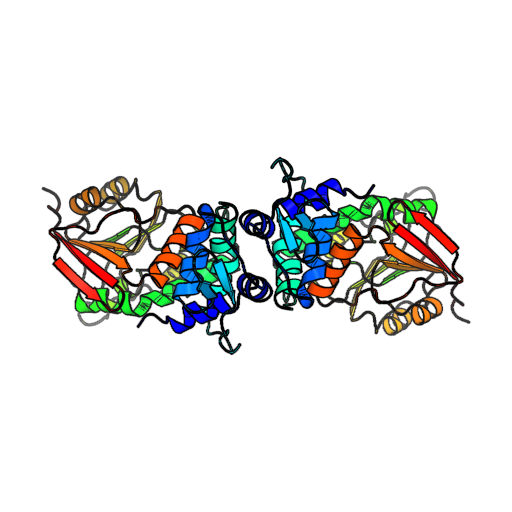69 O O . ARG B 1 54 ? 23.172 -0.638 -11.656 1 88.94 54 ARG B O 1
ATOM 2576 N N . ALA B 1 55 ? 20.984 -1.21 -11.969 1 87.88 55 ALA B N 1
ATOM 2577 C CA . ALA B 1 55 ? 21.172 -1.425 -13.398 1 87.88 55 ALA B CA 1
ATOM 2578 C C . ALA B 1 55 ? 20.469 -0.339 -14.211 1 87.88 55 ALA B C 1
ATOM 2580 O O . ALA B 1 55 ? 19.797 0.528 -13.656 1 87.88 55 ALA B O 1
ATOM 2581 N N . SER B 1 56 ? 20.766 -0.246 -15.391 1 77.81 56 SER B N 1
ATOM 2582 C CA . SER B 1 56 ? 20.031 0.681 -16.25 1 77.81 56 SER B CA 1
ATOM 2583 C C . SER B 1 56 ? 18.562 0.328 -16.328 1 77.81 56 SER B C 1
ATOM 2585 O O . SER B 1 56 ? 18.203 -0.806 -16.641 1 77.81 56 SER B O 1
ATOM 2587 N N . LEU B 1 57 ? 17.797 1.22 -15.766 1 71.56 57 LEU B N 1
ATOM 2588 C CA . LEU B 1 57 ? 16.359 0.955 -15.727 1 71.56 57 LEU B CA 1
ATOM 2589 C C . LEU B 1 57 ? 15.711 1.272 -17.062 1 71.56 57 LEU B C 1
ATOM 2591 O O . LEU B 1 57 ? 16.141 2.195 -17.766 1 71.56 57 LEU B O 1
ATOM 2595 N N . PRO B 1 58 ? 14.82 0.361 -17.375 1 67.69 58 PRO B N 1
ATOM 2596 C CA . PRO B 1 58 ? 14.086 0.646 -18.609 1 67.69 58 PRO B CA 1
ATOM 2597 C C . PRO B 1 58 ? 13.305 1.952 -18.531 1 67.69 58 PRO B C 1
ATOM 2599 O O . PRO B 1 58 ? 13.055 2.471 -17.438 1 67.69 58 PRO B O 1
ATOM 2602 N N . SER B 1 59 ? 13.055 2.539 -19.625 1 66.19 59 SER B N 1
ATOM 2603 C CA . SER B 1 59 ? 12.328 3.801 -19.719 1 66.19 59 SER B CA 1
ATOM 2604 C C . SER B 1 59 ? 10.938 3.682 -19.109 1 66.19 59 SER B C 1
ATOM 2606 O O . SER B 1 59 ? 10.281 2.646 -19.25 1 66.19 59 SER B O 1
ATOM 2608 N N . ARG B 1 60 ? 10.641 4.672 -18.453 1 65.88 60 ARG B N 1
ATOM 2609 C CA . ARG B 1 60 ? 9.336 4.758 -17.797 1 65.88 60 ARG B CA 1
ATOM 2610 C C . ARG B 1 60 ? 8.242 5.074 -18.812 1 65.88 60 ARG B C 1
ATOM 2612 O O . ARG B 1 60 ? 8.234 6.152 -19.406 1 65.88 60 ARG B O 1
ATOM 2619 N N . GLY B 1 61 ? 7.812 4.039 -19.516 1 69.88 61 GLY B N 1
ATOM 2620 C CA . GLY B 1 61 ? 6.668 4.285 -20.391 1 69.88 61 GLY B CA 1
ATOM 2621 C C . GLY B 1 61 ? 5.344 3.939 -19.734 1 69.88 61 GLY B C 1
ATOM 2622 O O . GLY B 1 61 ? 5.277 3.729 -18.516 1 69.88 61 GLY B O 1
ATOM 2623 N N . GLU B 1 62 ? 4.305 4.176 -20.422 1 85.38 62 GLU B N 1
ATOM 2624 C CA . GLU B 1 62 ? 2.967 3.824 -19.969 1 85.38 62 GLU B CA 1
ATOM 2625 C C . GLU B 1 62 ? 2.857 2.334 -19.656 1 85.38 62 GLU B C 1
ATOM 2627 O O . GLU B 1 62 ? 3.307 1.5 -20.453 1 85.38 62 GLU B O 1
ATOM 2632 N N . LEU B 1 63 ? 2.453 2.074 -18.531 1 90.5 63 LEU B N 1
ATOM 2633 C CA . LEU B 1 63 ? 2.334 0.688 -18.094 1 90.5 63 LEU B CA 1
ATOM 2634 C C . LEU B 1 63 ? 1.062 0.052 -18.656 1 90.5 63 LEU B C 1
ATOM 2636 O O . LEU B 1 63 ? 0.009 0.691 -18.688 1 90.5 63 LEU B O 1
ATOM 2640 N N . SER B 1 64 ? 1.248 -1.121 -19.188 1 92.88 64 SER B N 1
ATOM 2641 C CA . SER B 1 64 ? 0.076 -1.929 -19.5 1 92.88 64 SER B CA 1
ATOM 2642 C C . SER B 1 64 ? -0.711 -2.283 -18.25 1 92.88 64 SER B C 1
ATOM 2644 O O . SER B 1 64 ? -0.198 -2.164 -17.141 1 92.88 64 SER B O 1
ATOM 2646 N N . PRO B 1 65 ? -1.97 -2.676 -18.453 1 93.62 65 PRO B N 1
ATOM 2647 C CA . PRO B 1 65 ? -2.756 -3.096 -17.281 1 93.62 65 PRO B CA 1
ATOM 2648 C C . PRO B 1 65 ? -2.082 -4.211 -16.484 1 93.62 65 PRO B C 1
ATOM 2650 O O . PRO B 1 65 ? -2.098 -4.188 -15.258 1 93.62 65 PRO B O 1
ATOM 2653 N N . LEU B 1 66 ? -1.508 -5.152 -17.156 1 95.25 66 LEU B N 1
ATOM 2654 C CA . LEU B 1 66 ? -0.814 -6.23 -16.469 1 95.25 66 LEU B CA 1
ATOM 2655 C C . LEU B 1 66 ? 0.393 -5.699 -15.703 1 95.25 66 LEU B C 1
ATOM 2657 O O . LEU B 1 66 ? 0.631 -6.094 -14.555 1 95.25 66 LEU B O 1
ATOM 2661 N N . ALA B 1 67 ? 1.131 -4.824 -16.312 1 95.19 67 ALA B N 1
ATOM 2662 C CA . ALA B 1 67 ? 2.287 -4.234 -15.648 1 95.19 67 ALA B CA 1
ATOM 2663 C C . ALA B 1 67 ? 1.866 -3.477 -14.391 1 95.19 67 ALA B C 1
ATOM 2665 O O . ALA B 1 67 ? 2.533 -3.557 -13.359 1 95.19 67 ALA B O 1
ATOM 2666 N N . GLU B 1 68 ? 0.76 -2.799 -14.516 1 95.94 68 GLU B N 1
ATOM 2667 C CA . GLU B 1 68 ? 0.238 -2.076 -13.359 1 95.94 68 GLU B CA 1
ATOM 2668 C C . GLU B 1 68 ? -0.157 -3.035 -12.234 1 95.94 68 GLU B C 1
ATOM 2670 O O . GLU B 1 68 ? 0.095 -2.762 -11.062 1 95.94 68 GLU B O 1
ATOM 2675 N N . ALA B 1 69 ? -0.796 -4.098 -12.625 1 96.88 69 ALA B N 1
ATOM 2676 C CA . ALA B 1 69 ? -1.187 -5.109 -11.641 1 96.88 69 ALA B CA 1
ATOM 2677 C C . ALA B 1 69 ? 0.037 -5.699 -10.945 1 96.88 69 ALA B C 1
ATOM 2679 O O . ALA B 1 69 ? 0.049 -5.855 -9.727 1 96.88 69 ALA B O 1
ATOM 2680 N N . VAL B 1 70 ? 1.035 -5.945 -11.75 1 96.88 70 VAL B N 1
ATOM 2681 C CA . VAL B 1 70 ? 2.264 -6.52 -11.211 1 96.88 70 VAL B CA 1
ATOM 2682 C C . VAL B 1 70 ? 2.92 -5.523 -10.258 1 96.88 70 VAL B C 1
ATOM 2684 O O . VAL B 1 70 ? 3.379 -5.902 -9.18 1 96.88 70 VAL B O 1
ATOM 2687 N N . SER B 1 71 ? 2.965 -4.289 -10.656 1 96.44 71 SER B N 1
ATOM 2688 C CA . SER B 1 71 ? 3.525 -3.254 -9.797 1 96.44 71 SER B CA 1
ATOM 2689 C C . SER B 1 71 ? 2.812 -3.209 -8.445 1 96.44 71 SER B C 1
ATOM 2691 O O . SER B 1 71 ? 3.459 -3.182 -7.398 1 96.44 71 SER B O 1
ATOM 2693 N N . THR B 1 72 ? 1.54 -3.277 -8.5 1 96.44 72 THR B N 1
ATOM 2694 C CA . THR B 1 72 ? 0.713 -3.213 -7.301 1 96.44 72 THR B CA 1
ATOM 2695 C C . THR B 1 72 ? 0.95 -4.434 -6.414 1 96.44 72 THR B C 1
ATOM 2697 O O . THR B 1 72 ? 1.142 -4.301 -5.203 1 96.44 72 THR B O 1
ATOM 2700 N N . LEU B 1 73 ? 0.97 -5.59 -6.992 1 98 73 LEU B N 1
ATOM 2701 C CA . LEU B 1 73 ? 1.124 -6.832 -6.242 1 98 73 LEU B CA 1
ATOM 2702 C C . LEU B 1 73 ? 2.527 -6.941 -5.656 1 98 73 LEU B C 1
ATOM 2704 O O . LEU B 1 73 ? 2.695 -7.383 -4.516 1 98 73 LEU B O 1
ATOM 2708 N N . PHE B 1 74 ? 3.5 -6.52 -6.469 1 97.75 74 PHE B N 1
ATOM 2709 C CA . PHE B 1 74 ? 4.879 -6.594 -6 1 97.75 74 PHE B CA 1
ATOM 2710 C C . PHE B 1 74 ? 5.098 -5.664 -4.812 1 97.75 74 PHE B C 1
ATOM 2712 O O . PHE B 1 74 ? 5.68 -6.062 -3.803 1 97.75 74 PHE B O 1
ATOM 2719 N N . GLN B 1 75 ? 4.566 -4.504 -4.922 1 96 75 GLN B N 1
ATOM 2720 C CA . GLN B 1 75 ? 4.793 -3.475 -3.916 1 96 75 GLN B CA 1
ATOM 2721 C C . GLN B 1 75 ? 4.008 -3.77 -2.641 1 96 75 GLN B C 1
ATOM 2723 O O . GLN B 1 75 ? 4.484 -3.51 -1.536 1 96 75 GLN B O 1
ATOM 2728 N N . ASN B 1 76 ? 2.812 -4.34 -2.781 1 95.62 76 ASN B N 1
ATOM 2729 C CA . ASN B 1 76 ? 1.904 -4.363 -1.639 1 95.62 76 ASN B CA 1
ATOM 2730 C C . ASN B 1 76 ? 1.752 -5.773 -1.074 1 95.62 76 ASN B C 1
ATOM 2732 O O . ASN B 1 76 ? 1.246 -5.953 0.035 1 95.62 76 ASN B O 1
ATOM 2736 N N . LEU B 1 77 ? 2.18 -6.781 -1.782 1 97.25 77 LEU B N 1
ATOM 2737 C CA . LEU B 1 77 ? 2.084 -8.148 -1.288 1 97.25 77 LEU B CA 1
ATOM 2738 C C . LEU B 1 77 ? 3.465 -8.789 -1.181 1 97.25 77 LEU B C 1
ATOM 2740 O O . LEU B 1 77 ? 3.906 -9.141 -0.084 1 97.25 77 LEU B O 1
ATOM 2744 N N . VAL B 1 78 ? 4.172 -8.805 -2.289 1 97.56 78 VAL B N 1
ATOM 2745 C CA . VAL B 1 78 ? 5.43 -9.547 -2.361 1 97.56 78 VAL B CA 1
ATOM 2746 C C . VAL B 1 78 ? 6.469 -8.891 -1.457 1 97.56 78 VAL B C 1
ATOM 2748 O O . VAL B 1 78 ? 7.062 -9.547 -0.599 1 97.56 78 VAL B O 1
ATOM 2751 N N . PHE B 1 79 ? 6.609 -7.582 -1.612 1 96.62 79 PHE B N 1
ATOM 2752 C CA . PHE B 1 79 ? 7.633 -6.848 -0.876 1 96.62 79 PHE B CA 1
ATOM 2753 C C . PHE B 1 79 ? 7.406 -6.965 0.627 1 96.62 79 PHE B C 1
ATOM 2755 O O . PHE B 1 79 ? 8.305 -7.367 1.367 1 96.62 79 PHE B O 1
ATOM 2762 N N . PRO B 1 80 ? 6.25 -6.664 1.164 1 96.19 80 PRO B N 1
ATOM 2763 C CA . PRO B 1 80 ? 6.043 -6.82 2.605 1 96.19 80 PRO B CA 1
ATOM 2764 C C . PRO B 1 80 ? 6.281 -8.25 3.086 1 96.19 80 PRO B C 1
ATOM 2766 O O . PRO B 1 80 ? 6.809 -8.453 4.18 1 96.19 80 PRO B O 1
ATOM 2769 N N . TYR B 1 81 ? 5.953 -9.203 2.328 1 97 81 TYR B N 1
ATOM 2770 C CA . TYR B 1 81 ? 6.125 -10.602 2.717 1 97 81 TYR B CA 1
ATOM 2771 C C . TYR B 1 81 ? 7.602 -10.977 2.762 1 97 81 TYR B C 1
ATOM 2773 O O . TYR B 1 81 ? 8.07 -11.562 3.74 1 97 81 TYR B O 1
ATOM 2781 N N . VAL B 1 82 ? 8.258 -10.594 1.721 1 95.88 82 VAL B N 1
ATOM 2782 C CA . VAL B 1 82 ? 9.664 -10.992 1.607 1 95.88 82 VAL B CA 1
ATOM 2783 C C . VAL B 1 82 ? 10.5 -10.227 2.631 1 95.88 82 VAL B C 1
ATOM 2785 O O . VAL B 1 82 ? 11.422 -10.781 3.227 1 95.88 82 VAL B O 1
ATOM 2788 N N . ALA B 1 83 ? 10.164 -8.969 2.84 1 93.81 83 ALA B N 1
ATOM 2789 C CA . ALA B 1 83 ? 10.953 -8.109 3.717 1 93.81 83 ALA B CA 1
ATOM 2790 C C . ALA B 1 83 ? 10.648 -8.391 5.184 1 93.81 83 ALA B C 1
ATOM 2792 O O . ALA B 1 83 ? 11.555 -8.422 6.02 1 93.81 83 ALA B O 1
ATOM 2793 N N . ALA B 1 84 ? 9.375 -8.633 5.504 1 92.69 84 ALA B N 1
ATOM 2794 C CA . ALA B 1 84 ? 8.984 -8.641 6.91 1 92.69 84 ALA B CA 1
ATOM 2795 C C . ALA B 1 84 ? 8.25 -9.93 7.266 1 92.69 84 ALA B C 1
ATOM 2797 O O . ALA B 1 84 ? 7.891 -10.148 8.422 1 92.69 84 ALA B O 1
ATOM 2798 N N . GLY B 1 85 ? 7.996 -10.758 6.289 1 92.75 85 GLY B N 1
ATOM 2799 C CA . GLY B 1 85 ? 7.25 -11.977 6.551 1 92.75 85 GLY B CA 1
ATOM 2800 C C . GLY B 1 85 ? 5.77 -11.734 6.762 1 92.75 85 GLY B C 1
ATOM 2801 O O . GLY B 1 85 ? 5.062 -12.602 7.277 1 92.75 85 GLY B O 1
ATOM 2802 N N . ARG B 1 86 ? 5.281 -10.602 6.32 1 92.88 86 ARG B N 1
ATOM 2803 C CA . ARG B 1 86 ? 3.887 -10.242 6.551 1 92.88 86 ARG B CA 1
ATOM 2804 C C . ARG B 1 86 ? 2.984 -10.812 5.465 1 92.88 86 ARG B C 1
ATOM 2806 O O . ARG B 1 86 ? 3.146 -10.5 4.285 1 92.88 86 ARG B O 1
ATOM 2813 N N . ARG B 1 87 ? 2 -11.523 5.902 1 94.88 87 ARG B N 1
ATOM 2814 C CA . ARG B 1 87 ? 1.002 -12.039 4.973 1 94.88 87 ARG B CA 1
ATOM 2815 C C . ARG B 1 87 ? -0.213 -11.125 4.902 1 94.88 87 ARG B C 1
ATOM 2817 O O . ARG B 1 87 ? -0.525 -10.422 5.867 1 94.88 87 ARG B O 1
ATOM 2824 N N . ALA B 1 88 ? -0.777 -11.195 3.758 1 94.62 88 ALA B N 1
ATOM 2825 C CA . ALA B 1 88 ? -1.92 -10.312 3.549 1 94.62 88 ALA B CA 1
ATOM 2826 C C . ALA B 1 88 ? -3.158 -10.836 4.27 1 94.62 88 ALA B C 1
ATOM 2828 O O . ALA B 1 88 ? -3.479 -12.023 4.188 1 94.62 88 ALA B O 1
ATOM 2829 N N . GLY B 1 89 ? -3.783 -9.953 5.039 1 92.31 89 GLY B N 1
ATOM 2830 C CA . GLY B 1 89 ? -5.105 -10.273 5.547 1 92.31 89 GLY B CA 1
ATOM 2831 C C . GLY B 1 89 ? -6.207 -10.07 4.523 1 92.31 89 GLY B C 1
ATOM 2832 O O . GLY B 1 89 ? -6.113 -10.57 3.4 1 92.31 89 GLY B O 1
ATOM 2833 N N . ARG B 1 90 ? -7.219 -9.297 4.883 1 90.69 90 ARG B N 1
ATOM 2834 C CA . ARG B 1 90 ? -8.281 -8.992 3.926 1 90.69 90 ARG B CA 1
ATOM 2835 C C . ARG B 1 90 ? -7.773 -8.086 2.814 1 90.69 90 ARG B C 1
ATOM 2837 O O . ARG B 1 90 ? -7.078 -7.098 3.082 1 90.69 90 ARG B O 1
ATOM 2844 N N . LEU B 1 91 ? -8.141 -8.461 1.615 1 95 91 LEU B N 1
ATOM 2845 C CA . LEU B 1 91 ? -7.625 -7.734 0.463 1 95 91 LEU B CA 1
ATOM 2846 C C . LEU B 1 91 ? -8.477 -6.504 0.169 1 95 91 LEU B C 1
ATOM 2848 O O . LEU B 1 91 ? -9.711 -6.562 0.25 1 95 91 LEU B O 1
ATOM 2852 N N . SER B 1 92 ? -7.812 -5.387 -0.099 1 90.62 92 SER B N 1
ATOM 2853 C CA . SER B 1 92 ? -8.508 -4.215 -0.618 1 90.62 92 SER B CA 1
ATOM 2854 C C . SER B 1 92 ? -9.039 -4.465 -2.023 1 90.62 92 SER B C 1
ATOM 2856 O O . SER B 1 92 ? -8.57 -5.363 -2.723 1 90.62 92 SER B O 1
ATOM 2858 N N . PRO B 1 93 ? -10.016 -3.662 -2.467 1 90.31 93 PRO B N 1
ATOM 2859 C CA . PRO B 1 93 ? -10.523 -3.803 -3.832 1 90.31 93 PRO B CA 1
ATOM 2860 C C . PRO B 1 93 ? -9.43 -3.656 -4.891 1 90.31 93 PRO B C 1
ATOM 2862 O O . PRO B 1 93 ? -9.461 -4.344 -5.91 1 90.31 93 PRO B O 1
ATOM 2865 N N . GLU B 1 94 ? -8.492 -2.836 -4.598 1 91.44 94 GLU B N 1
ATOM 2866 C CA . GLU B 1 94 ? -7.391 -2.623 -5.531 1 91.44 94 GLU B CA 1
ATOM 2867 C C . GLU B 1 94 ? -6.543 -3.883 -5.676 1 91.44 94 GLU B C 1
ATOM 2869 O O . GLU B 1 94 ? -6.156 -4.254 -6.789 1 91.44 94 GLU B O 1
ATOM 2874 N N . LEU B 1 95 ? -6.281 -4.512 -4.605 1 95.88 95 LEU B N 1
ATOM 2875 C CA . LEU B 1 95 ? -5.484 -5.734 -4.637 1 95.88 95 LEU B CA 1
ATOM 2876 C C . LEU B 1 95 ? -6.262 -6.871 -5.293 1 95.88 95 LEU B C 1
ATOM 2878 O O . LEU B 1 95 ? -5.688 -7.68 -6.027 1 95.88 95 LEU B O 1
ATOM 2882 N N . GLN B 1 96 ? -7.586 -6.883 -5.051 1 96 96 GLN B N 1
ATOM 2883 C CA . GLN B 1 96 ? -8.414 -7.895 -5.695 1 96 96 GLN B CA 1
ATOM 2884 C C . GLN B 1 96 ? -8.383 -7.75 -7.211 1 96 96 GLN B C 1
ATOM 2886 O O . GLN B 1 96 ? -8.227 -8.742 -7.934 1 96 96 GLN B O 1
ATOM 2891 N N . ARG B 1 97 ? -8.461 -6.551 -7.625 1 95.56 97 ARG B N 1
ATOM 2892 C CA . ARG B 1 97 ? -8.422 -6.277 -9.055 1 95.56 97 ARG B CA 1
ATOM 2893 C C . ARG B 1 97 ? -7.066 -6.641 -9.648 1 95.56 97 ARG B C 1
ATOM 2895 O O . ARG B 1 97 ? -6.992 -7.207 -10.742 1 95.56 97 ARG B O 1
ATOM 2902 N N . ALA B 1 98 ? -6.047 -6.305 -8.93 1 97.25 98 ALA B N 1
ATOM 2903 C CA . ALA B 1 98 ? -4.703 -6.609 -9.414 1 97.25 98 ALA B CA 1
ATOM 2904 C C . ALA B 1 98 ? -4.492 -8.117 -9.539 1 97.25 98 ALA B C 1
ATOM 2906 O O . ALA B 1 98 ? -3.895 -8.586 -10.508 1 97.25 98 ALA B O 1
ATOM 2907 N N . LEU B 1 99 ? -4.98 -8.852 -8.555 1 97.81 99 LEU B N 1
ATOM 2908 C CA . LEU B 1 99 ? -4.875 -10.305 -8.609 1 97.81 99 LEU B CA 1
ATOM 2909 C C . LEU B 1 99 ? -5.609 -10.852 -9.828 1 97.81 99 LEU B C 1
ATOM 2911 O O . LEU B 1 99 ? -5.082 -11.719 -10.531 1 97.81 99 LEU B O 1
ATOM 2915 N N . TYR B 1 100 ? -6.766 -10.281 -10.023 1 95.81 100 TYR B N 1
ATOM 2916 C CA . TYR B 1 100 ? -7.57 -10.719 -11.156 1 95.81 100 TYR B CA 1
ATOM 2917 C C . TYR B 1 100 ? -6.855 -10.438 -12.477 1 95.81 100 TYR B C 1
ATOM 2919 O O . TYR B 1 100 ? -6.762 -11.32 -13.336 1 95.81 100 TYR B O 1
ATOM 2927 N N . VAL B 1 101 ? -6.344 -9.289 -12.633 1 95.56 101 VAL B N 1
ATOM 2928 C CA . VAL B 1 101 ? -5.652 -8.891 -13.852 1 95.56 101 VAL B CA 1
ATOM 2929 C C . VAL B 1 101 ? -4.391 -9.734 -14.031 1 95.56 101 VAL B C 1
ATOM 2931 O O . VAL B 1 101 ? -4.023 -10.086 -15.148 1 95.56 101 VAL B O 1
ATOM 2934 N N . TYR B 1 102 ? -3.721 -10.055 -12.945 1 96.62 102 TYR B N 1
ATOM 2935 C CA . TYR B 1 102 ? -2.496 -10.852 -12.992 1 96.62 102 TYR B CA 1
ATOM 2936 C C . TYR B 1 102 ? -2.746 -12.203 -13.648 1 96.62 102 TYR B C 1
ATOM 2938 O O . TYR B 1 102 ? -1.875 -12.727 -14.344 1 96.62 102 TYR B O 1
ATOM 2946 N N . THR B 1 103 ? -3.969 -12.727 -13.477 1 95.81 103 THR B N 1
ATOM 2947 C CA . THR B 1 103 ? -4.27 -14.031 -14.055 1 95.81 103 THR B CA 1
ATOM 2948 C C . THR B 1 103 ? -4.23 -13.969 -15.578 1 95.81 103 THR B C 1
ATOM 2950 O O . THR B 1 103 ? -4.129 -15 -16.25 1 95.81 103 THR B O 1
ATOM 2953 N N . SER B 1 104 ? -4.324 -12.797 -16.141 1 93.38 104 SER B N 1
ATOM 2954 C CA . SER B 1 104 ? -4.289 -12.664 -17.594 1 93.38 104 SER B CA 1
ATOM 2955 C C . SER B 1 104 ? -2.938 -13.094 -18.156 1 93.38 104 SER B C 1
ATOM 2957 O O . SER B 1 104 ? -2.826 -13.422 -19.344 1 93.38 104 SER B O 1
ATOM 2959 N N . ALA B 1 105 ? -1.908 -13.086 -17.312 1 93.81 105 ALA B N 1
ATOM 2960 C CA . ALA B 1 105 ? -0.583 -13.539 -17.719 1 93.81 105 ALA B CA 1
ATOM 2961 C C . ALA B 1 105 ? -0.615 -15.008 -18.156 1 93.81 105 ALA B C 1
ATOM 2963 O O . ALA B 1 105 ? 0.273 -15.461 -18.875 1 93.81 105 ALA B O 1
ATOM 2964 N N . PHE B 1 106 ? -1.677 -15.711 -17.75 1 94.94 106 PHE B N 1
ATOM 2965 C CA . PHE B 1 106 ? -1.743 -17.156 -17.969 1 94.94 106 PHE B CA 1
ATOM 2966 C C . PHE B 1 106 ? -2.818 -17.484 -19 1 94.94 106 PHE B C 1
ATOM 2968 O O . PHE B 1 106 ? -3.178 -18.656 -19.172 1 94.94 106 PHE B O 1
ATOM 2975 N N . GLN B 1 107 ? -3.301 -16.484 -19.688 1 93.19 107 GLN B N 1
ATOM 2976 C CA . GLN B 1 107 ? -4.418 -16.703 -20.594 1 93.19 107 GLN B CA 1
ATOM 2977 C C . GLN B 1 107 ? -4.035 -17.641 -21.734 1 93.19 107 GLN B C 1
ATOM 2979 O O . GLN B 1 107 ? -4.793 -18.547 -22.078 1 93.19 107 GLN B O 1
ATOM 2984 N N . ALA B 1 108 ? -2.859 -17.422 -22.328 1 93.25 108 ALA B N 1
ATOM 2985 C CA . ALA B 1 108 ? -2.428 -18.266 -23.422 1 93.25 108 ALA B CA 1
ATOM 2986 C C . ALA B 1 108 ? -2.324 -19.734 -22.984 1 93.25 108 ALA B C 1
ATOM 2988 O O . ALA B 1 108 ? -2.658 -20.641 -23.734 1 93.25 108 ALA B O 1
ATOM 2989 N N . LEU B 1 109 ? -1.843 -19.922 -21.766 1 95.62 109 LEU B N 1
ATOM 2990 C CA . LEU B 1 109 ? -1.779 -21.266 -21.203 1 95.62 109 LEU B CA 1
ATOM 2991 C C . LEU B 1 109 ? -3.172 -21.875 -21.094 1 95.62 109 LEU B C 1
ATOM 2993 O O . LEU B 1 109 ? -3.389 -23.016 -21.5 1 95.62 109 LEU B O 1
ATOM 2997 N N . ARG B 1 110 ? -4.129 -21.125 -20.562 1 95.94 110 ARG B N 1
ATOM 2998 C CA . ARG B 1 110 ? -5.488 -21.609 -20.359 1 95.94 110 ARG B CA 1
ATOM 2999 C C . ARG B 1 110 ? -6.133 -22 -21.672 1 95.94 110 ARG B C 1
ATOM 3001 O O . ARG B 1 110 ? -6.758 -23.062 -21.781 1 95.94 110 ARG B O 1
ATOM 3008 N N . VAL B 1 111 ? -5.918 -21.203 -22.656 1 92.69 111 VAL B N 1
ATOM 3009 C CA . VAL B 1 111 ? -6.5 -21.453 -23.969 1 92.69 111 VAL B CA 1
ATOM 3010 C C . VAL B 1 111 ? -5.902 -22.734 -24.562 1 92.69 111 VAL B C 1
ATOM 3012 O O . VAL B 1 111 ? -6.629 -23.594 -25.047 1 92.69 111 VAL B O 1
ATOM 3015 N N . THR B 1 112 ? -4.613 -22.859 -24.469 1 96.62 112 THR B N 1
ATOM 3016 C CA . THR B 1 112 ? -3.936 -24.016 -25.047 1 96.62 112 THR B CA 1
ATOM 3017 C C . THR B 1 112 ? -4.355 -25.297 -24.344 1 96.62 112 THR B C 1
ATOM 3019 O O . THR B 1 112 ? -4.637 -26.297 -25 1 96.62 112 THR B O 1
ATOM 3022 N N . VAL B 1 113 ? -4.434 -25.266 -23.047 1 96.44 113 VAL B N 1
ATOM 3023 C CA . VAL B 1 113 ? -4.832 -26.438 -22.281 1 96.44 113 VAL B CA 1
ATOM 3024 C C . VAL B 1 113 ? -6.262 -26.828 -22.641 1 96.44 113 VAL B C 1
ATOM 3026 O O . VAL B 1 113 ? -6.543 -28 -22.906 1 96.44 113 VAL B O 1
ATOM 3029 N N . ALA B 1 114 ? -7.145 -25.891 -22.719 1 93.62 114 ALA B N 1
ATOM 3030 C CA . ALA B 1 114 ? -8.555 -26.141 -22.984 1 93.62 114 ALA B CA 1
ATOM 3031 C C . ALA B 1 114 ? -8.758 -26.641 -24.422 1 93.62 114 ALA B C 1
ATOM 3033 O O . ALA B 1 114 ? -9.594 -27.516 -24.656 1 93.62 114 ALA B O 1
ATOM 3034 N N . GLN B 1 115 ? -7.98 -26.156 -25.297 1 93.69 115 GLN B N 1
ATOM 3035 C CA . GLN B 1 115 ? -8.195 -26.406 -26.719 1 93.69 115 GLN B CA 1
ATOM 3036 C C . GLN B 1 115 ? -7.453 -27.656 -27.172 1 93.69 115 GLN B C 1
ATOM 3038 O O . GLN B 1 115 ? -7.961 -28.422 -28 1 93.69 115 GLN B O 1
ATOM 3043 N N . GLU B 1 116 ? -6.23 -27.859 -26.656 1 95.75 116 GLU B N 1
ATOM 3044 C CA . GLU B 1 116 ? -5.344 -28.844 -27.266 1 95.75 116 GLU B CA 1
ATOM 3045 C C . GLU B 1 116 ? -5.137 -30.047 -26.344 1 95.75 116 GLU B C 1
ATOM 3047 O O . GLU B 1 116 ? -4.852 -31.156 -26.812 1 95.75 116 GLU B O 1
ATOM 3052 N N . LEU B 1 117 ? -5.277 -29.844 -25.078 1 95.19 117 LEU B N 1
ATOM 3053 C CA . LEU B 1 117 ? -4.836 -30.906 -24.188 1 95.19 117 LEU B CA 1
ATOM 3054 C C . LEU B 1 117 ? -6.031 -31.609 -23.547 1 95.19 117 LEU B C 1
ATOM 3056 O O . LEU B 1 117 ? -6.004 -32.844 -23.344 1 95.19 117 LEU B O 1
ATOM 3060 N N . MET B 1 118 ? -7.062 -30.875 -23.25 1 93.25 118 MET B N 1
ATOM 3061 C CA . MET B 1 118 ? -8.188 -31.438 -22.516 1 93.25 118 MET B CA 1
ATOM 3062 C C . MET B 1 118 ? -9.25 -31.969 -23.469 1 93.25 118 MET B C 1
ATOM 3064 O O . MET B 1 118 ? -9.516 -31.344 -24.5 1 93.25 118 MET B O 1
ATOM 3068 N N . SER B 1 119 ? -9.844 -33.062 -23.047 1 90.62 119 SER B N 1
ATOM 3069 C CA . SER B 1 119 ? -10.992 -33.562 -23.797 1 90.62 119 SER B CA 1
ATOM 3070 C C . SER B 1 119 ? -12.227 -32.719 -23.562 1 90.62 119 SER B C 1
ATOM 3072 O O . SER B 1 119 ? -12.359 -32.094 -22.5 1 90.62 119 SER B O 1
ATOM 3074 N N . TYR B 1 120 ? -13.055 -32.75 -24.5 1 91.19 120 TYR B N 1
ATOM 3075 C CA . TYR B 1 120 ? -14.273 -31.969 -24.422 1 91.19 120 TYR B CA 1
ATOM 3076 C C . TYR B 1 120 ? -15.258 -32.562 -23.422 1 91.19 120 TYR B C 1
ATOM 3078 O O . TYR B 1 120 ? -15.422 -33.781 -23.359 1 91.19 120 TYR B O 1
ATOM 3086 N N . GLY B 1 121 ? -15.828 -31.75 -22.594 1 90.62 121 GLY B N 1
ATOM 3087 C CA . GLY B 1 121 ? -16.891 -32.188 -21.688 1 90.62 121 GLY B CA 1
ATOM 3088 C C . GLY B 1 121 ? -16.359 -32.844 -20.438 1 90.62 121 GLY B C 1
ATOM 3089 O O . GLY B 1 121 ? -15.172 -33.125 -20.312 1 90.62 121 GLY B O 1
ATOM 3090 N N . GLY B 1 122 ? -17.297 -32.906 -19.453 1 92.94 122 GLY B N 1
ATOM 3091 C CA . GLY B 1 122 ? -16.953 -33.562 -18.188 1 92.94 122 GLY B CA 1
ATOM 3092 C C . GLY B 1 122 ? -16.844 -32.594 -17.031 1 92.94 122 GLY B C 1
ATOM 3093 O O . GLY B 1 122 ? -16.797 -31.375 -17.234 1 92.94 122 GLY B O 1
ATOM 3094 N N . LEU B 1 123 ? -16.781 -33.156 -15.914 1 95.25 123 LEU B N 1
ATOM 3095 C CA . LEU B 1 123 ? -16.641 -32.375 -14.68 1 95.25 123 LEU B CA 1
ATOM 3096 C C . LEU B 1 123 ? -15.172 -32.219 -14.297 1 95.25 123 LEU B C 1
ATOM 3098 O O . LEU B 1 123 ? -14.445 -33.219 -14.188 1 95.25 123 LEU B O 1
ATOM 3102 N N . THR B 1 124 ? -14.797 -31 -14.164 1 96.5 124 THR B N 1
ATOM 3103 C CA . THR B 1 124 ? -13.391 -30.703 -13.891 1 96.5 124 THR B CA 1
ATOM 3104 C C . THR B 1 124 ? -13.234 -29.984 -12.555 1 96.5 124 THR B C 1
ATOM 3106 O O . THR B 1 124 ? -13.969 -29.047 -12.266 1 96.5 124 THR B O 1
ATOM 3109 N N . LEU B 1 125 ? -12.289 -30.438 -11.773 1 97.88 125 LEU B N 1
ATOM 3110 C CA . LEU B 1 125 ? -11.891 -29.781 -10.523 1 97.88 125 LEU B CA 1
ATOM 3111 C C . LEU B 1 125 ? -10.719 -28.844 -10.758 1 97.88 125 LEU B C 1
ATOM 3113 O O . LEU B 1 125 ? -9.688 -29.25 -11.297 1 97.88 125 LEU B O 1
ATOM 3117 N N . VAL B 1 126 ? -10.93 -27.625 -10.414 1 98 126 VAL B N 1
ATOM 3118 C CA . VAL B 1 126 ? -9.812 -26.688 -10.375 1 98 126 VAL B CA 1
ATOM 3119 C C . VAL B 1 126 ? -9.297 -26.562 -8.938 1 98 126 VAL B C 1
ATOM 3121 O O . VAL B 1 126 ? -9.938 -25.922 -8.102 1 98 126 VAL B O 1
ATOM 3124 N N . ALA B 1 127 ? -8.164 -27.203 -8.664 1 97.75 127 ALA B N 1
ATOM 3125 C CA . ALA B 1 127 ? -7.582 -27.219 -7.328 1 97.75 127 ALA B CA 1
ATOM 3126 C C . ALA B 1 127 ? -6.648 -26.031 -7.121 1 97.75 127 ALA B C 1
ATOM 3128 O O . ALA B 1 127 ? -5.43 -26.156 -7.246 1 97.75 127 ALA B O 1
ATOM 3129 N N . GLY B 1 128 ? -7.219 -24.906 -6.672 1 97.69 128 GLY B N 1
ATOM 3130 C CA . GLY B 1 128 ? -6.488 -23.641 -6.594 1 97.69 128 GLY B CA 1
ATOM 3131 C C . GLY B 1 128 ? -6.652 -22.781 -7.828 1 97.69 128 GLY B C 1
ATOM 3132 O O . GLY B 1 128 ? -5.945 -22.969 -8.82 1 97.69 128 GLY B O 1
ATOM 3133 N N . TRP B 1 129 ? -7.543 -21.828 -7.758 1 97.56 129 TRP B N 1
ATOM 3134 C CA . TRP B 1 129 ? -7.859 -20.984 -8.906 1 97.56 129 TRP B CA 1
ATOM 3135 C C . TRP B 1 129 ? -6.703 -20.047 -9.227 1 97.56 129 TRP B C 1
ATOM 3137 O O . TRP B 1 129 ? -6.336 -19.875 -10.391 1 97.56 129 TRP B O 1
ATOM 3147 N N . PHE B 1 130 ? -6.191 -19.453 -8.195 1 97.81 130 PHE B N 1
ATOM 3148 C CA . PHE B 1 130 ? -5.047 -18.562 -8.344 1 97.81 130 PHE B CA 1
ATOM 3149 C C . PHE B 1 130 ? -3.74 -19.344 -8.258 1 97.81 130 PHE B C 1
ATOM 3151 O O . PHE B 1 130 ? -3.617 -20.281 -7.469 1 97.81 130 PHE B O 1
ATOM 3158 N N . PRO B 1 131 ? -2.797 -19.078 -9.102 1 97.12 131 PRO B N 1
ATOM 3159 C CA . PRO B 1 131 ? -2.59 -17.859 -9.883 1 97.12 131 PRO B CA 1
ATOM 3160 C C . PRO B 1 131 ? -3.035 -18 -11.336 1 97.12 131 PRO B C 1
ATOM 3162 O O . PRO B 1 131 ? -3.158 -17 -12.047 1 97.12 131 PRO B O 1
ATOM 3165 N N . CYS B 1 132 ? -3.291 -19.141 -11.828 1 96.88 132 CYS B N 1
ATOM 3166 C CA . CYS B 1 132 ? -3.443 -19.359 -13.266 1 96.88 132 CYS B CA 1
ATOM 3167 C C . CYS B 1 132 ? -4.844 -18.969 -13.727 1 96.88 132 CYS B C 1
ATOM 3169 O O . CYS B 1 132 ? -5.059 -18.688 -14.906 1 96.88 132 CYS B O 1
ATOM 3171 N N . GLY B 1 133 ? -5.828 -19.047 -12.906 1 96.88 133 GLY B N 1
ATOM 3172 C CA . GLY B 1 133 ? -7.152 -18.516 -13.195 1 96.88 133 GLY B CA 1
ATOM 3173 C C . GLY B 1 133 ? -7.949 -19.391 -14.148 1 96.88 133 GLY B C 1
ATOM 3174 O O . GLY B 1 133 ? -8.688 -18.875 -14.992 1 96.88 133 GLY B O 1
ATOM 3175 N N . PHE B 1 134 ? -7.781 -20.656 -14.039 1 95.62 134 PHE B N 1
ATOM 3176 C CA . PHE B 1 134 ? -8.555 -21.547 -14.898 1 95.62 134 PHE B CA 1
ATOM 3177 C C . PHE B 1 134 ? -10.039 -21.469 -14.562 1 95.62 134 PHE B C 1
ATOM 3179 O O . PHE B 1 134 ? -10.445 -21.75 -13.438 1 95.62 134 PHE B O 1
ATOM 3186 N N . SER B 1 135 ? -10.859 -21.109 -15.523 1 92.75 135 SER B N 1
ATOM 3187 C CA . SER B 1 135 ? -12.305 -21.016 -15.352 1 92.75 135 SER B CA 1
ATOM 3188 C C . SER B 1 135 ? -13.016 -20.906 -16.703 1 92.75 135 SER B C 1
ATOM 3190 O O . SER B 1 135 ? -13.281 -21.922 -17.359 1 92.75 135 SER B O 1
ATOM 3192 N N . SER B 1 136 ? -13.031 -19.703 -17.25 1 83.5 136 SER B N 1
ATOM 3193 C CA . SER B 1 136 ? -13.891 -19.391 -18.391 1 83.5 136 SER B CA 1
ATOM 3194 C C . SER B 1 136 ? -13.438 -20.125 -19.641 1 83.5 136 SER B C 1
ATOM 3196 O O . SER B 1 136 ? -14.266 -20.578 -20.438 1 83.5 136 SER B O 1
ATOM 3198 N N . GLU B 1 137 ? -12.188 -20.266 -19.828 1 87.12 137 GLU B N 1
ATOM 3199 C CA . GLU B 1 137 ? -11.688 -20.922 -21.031 1 87.12 137 GLU B CA 1
ATOM 3200 C C . GLU B 1 137 ? -12.031 -22.406 -21.031 1 87.12 137 GLU B C 1
ATOM 3202 O O . GLU B 1 137 ? -12.336 -22.984 -22.078 1 87.12 137 GLU B O 1
ATOM 3207 N N . LEU B 1 138 ? -11.992 -22.984 -19.812 1 91.88 138 LEU B N 1
ATOM 3208 C CA . LEU B 1 138 ? -12.359 -24.391 -19.719 1 91.88 138 LEU B CA 1
ATOM 3209 C C . LEU B 1 138 ? -13.836 -24.594 -20.062 1 91.88 138 LEU B C 1
ATOM 3211 O O . LEU B 1 138 ? -14.188 -25.547 -20.75 1 91.88 138 LEU B O 1
ATOM 3215 N N . MET B 1 139 ? -14.594 -23.703 -19.625 1 87.88 139 MET B N 1
ATOM 3216 C CA . MET B 1 139 ? -16.031 -23.797 -19.859 1 87.88 139 MET B CA 1
ATOM 3217 C 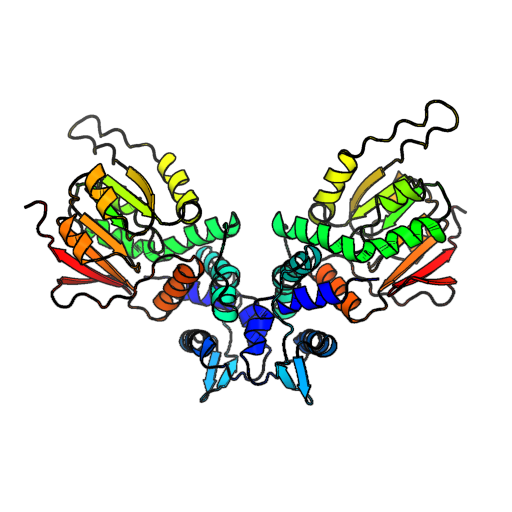C . MET B 1 139 ? -16.359 -23.516 -21.312 1 87.88 139 MET B C 1
ATOM 3219 O O . MET B 1 139 ? -17.078 -24.281 -21.969 1 87.88 139 MET B O 1
ATOM 3223 N N . SER B 1 140 ? -15.781 -22.484 -21.844 1 84.5 140 SER B N 1
ATOM 3224 C CA . SER B 1 140 ? -16.203 -21.984 -23.141 1 84.5 140 SER B CA 1
ATOM 3225 C C . SER B 1 140 ? -15.539 -22.766 -24.281 1 84.5 140 SER B C 1
ATOM 3227 O O . SER B 1 140 ? -16.141 -22.969 -25.344 1 84.5 140 SER B O 1
ATOM 3229 N N . ILE B 1 141 ? -14.352 -23.203 -24.031 1 85.56 141 ILE B N 1
ATOM 3230 C CA . ILE B 1 141 ? -13.602 -23.828 -25.109 1 85.56 141 ILE B CA 1
ATOM 3231 C C . ILE B 1 141 ? -13.734 -25.344 -25.016 1 85.56 141 ILE B C 1
ATOM 3233 O O . ILE B 1 141 ? -14 -26.016 -26.016 1 85.56 141 ILE B O 1
ATOM 3237 N N . ALA B 1 142 ? -13.609 -25.844 -23.828 1 89.69 142 ALA B N 1
ATOM 3238 C CA . ALA B 1 142 ? -13.602 -27.297 -23.672 1 89.69 142 ALA B CA 1
ATOM 3239 C C . ALA B 1 142 ? -14.945 -27.812 -23.156 1 89.69 142 ALA B C 1
ATOM 3241 O O . ALA B 1 142 ? -15.102 -29 -22.891 1 89.69 142 ALA B O 1
ATOM 3242 N N . GLY B 1 143 ? -15.914 -26.906 -22.969 1 87.25 143 GLY B N 1
ATOM 3243 C CA . GLY B 1 143 ? -17.25 -27.297 -22.531 1 87.25 143 GLY B CA 1
ATOM 3244 C C . GLY B 1 143 ? -17.25 -28 -21.188 1 87.25 143 GLY B C 1
ATOM 3245 O O . GLY B 1 143 ? -18.031 -28.922 -20.969 1 87.25 143 GLY B O 1
ATOM 3246 N N . ARG B 1 144 ? -16.375 -27.609 -20.312 1 91.31 144 ARG B N 1
ATOM 3247 C CA . ARG B 1 144 ? -16.219 -28.281 -19.031 1 91.31 144 ARG B CA 1
ATOM 3248 C C . ARG B 1 144 ? -17.172 -27.703 -18 1 91.31 144 ARG B C 1
ATOM 3250 O O . ARG B 1 144 ? -17.406 -26.5 -17.953 1 91.31 144 ARG B O 1
ATOM 3257 N N . ASP B 1 145 ? -17.719 -28.609 -17.234 1 91.5 145 ASP B N 1
ATOM 3258 C CA . ASP B 1 145 ? -18.312 -28.203 -15.953 1 91.5 145 ASP B CA 1
ATOM 3259 C C . ASP B 1 145 ? -17.234 -28.062 -14.875 1 91.5 145 ASP B C 1
ATOM 3261 O O . ASP B 1 145 ? -16.297 -28.859 -14.82 1 91.5 145 ASP B O 1
ATOM 3265 N N . LEU B 1 146 ? -17.469 -27.016 -14 1 94.69 146 LEU B N 1
ATOM 3266 C CA . LEU B 1 146 ? -16.328 -26.719 -13.148 1 94.69 146 LEU B CA 1
ATOM 3267 C C . LEU B 1 146 ? -16.734 -26.719 -11.672 1 94.69 146 LEU B C 1
ATOM 3269 O O . LEU B 1 146 ? -17.812 -26.234 -11.328 1 94.69 146 LEU B O 1
ATOM 3273 N N . VAL B 1 147 ? -15.922 -27.312 -10.898 1 96.06 147 VAL B N 1
ATOM 3274 C CA . VAL B 1 147 ? -15.836 -27.031 -9.469 1 96.06 147 VAL B CA 1
ATOM 3275 C C . VAL B 1 147 ? -14.516 -26.344 -9.156 1 96.06 147 VAL B C 1
ATOM 3277 O O . VAL B 1 147 ? -13.445 -26.938 -9.297 1 96.06 147 VAL B O 1
ATOM 3280 N N . ILE B 1 148 ? -14.617 -25.078 -8.727 1 96.75 148 ILE B N 1
ATOM 3281 C CA . ILE B 1 148 ? -13.422 -24.281 -8.484 1 96.75 148 ILE B CA 1
ATOM 3282 C C . ILE B 1 148 ? -13.188 -24.141 -6.98 1 96.75 148 ILE B C 1
ATOM 3284 O O . ILE B 1 148 ? -14.055 -23.641 -6.254 1 96.75 148 ILE B O 1
ATOM 3288 N N . VAL B 1 149 ? -12.016 -24.578 -6.582 1 97.5 149 VAL B N 1
ATOM 3289 C CA . VAL B 1 149 ? -11.664 -24.5 -5.168 1 97.5 149 VAL B CA 1
ATOM 3290 C C . VAL B 1 149 ? -10.609 -23.406 -4.957 1 97.5 149 VAL B C 1
ATOM 3292 O O . VAL B 1 149 ? -9.609 -23.359 -5.676 1 97.5 149 VAL B O 1
ATOM 3295 N N . GLU B 1 150 ? -10.852 -22.562 -4.051 1 97.81 150 GLU B N 1
ATOM 3296 C CA . GLU B 1 150 ? -9.883 -21.578 -3.598 1 97.81 150 GLU B CA 1
ATOM 3297 C C . GLU B 1 150 ? -9.922 -21.422 -2.08 1 97.81 150 GLU B C 1
ATOM 3299 O O . GLU B 1 150 ? -10.992 -21.484 -1.471 1 97.81 150 GLU B O 1
ATOM 3304 N N . GLU B 1 151 ? -8.828 -21.234 -1.525 1 97.31 151 GLU B N 1
ATOM 3305 C CA . GLU B 1 151 ? -8.703 -21.219 -0.072 1 97.31 151 GLU B CA 1
ATOM 3306 C C . GLU B 1 151 ? -9.242 -19.938 0.528 1 97.31 151 GLU B C 1
ATOM 3308 O O . GLU B 1 151 ? -9.641 -19.906 1.694 1 97.31 151 GLU B O 1
ATOM 3313 N N . ARG B 1 152 ? -9.164 -18.891 -0.249 1 96.81 152 ARG B N 1
ATOM 3314 C CA . ARG B 1 152 ? -9.625 -17.594 0.217 1 96.81 152 ARG B CA 1
ATOM 3315 C C . ARG B 1 152 ? -10.719 -17.047 -0.697 1 96.81 152 ARG B C 1
ATOM 3317 O O . ARG B 1 152 ? -10.523 -16.953 -1.911 1 96.81 152 ARG B O 1
ATOM 3324 N N . GLU B 1 153 ? -11.766 -16.562 -0.082 1 95 153 GLU B N 1
ATOM 3325 C CA . GLU B 1 153 ? -12.898 -16.047 -0.836 1 95 153 GLU B CA 1
ATOM 3326 C C . GLU B 1 153 ? -12.547 -14.734 -1.54 1 95 153 GLU B C 1
ATOM 3328 O O . GLU B 1 153 ? -12.984 -14.492 -2.668 1 95 153 GLU B O 1
ATOM 3333 N N . ASP B 1 154 ? -11.742 -13.906 -0.936 1 94.88 154 ASP B N 1
ATOM 3334 C CA . ASP B 1 154 ? -11.445 -12.578 -1.48 1 94.88 154 ASP B CA 1
ATOM 3335 C C . ASP B 1 154 ? -10.477 -12.68 -2.66 1 94.88 154 ASP B C 1
ATOM 3337 O O . ASP B 1 154 ? -10.375 -11.75 -3.459 1 94.88 154 ASP B O 1
ATOM 3341 N N . VAL B 1 155 ? -9.82 -13.797 -2.816 1 95.31 155 VAL B N 1
ATOM 3342 C CA . VAL B 1 155 ? -8.906 -14.016 -3.93 1 95.31 155 VAL B CA 1
ATOM 3343 C C . VAL B 1 155 ? -9.695 -14.32 -5.199 1 95.31 155 VAL B C 1
ATOM 3345 O O . VAL B 1 155 ? -9.289 -13.93 -6.297 1 95.31 155 VAL B O 1
ATOM 3348 N N . VAL B 1 156 ? -10.828 -14.906 -4.992 1 92.88 156 VAL B N 1
ATOM 3349 C CA . VAL B 1 156 ? -11.562 -15.383 -6.16 1 92.88 156 VAL B CA 1
ATOM 3350 C C . VAL B 1 156 ? -12.844 -14.57 -6.344 1 92.88 156 VAL B C 1
ATOM 3352 O O . VAL B 1 156 ? -13.594 -14.789 -7.293 1 92.88 156 VAL B O 1
ATOM 3355 N N . ALA B 1 157 ? -13.047 -13.57 -5.594 1 89.56 157 ALA B N 1
ATOM 3356 C CA . ALA B 1 157 ? -14.305 -12.844 -5.512 1 89.56 157 ALA B CA 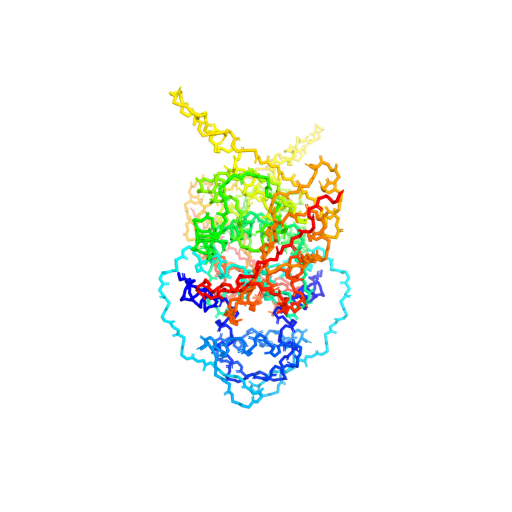1
ATOM 3357 C C . ALA B 1 157 ? -14.68 -12.242 -6.863 1 89.56 157 ALA B C 1
ATOM 3359 O O . ALA B 1 157 ? -15.828 -12.352 -7.305 1 89.56 157 ALA B O 1
ATOM 3360 N N . LEU B 1 158 ? -13.75 -11.695 -7.527 1 84.06 158 LEU B N 1
ATOM 3361 C CA . LEU B 1 158 ? -14.047 -11.031 -8.797 1 84.06 158 LEU B CA 1
ATOM 3362 C C . LEU B 1 158 ? -14.406 -12.047 -9.867 1 84.06 158 LEU B C 1
ATOM 3364 O O . LEU B 1 158 ? -15.227 -11.766 -10.742 1 84.06 158 LEU B O 1
ATOM 3368 N N . GLU B 1 159 ? -13.82 -13.156 -9.758 1 88.19 159 GLU B N 1
ATOM 3369 C CA . GLU B 1 159 ? -14.18 -14.203 -10.711 1 88.19 159 GLU B CA 1
ATOM 3370 C C . GLU B 1 159 ? -15.578 -14.75 -10.43 1 88.19 159 GLU B C 1
ATOM 3372 O O . GLU B 1 159 ? -16.328 -15.047 -11.359 1 88.19 159 GLU B O 1
ATOM 3377 N N . VAL B 1 160 ? -15.93 -14.844 -9.25 1 84.69 160 VAL B N 1
ATOM 3378 C CA . VAL B 1 160 ? -17.281 -15.258 -8.859 1 84.69 160 VAL B CA 1
ATOM 3379 C C . VAL B 1 160 ? -18.297 -14.281 -9.438 1 84.69 160 VAL B C 1
ATOM 3381 O O . VAL B 1 160 ? -19.297 -14.703 -10.031 1 84.69 160 VAL B O 1
ATOM 3384 N N . ASP B 1 161 ? -17.953 -13.062 -9.32 1 79.94 161 ASP B N 1
ATOM 3385 C CA . ASP B 1 161 ? -18.859 -12.039 -9.836 1 79.94 161 ASP B CA 1
ATOM 3386 C C . ASP B 1 161 ? -18.953 -12.117 -11.359 1 79.94 161 ASP B C 1
ATOM 3388 O O . ASP B 1 161 ? -20.047 -12.008 -11.922 1 79.94 161 ASP B O 1
ATOM 3392 N N . ARG B 1 162 ? -17.891 -12.305 -11.961 1 82.81 162 ARG B N 1
ATOM 3393 C CA . ARG B 1 162 ? -17.844 -12.359 -13.422 1 82.81 162 ARG B CA 1
ATOM 3394 C C . ARG B 1 162 ? -18.641 -13.547 -13.953 1 82.81 162 ARG B C 1
ATOM 3396 O O . ARG B 1 162 ? -19.438 -13.406 -14.867 1 82.81 162 ARG B O 1
ATOM 3403 N N . LEU B 1 163 ? -18.406 -14.68 -13.398 1 80.12 163 LEU B N 1
ATOM 3404 C CA . LEU B 1 163 ? -19.062 -15.891 -13.883 1 80.12 163 LEU B CA 1
ATOM 3405 C C . LEU B 1 163 ? -20.562 -15.836 -13.609 1 80.12 163 LEU B C 1
ATOM 3407 O O . LEU B 1 163 ? -21.344 -16.422 -14.352 1 80.12 163 LEU B O 1
ATOM 3411 N N . SER B 1 164 ? -20.875 -15.062 -12.586 1 72.31 164 SER B N 1
ATOM 3412 C CA . SER B 1 164 ? -22.297 -14.938 -12.25 1 72.31 164 SER B CA 1
ATOM 3413 C C . SER B 1 164 ? -23.047 -14.148 -13.32 1 72.31 164 SER B C 1
ATOM 3415 O O . SER B 1 164 ? -24.266 -14.25 -13.43 1 72.31 164 SER B O 1
ATOM 3417 N N . LEU B 1 165 ? -22.281 -13.406 -14.086 1 66 165 LEU B N 1
ATOM 3418 C CA . LEU B 1 165 ? -22.891 -12.578 -15.125 1 66 165 LEU B CA 1
ATOM 3419 C C . LEU B 1 165 ? -22.953 -13.328 -16.453 1 66 165 LEU B C 1
ATOM 3421 O O . LEU B 1 165 ? -23.625 -12.891 -17.391 1 66 165 LEU B O 1
ATOM 3425 N N . LEU B 1 166 ? -22.109 -14.242 -16.594 1 60.69 166 LEU B N 1
ATOM 3426 C CA . LEU B 1 166 ? -22.109 -15.016 -17.844 1 60.69 166 LEU B CA 1
ATOM 3427 C C . LEU B 1 166 ? -23.422 -15.766 -18.016 1 60.69 166 LEU B C 1
ATOM 3429 O O . LEU B 1 166 ? -23.906 -16.391 -17.078 1 60.69 166 LEU B O 1
ATOM 3433 N N . PRO B 1 167 ? -24.234 -15.156 -19.062 1 52.84 167 PRO B N 1
ATOM 3434 C CA . PRO B 1 167 ? -25.453 -15.906 -19.344 1 52.84 167 PRO B CA 1
ATOM 3435 C C . PRO B 1 167 ? -25.203 -17.406 -19.5 1 52.84 167 PRO B C 1
ATOM 3437 O O . PRO B 1 167 ? -24.172 -17.812 -20.031 1 52.84 167 PRO B O 1
ATOM 3440 N N . ILE B 1 168 ? -25.625 -18.094 -18.531 1 47.56 168 ILE B N 1
ATOM 3441 C CA . ILE B 1 168 ? -25.562 -19.531 -18.703 1 47.56 168 ILE B CA 1
ATOM 3442 C C . ILE B 1 168 ? -26.094 -19.906 -20.078 1 47.56 168 ILE B C 1
ATOM 3444 O O . ILE B 1 168 ? -27.219 -19.562 -20.422 1 47.56 168 ILE B O 1
ATOM 3448 N N . ALA B 1 169 ? -25.328 -19.75 -21.125 1 42.28 169 ALA B N 1
ATOM 3449 C CA . ALA B 1 169 ? -25.703 -20.047 -22.5 1 42.28 169 ALA B CA 1
ATOM 3450 C C . ALA B 1 169 ? -26.828 -21.078 -22.531 1 42.28 169 ALA B C 1
ATOM 3452 O O . ALA B 1 169 ? -26.719 -22.156 -21.938 1 42.28 169 ALA B O 1
ATOM 3453 N N . SER B 1 170 ? -28.016 -20.594 -22.781 1 40.56 170 SER B N 1
ATOM 3454 C CA . SER B 1 170 ? -29.062 -21.5 -23.219 1 40.56 170 SER B CA 1
ATOM 3455 C C . SER B 1 170 ? -28.609 -22.375 -24.391 1 40.56 170 SER B C 1
ATOM 3457 O O . SER B 1 170 ? -27.797 -21.922 -25.203 1 40.56 170 SER B O 1
ATOM 3459 N N . GLY B 1 171 ? -28.578 -23.672 -24.438 1 37.44 171 GLY B N 1
ATOM 3460 C CA . GLY B 1 171 ? -28.281 -24.609 -25.5 1 37.44 171 GLY B CA 1
ATOM 3461 C C . GLY B 1 171 ? -28.734 -24.109 -26.859 1 37.44 171 GLY B C 1
ATOM 3462 O O . GLY B 1 171 ? -29.578 -23.219 -26.953 1 37.44 171 GLY B O 1
ATOM 3463 N N . PRO B 1 172 ? -28 -24.094 -27.953 1 37.34 172 PRO B N 1
ATOM 3464 C CA . PRO B 1 172 ? -28.625 -23.859 -29.266 1 37.34 172 PRO B CA 1
ATOM 3465 C C . PRO B 1 172 ? -30.031 -24.438 -29.359 1 37.34 172 PRO B C 1
ATOM 3467 O O . PRO B 1 172 ? -30.312 -25.484 -28.766 1 37.34 172 PRO B O 1
ATOM 3470 N N . LEU B 1 173 ? -31.062 -23.797 -29.625 1 36.72 173 LEU B N 1
ATOM 3471 C CA . LEU B 1 173 ? -32.344 -24.375 -30.031 1 36.72 173 LEU B CA 1
ATOM 3472 C C . LEU B 1 173 ? -32.094 -25.562 -30.953 1 36.72 173 LEU B C 1
ATOM 3474 O O . LEU B 1 173 ? -32.938 -26.469 -31.047 1 36.72 173 LEU B O 1
ATOM 3478 N N . GLY B 1 174 ? -31.547 -25.344 -32.281 1 37.81 174 GLY B N 1
ATOM 3479 C CA . GLY B 1 174 ? -31.578 -26.547 -33.094 1 37.81 174 GLY B CA 1
ATOM 3480 C C . GLY B 1 174 ? -30.859 -27.719 -32.438 1 37.81 174 GLY B C 1
ATOM 3481 O O . GLY B 1 174 ? -31.484 -28.703 -32.062 1 37.81 174 GLY B O 1
ATOM 3482 N N . GLN B 1 175 ? -29.672 -28.266 -33.125 1 38.19 175 GLN B N 1
ATOM 3483 C CA . GLN B 1 175 ? -29.266 -29.5 -32.438 1 38.19 175 GLN B CA 1
ATOM 3484 C C . GLN B 1 175 ? -29.125 -29.281 -30.938 1 38.19 175 GLN B C 1
ATOM 3486 O O . GLN B 1 175 ? -29.297 -28.172 -30.453 1 38.19 175 GLN B O 1
ATOM 3491 N N . GLU B 1 176 ? -27.906 -30 -30.297 1 35.78 176 GLU B N 1
ATOM 3492 C CA . GLU B 1 176 ? -27.266 -30.109 -29 1 35.78 176 GLU B CA 1
ATOM 3493 C C . GLU B 1 176 ? -26.875 -28.734 -28.453 1 35.78 176 GLU B C 1
ATOM 3495 O O . GLU B 1 176 ? -25.891 -28.141 -28.906 1 35.78 176 GLU B O 1
ATOM 3500 N N . LEU B 1 177 ? -27.594 -27.703 -28.391 1 37.94 177 LEU B N 1
ATOM 3501 C CA . LEU B 1 177 ? -27.328 -26.438 -27.703 1 37.94 177 LEU B CA 1
ATOM 3502 C C . LEU B 1 177 ? -26.297 -26.625 -26.609 1 37.94 177 LEU B C 1
ATOM 3504 O O . LEU B 1 177 ? -26.328 -27.609 -25.875 1 37.94 177 LEU B O 1
ATOM 3508 N N . ALA B 1 178 ? -25.156 -26.078 -26.828 1 42.41 178 ALA B N 1
ATOM 3509 C CA . ALA B 1 178 ? -24 -26.266 -25.938 1 42.41 178 ALA B CA 1
ATOM 3510 C C . ALA B 1 178 ? -24.453 -26.281 -24.469 1 42.41 178 ALA B C 1
ATOM 3512 O O . ALA B 1 178 ? -25.203 -25.422 -24.031 1 42.41 178 ALA B O 1
ATOM 3513 N N . PRO B 1 179 ? -24.609 -27.391 -23.703 1 46.09 179 PRO B N 1
ATOM 3514 C CA . PRO B 1 179 ? -25 -27.703 -22.328 1 46.09 179 PRO B CA 1
ATOM 3515 C C . PRO B 1 179 ? -24.531 -26.656 -21.328 1 46.09 179 PRO B C 1
ATOM 3517 O O . PRO B 1 179 ? -23.5 -26 -21.547 1 46.09 179 PRO B O 1
ATOM 3520 N N . ALA B 1 180 ? -25.578 -25.859 -20.641 1 52.12 180 ALA B N 1
ATOM 3521 C CA . ALA B 1 180 ? -25.344 -25.047 -19.453 1 52.12 180 ALA B CA 1
ATOM 3522 C C . ALA B 1 180 ? -24.141 -25.562 -18.672 1 52.12 180 ALA B C 1
ATOM 3524 O O . ALA B 1 180 ? -24.094 -26.719 -18.281 1 52.12 180 ALA B O 1
ATOM 3525 N N . SER B 1 181 ? -22.875 -24.922 -18.953 1 67.56 181 SER B N 1
ATOM 3526 C CA . SER B 1 181 ? -21.75 -25.375 -18.141 1 67.56 181 SER B CA 1
ATOM 3527 C C . SER B 1 181 ? -22 -25.109 -16.656 1 67.56 181 SER B C 1
ATOM 3529 O O . SER B 1 181 ? -22.672 -24.141 -16.297 1 67.56 181 SER B O 1
ATOM 3531 N N . PHE B 1 182 ? -22.062 -26.062 -15.875 1 85.38 182 PHE B N 1
ATOM 3532 C CA . PHE B 1 182 ? -22.125 -26.031 -14.422 1 85.38 182 PHE B CA 1
ATOM 3533 C C . PHE B 1 182 ? -20.812 -25.516 -13.828 1 85.38 182 PHE B C 1
ATOM 3535 O O . PHE B 1 182 ? -19.734 -25.859 -14.305 1 85.38 182 PHE B O 1
ATOM 3542 N N . TYR B 1 183 ? -21.031 -24.562 -12.953 1 90.75 183 TYR B N 1
ATOM 3543 C CA . TYR B 1 183 ? -19.859 -24.203 -12.164 1 90.75 183 TYR B CA 1
ATOM 3544 C C . TYR B 1 183 ? -20.219 -24.078 -10.688 1 90.75 183 TYR B C 1
ATOM 3546 O O . TYR B 1 183 ? -21.359 -23.766 -10.344 1 90.75 183 TYR B O 1
ATOM 3554 N N . ALA B 1 184 ? -19.344 -24.391 -9.82 1 92.75 184 ALA B N 1
ATOM 3555 C CA . ALA B 1 184 ? -19.469 -24.203 -8.375 1 92.75 184 ALA B CA 1
ATOM 3556 C C . ALA B 1 184 ? -18.156 -23.734 -7.766 1 92.75 184 ALA B C 1
ATOM 3558 O O . ALA B 1 184 ? -17.078 -24.109 -8.227 1 92.75 184 ALA B O 1
ATOM 3559 N N . PHE B 1 185 ? -18.328 -22.859 -6.766 1 94.19 185 PHE B N 1
ATOM 3560 C CA . PHE B 1 185 ? -17.156 -22.391 -6.031 1 94.19 185 PHE B CA 1
ATOM 3561 C C . PHE B 1 185 ? -17.141 -22.969 -4.625 1 94.19 185 PHE B C 1
ATOM 3563 O O . PHE B 1 185 ? -18.156 -23 -3.943 1 94.19 185 PHE B O 1
ATOM 3570 N N . GLU B 1 186 ? -16.016 -23.531 -4.262 1 95.44 186 GLU B N 1
ATOM 3571 C CA . GLU B 1 186 ? -15.789 -24.031 -2.91 1 95.44 186 GLU B CA 1
ATOM 3572 C C . GLU B 1 186 ? -14.602 -23.328 -2.256 1 95.44 186 GLU B C 1
ATOM 3574 O O . GLU B 1 186 ? -13.5 -23.297 -2.82 1 95.44 186 GLU B O 1
ATOM 3579 N N . THR B 1 187 ? -14.859 -22.734 -1.079 1 96.25 187 THR B N 1
ATOM 3580 C CA . THR B 1 187 ? -13.773 -22.125 -0.329 1 96.25 187 THR B CA 1
ATOM 3581 C C . THR B 1 187 ? -13.336 -23.016 0.822 1 96.25 187 THR B C 1
ATOM 3583 O O . THR B 1 187 ? -14 -23.078 1.859 1 96.25 187 THR B O 1
ATOM 3586 N N . LEU B 1 188 ? -12.281 -23.672 0.662 1 96.19 188 LEU B N 1
ATOM 3587 C CA . LEU B 1 188 ? -11.719 -24.594 1.651 1 96.19 188 LEU B CA 1
ATOM 3588 C C . LEU B 1 188 ? -10.234 -24.828 1.392 1 96.19 188 LEU B C 1
ATOM 3590 O O . LEU B 1 188 ? -9.75 -24.594 0.284 1 96.19 188 LEU B O 1
ATOM 3594 N N . PRO B 1 189 ? -9.508 -25.281 2.395 1 96.69 189 PRO B N 1
ATOM 3595 C CA . PRO B 1 189 ? -8.102 -25.625 2.176 1 96.69 189 PRO B CA 1
ATOM 3596 C C . PRO B 1 189 ? -7.922 -26.75 1.155 1 96.69 189 PRO B C 1
ATOM 3598 O O . PRO B 1 189 ? -8.766 -27.641 1.058 1 96.69 189 PRO B O 1
ATOM 3601 N N . LEU B 1 190 ? -6.816 -26.672 0.43 1 96.56 190 LEU B N 1
ATOM 3602 C CA . LEU B 1 190 ? -6.57 -27.672 -0.595 1 96.56 190 LEU B CA 1
ATOM 3603 C C . LEU B 1 190 ? -6.414 -29.062 0.029 1 96.56 190 LEU B C 1
ATOM 3605 O O . LEU B 1 190 ? -6.59 -30.078 -0.648 1 96.56 190 LEU B O 1
ATOM 3609 N N . ALA B 1 191 ? -6.086 -29.062 1.249 1 93 191 ALA B N 1
ATOM 3610 C CA . ALA B 1 191 ? -6 -30.328 1.971 1 93 191 ALA B CA 1
ATOM 3611 C C . ALA B 1 191 ? -7.375 -30.984 2.094 1 93 191 ALA B C 1
ATOM 3613 O O . ALA B 1 191 ? -7.473 -32.188 2.338 1 93 191 ALA B O 1
ATOM 3614 N N . GLY B 1 192 ? -8.43 -30.234 1.918 1 93.69 192 GLY B N 1
ATOM 3615 C CA . GLY B 1 192 ? -9.789 -30.734 2.082 1 93.69 192 GLY B CA 1
ATOM 3616 C C . GLY B 1 192 ? -10.43 -31.172 0.779 1 93.69 192 GLY B C 1
ATOM 3617 O O . GLY B 1 192 ? -11.648 -31.328 0.694 1 93.69 192 GLY B O 1
ATOM 3618 N N . LEU B 1 193 ? -9.68 -31.422 -0.229 1 95.69 193 LEU B N 1
ATOM 3619 C CA . LEU B 1 193 ? -10.203 -31.75 -1.549 1 95.69 193 LEU B CA 1
ATOM 3620 C C . LEU B 1 193 ? -10.969 -33.062 -1.515 1 95.69 193 LEU B C 1
ATOM 3622 O O . LEU B 1 193 ? -11.828 -33.312 -2.361 1 95.69 193 LEU B O 1
ATOM 3626 N N . GLY B 1 194 ? -10.664 -33.938 -0.6 1 93.69 194 GLY B N 1
ATOM 3627 C CA . GLY B 1 194 ? -11.422 -35.156 -0.432 1 93.69 194 GLY B CA 1
ATOM 3628 C C . GLY B 1 194 ? -12.898 -34.938 -0.183 1 93.69 194 GLY B C 1
ATOM 3629 O O . GLY B 1 194 ? -13.742 -35.656 -0.712 1 93.69 194 GLY B O 1
ATOM 3630 N N . GLU B 1 195 ? -13.18 -33.906 0.57 1 94.88 195 GLU B N 1
ATOM 3631 C CA . GLU B 1 195 ? -14.562 -33.562 0.874 1 94.88 195 GLU B CA 1
ATOM 3632 C C . GLU B 1 195 ? -15.305 -33.094 -0.382 1 94.88 195 GLU B C 1
ATOM 3634 O O . GLU B 1 195 ? -16.5 -33.344 -0.51 1 94.88 195 GLU B O 1
ATOM 3639 N N . VAL B 1 196 ? -14.594 -32.469 -1.224 1 95.12 196 VAL B N 1
ATOM 3640 C CA . VAL B 1 196 ? -15.188 -32 -2.469 1 95.12 196 VAL B CA 1
ATOM 3641 C C . VAL B 1 196 ? -15.609 -33.188 -3.322 1 95.12 196 VAL B C 1
ATOM 3643 O O . VAL B 1 196 ? -16.688 -33.188 -3.934 1 95.12 196 VAL B O 1
ATOM 3646 N N . ALA B 1 197 ? -14.82 -34.188 -3.354 1 93.44 197 ALA B N 1
ATOM 3647 C CA . ALA B 1 197 ? -15.117 -35.406 -4.129 1 93.44 197 ALA B CA 1
ATOM 3648 C C . ALA B 1 197 ? -16.312 -36.156 -3.541 1 93.44 197 ALA B C 1
ATOM 3650 O O . ALA B 1 197 ? -17.062 -36.781 -4.27 1 93.44 197 ALA B O 1
ATOM 3651 N N . GLU B 1 198 ? -16.438 -36.094 -2.271 1 94.44 198 GLU B N 1
ATOM 3652 C CA . GLU B 1 198 ? -17.594 -36.688 -1.631 1 94.44 198 GLU B CA 1
ATOM 3653 C C . GLU B 1 198 ? -18.891 -36 -2.057 1 94.44 198 GLU B C 1
ATOM 3655 O O . GLU B 1 198 ? -19.922 -36.656 -2.217 1 94.44 198 GLU B O 1
ATOM 3660 N N . LYS B 1 199 ? -18.797 -34.75 -2.258 1 95.88 199 LYS B N 1
ATOM 3661 C CA . LYS B 1 199 ? -19.953 -33.938 -2.576 1 95.88 199 LYS B CA 1
ATOM 3662 C C . LYS B 1 199 ? -20.312 -34.031 -4.059 1 95.88 199 LYS B C 1
ATOM 3664 O O . LYS B 1 199 ? -21.484 -34.062 -4.418 1 95.88 199 LYS B O 1
ATOM 3669 N N . TYR B 1 200 ? -19.328 -34.094 -4.918 1 95.88 200 TYR B N 1
ATOM 3670 C CA . TYR B 1 200 ? -19.594 -33.969 -6.348 1 95.88 200 TYR B CA 1
ATOM 3671 C C . TYR B 1 200 ? -19.297 -35.25 -7.086 1 95.88 200 TYR B C 1
ATOM 3673 O O . TYR B 1 200 ? -19.625 -35.406 -8.266 1 95.88 200 TYR B O 1
ATOM 3681 N N . GLY B 1 201 ? -18.672 -36.25 -6.422 1 93.5 201 GLY B N 1
ATOM 3682 C CA . GLY B 1 201 ? -18.281 -37.5 -7.074 1 93.5 201 GLY B CA 1
ATOM 3683 C C . GLY B 1 201 ? -16.906 -37.438 -7.715 1 93.5 201 GLY B C 1
ATOM 3684 O O . GLY B 1 201 ? -16.141 -36.5 -7.438 1 93.5 201 GLY B O 1
ATOM 3685 N N . VAL B 1 202 ? -16.656 -38.469 -8.539 1 94.25 202 VAL B N 1
ATOM 3686 C CA . VAL B 1 202 ? -15.359 -38.531 -9.195 1 94.25 202 VAL B CA 1
ATOM 3687 C C . VAL B 1 202 ? -15.312 -37.562 -10.375 1 94.25 202 VAL B C 1
ATOM 3689 O O . VAL B 1 202 ? -16.266 -37.5 -11.156 1 94.25 202 VAL B O 1
ATOM 3692 N N . PHE B 1 203 ? -14.258 -36.875 -10.477 1 96.5 203 PHE B N 1
ATOM 3693 C CA . PHE B 1 203 ? -14.094 -35.875 -11.531 1 96.5 203 PHE B CA 1
ATOM 3694 C C . PHE B 1 203 ? -13.492 -36.531 -12.781 1 96.5 203 PHE B C 1
ATOM 3696 O O . PHE B 1 203 ? -12.703 -37.469 -12.688 1 96.5 203 PHE B O 1
ATOM 3703 N N . ASP B 1 204 ? -13.922 -35.969 -13.898 1 95.44 204 ASP B N 1
ATOM 3704 C CA . ASP B 1 204 ? -13.297 -36.406 -15.141 1 95.44 204 ASP B CA 1
ATOM 3705 C C . ASP B 1 204 ? -11.859 -35.875 -15.234 1 95.44 204 ASP B C 1
ATOM 3707 O O . ASP B 1 204 ? -10.984 -36.562 -15.758 1 95.44 204 ASP B O 1
ATOM 3711 N N . ALA B 1 205 ? -11.656 -34.656 -14.727 1 96.81 205 ALA B N 1
ATOM 3712 C CA . ALA B 1 205 ? -10.328 -34.062 -14.758 1 96.81 205 ALA B CA 1
ATOM 3713 C C . ALA B 1 205 ? -10.109 -33.156 -13.547 1 96.81 205 ALA B C 1
ATOM 3715 O O . ALA B 1 205 ? -11.062 -32.656 -12.961 1 96.81 205 ALA B O 1
ATOM 3716 N N . ALA B 1 206 ? -8.867 -33.031 -13.203 1 97.38 206 ALA B N 1
ATOM 3717 C CA . ALA B 1 206 ? -8.438 -32.062 -12.211 1 97.38 206 ALA B CA 1
ATOM 3718 C C . ALA B 1 206 ? -7.258 -31.234 -12.727 1 97.38 206 ALA B C 1
ATOM 3720 O O . ALA B 1 206 ? -6.363 -31.781 -13.383 1 97.38 206 ALA B O 1
ATOM 3721 N N . VAL B 1 207 ? -7.332 -29.984 -12.492 1 97.69 207 VAL B N 1
ATOM 3722 C CA . VAL B 1 207 ? -6.238 -29.094 -12.875 1 97.69 207 VAL B CA 1
ATOM 3723 C C . VAL B 1 207 ? -5.66 -28.422 -11.625 1 97.69 207 VAL B C 1
ATOM 3725 O O . VAL B 1 207 ? -6.406 -27.953 -10.773 1 97.69 207 VAL B O 1
ATOM 3728 N N . VAL B 1 208 ? -4.434 -28.469 -11.492 1 96.94 208 VAL B N 1
ATOM 3729 C CA . VAL B 1 208 ? -3.705 -27.75 -10.445 1 96.94 208 VAL B CA 1
ATOM 3730 C C . VAL B 1 208 ? -2.523 -27 -11.062 1 96.94 208 VAL B C 1
ATOM 3732 O O . VAL B 1 208 ? -1.736 -27.578 -11.812 1 96.94 208 VAL B O 1
ATOM 3735 N N . CYS B 1 209 ? -2.514 -25.719 -10.797 1 97 209 CYS B N 1
ATOM 3736 C CA . CYS B 1 209 ? -1.488 -24.875 -11.398 1 97 209 CYS B CA 1
ATOM 3737 C C . CYS B 1 209 ? -0.703 -24.125 -10.328 1 97 209 CYS B C 1
ATOM 3739 O O . CYS B 1 209 ? -1.203 -23.172 -9.742 1 97 209 CYS B O 1
ATOM 3741 N N . HIS B 1 210 ? 0.55 -24.547 -10.078 1 95.56 210 HIS B N 1
ATOM 3742 C CA . HIS B 1 210 ? 1.526 -23.875 -9.211 1 95.56 210 HIS B CA 1
ATOM 3743 C C . HIS B 1 210 ? 1.013 -23.781 -7.781 1 95.56 210 HIS B C 1
ATOM 3745 O O . HIS B 1 210 ? 1.228 -22.766 -7.117 1 95.56 210 HIS B O 1
ATOM 3751 N N . ARG B 1 211 ? 0.222 -24.75 -7.344 1 96.62 211 ARG B N 1
ATOM 3752 C CA . ARG B 1 211 ? -0.352 -24.812 -6.004 1 96.62 211 ARG B CA 1
ATOM 3753 C C . ARG B 1 211 ? -0.018 -26.141 -5.324 1 96.62 211 ARG B C 1
ATOM 3755 O O . ARG B 1 211 ? 0.467 -27.062 -5.969 1 96.62 211 ARG B O 1
ATOM 3762 N N . GLY B 1 212 ? -0.196 -26.094 -4.008 1 94.5 212 GLY B N 1
ATOM 3763 C CA . GLY B 1 212 ? 0.214 -27.25 -3.221 1 94.5 212 GLY B CA 1
ATOM 3764 C C . GLY B 1 212 ? -0.907 -28.25 -2.994 1 94.5 212 GLY B C 1
ATOM 3765 O O . GLY B 1 212 ? -1.185 -28.625 -1.855 1 94.5 212 GLY B O 1
ATOM 3766 N N . ALA B 1 213 ? -1.469 -28.734 -4.051 1 94 213 ALA B N 1
ATOM 3767 C CA . ALA B 1 213 ? -2.477 -29.781 -3.938 1 94 213 ALA B CA 1
ATOM 3768 C C . ALA B 1 213 ? -1.823 -31.156 -3.877 1 94 213 ALA B C 1
ATOM 3770 O O . ALA B 1 213 ? -0.794 -31.391 -4.516 1 94 213 ALA B O 1
ATOM 3771 N N . ASP B 1 214 ? -2.43 -32.031 -3.096 1 92.44 214 ASP B N 1
ATOM 3772 C CA . ASP B 1 214 ? -1.937 -33.406 -2.969 1 92.44 214 ASP B CA 1
ATOM 3773 C C . ASP B 1 214 ? -2.195 -34.219 -4.246 1 92.44 214 ASP B C 1
ATOM 3775 O O . ASP B 1 214 ? -3.334 -34.594 -4.527 1 92.44 214 ASP B O 1
ATOM 3779 N N . LEU B 1 215 ? -1.176 -34.594 -4.879 1 91.5 215 LEU B N 1
ATOM 3780 C CA . LEU B 1 215 ? -1.292 -35.25 -6.176 1 91.5 215 LEU B CA 1
ATOM 3781 C C . LEU B 1 215 ? -1.886 -36.656 -6.023 1 91.5 215 LEU B C 1
ATOM 3783 O O . LEU B 1 215 ? -2.658 -37.094 -6.875 1 91.5 215 LEU B O 1
ATOM 3787 N N . ALA B 1 216 ? -1.484 -37.312 -5 1 90.5 216 ALA B N 1
ATOM 3788 C CA . ALA B 1 216 ? -2.027 -38.656 -4.762 1 90.5 216 ALA B CA 1
ATOM 3789 C C . ALA B 1 216 ? -3.537 -38.594 -4.551 1 90.5 216 ALA B C 1
ATOM 3791 O O . ALA B 1 216 ? -4.273 -39.438 -5.074 1 90.5 216 ALA B O 1
ATOM 3792 N N . LEU B 1 217 ? -3.928 -37.656 -3.826 1 93.44 217 LEU B N 1
ATOM 3793 C CA . LEU B 1 217 ? -5.359 -37.5 -3.607 1 93.44 217 LEU B CA 1
ATOM 3794 C C . LEU B 1 217 ? -6.066 -37.125 -4.91 1 93.44 217 LEU B C 1
ATOM 3796 O O . LEU B 1 217 ? -7.145 -37.656 -5.199 1 93.44 217 LEU B O 1
ATOM 3800 N N . LEU B 1 218 ? -5.469 -36.281 -5.695 1 95.06 218 LEU B N 1
ATOM 3801 C CA . LEU B 1 218 ? -6.07 -35.875 -6.961 1 95.06 218 LEU B CA 1
ATOM 3802 C C . LEU B 1 218 ? -6.203 -37.094 -7.902 1 95.06 218 LEU B C 1
ATOM 3804 O O . LEU B 1 218 ? -7.203 -37.188 -8.617 1 95.06 218 LEU B O 1
ATOM 3808 N N . GLN B 1 219 ? -5.254 -37.938 -7.867 1 93.44 219 GLN B N 1
ATOM 3809 C CA . GLN B 1 219 ? -5.297 -39.125 -8.719 1 93.44 219 GLN B CA 1
ATOM 3810 C C . GLN B 1 219 ? -6.395 -40.094 -8.266 1 93.44 219 GLN B C 1
ATOM 3812 O O . GLN B 1 219 ? -6.867 -40.906 -9.047 1 93.44 219 GLN B O 1
ATOM 3817 N N . LYS B 1 220 ? -6.758 -39.969 -7.02 1 94.12 220 LYS B N 1
ATOM 3818 C CA . LYS B 1 220 ? -7.82 -40.812 -6.484 1 94.12 220 LYS B CA 1
ATOM 3819 C C . LYS B 1 220 ? -9.195 -40.25 -6.84 1 94.12 220 LYS B C 1
ATOM 3821 O O . LYS B 1 220 ? -10.156 -41 -7 1 94.12 220 LYS B O 1
ATOM 3826 N N . ILE B 1 221 ? -9.273 -38.969 -7.043 1 95.81 221 ILE B N 1
ATOM 3827 C CA . ILE B 1 221 ? -10.617 -38.406 -7.129 1 95.81 221 ILE B CA 1
ATOM 3828 C C . ILE B 1 221 ? -10.867 -37.875 -8.547 1 95.81 221 ILE B C 1
ATOM 3830 O O . ILE B 1 221 ? -11.945 -37.375 -8.844 1 95.81 221 ILE B O 1
ATOM 3834 N N . ALA B 1 222 ? -9.906 -38 -9.461 1 96.38 222 ALA B N 1
ATOM 3835 C CA . ALA B 1 222 ? -10.062 -37.594 -10.852 1 96.38 222 ALA B CA 1
ATOM 3836 C C . ALA B 1 222 ? -9.461 -38.625 -11.812 1 96.38 222 ALA B C 1
ATOM 3838 O O . ALA B 1 222 ? -8.43 -39.219 -11.516 1 96.38 222 ALA B O 1
ATOM 3839 N N . ARG B 1 223 ? -10.07 -38.719 -12.977 1 95.69 223 ARG B N 1
ATOM 3840 C CA . ARG B 1 223 ? -9.602 -39.656 -13.969 1 95.69 223 ARG B CA 1
ATOM 3841 C C . ARG B 1 223 ? -8.328 -39.188 -14.648 1 95.69 223 ARG B C 1
ATOM 3843 O O . ARG B 1 223 ? -7.484 -40 -15.047 1 95.69 223 ARG B O 1
ATOM 3850 N N . GLU B 1 224 ? -8.227 -37.906 -14.836 1 95.44 224 GLU B N 1
ATOM 3851 C CA . GLU B 1 224 ? -7.051 -37.25 -15.406 1 95.44 224 GLU B CA 1
ATOM 3852 C C . GLU B 1 224 ? -6.641 -36.031 -14.594 1 95.44 224 GLU B C 1
ATOM 3854 O O . GLU B 1 224 ? -7.492 -35.25 -14.172 1 95.44 224 GLU B O 1
ATOM 3859 N N . VAL B 1 225 ? -5.363 -35.969 -14.359 1 95.88 225 VAL B N 1
ATOM 3860 C CA . VAL B 1 225 ? -4.871 -34.844 -13.578 1 95.88 225 VAL B CA 1
ATOM 3861 C C . VAL B 1 225 ? -3.883 -34 -14.414 1 95.88 225 VAL B C 1
ATOM 3863 O O . VAL B 1 225 ? -2.924 -34.562 -14.961 1 95.88 225 VAL B O 1
ATOM 3866 N N . TYR B 1 226 ? -4.164 -32.75 -14.578 1 96.5 226 TYR B N 1
ATOM 3867 C CA . TYR B 1 226 ? -3.256 -31.797 -15.211 1 96.5 226 TYR B CA 1
ATOM 3868 C C . TYR B 1 226 ? -2.488 -30.984 -14.164 1 96.5 226 TYR B C 1
ATOM 3870 O O . TYR B 1 226 ? -3.037 -30.078 -13.547 1 96.5 226 TYR B O 1
ATOM 3878 N N . TYR B 1 227 ? -1.245 -31.375 -14.008 1 96.12 227 TYR B N 1
ATOM 3879 C CA . TYR B 1 227 ? -0.347 -30.703 -13.078 1 96.12 227 TYR B CA 1
ATOM 3880 C C . TYR B 1 227 ? 0.567 -29.719 -13.805 1 96.12 227 TYR B C 1
ATOM 3882 O O . TYR B 1 227 ? 1.437 -30.125 -14.578 1 96.12 227 TYR B O 1
ATOM 3890 N N . ILE B 1 228 ? 0.383 -28.438 -13.516 1 96.19 228 ILE B N 1
ATOM 3891 C CA . ILE B 1 228 ? 1.048 -27.406 -14.305 1 96.19 228 ILE B CA 1
ATOM 3892 C C . ILE B 1 228 ? 2.1 -26.703 -13.445 1 96.19 228 ILE B C 1
ATOM 3894 O O . ILE B 1 228 ? 1.807 -26.25 -12.336 1 96.19 228 ILE B O 1
ATOM 3898 N N . VAL B 1 229 ? 3.301 -26.609 -13.969 1 94.12 229 VAL B N 1
ATOM 3899 C CA . VAL B 1 229 ? 4.418 -25.953 -13.297 1 94.12 229 VAL B CA 1
ATOM 3900 C C . VAL B 1 229 ? 4.941 -24.812 -14.164 1 94.12 229 VAL B C 1
ATOM 3902 O O . VAL B 1 229 ? 5.039 -24.938 -15.391 1 94.12 229 VAL B O 1
ATOM 3905 N N . ILE B 1 230 ? 5.188 -23.703 -13.516 1 93.31 230 ILE B N 1
ATOM 3906 C CA . ILE B 1 230 ? 5.805 -22.578 -14.211 1 93.31 230 ILE B CA 1
ATOM 3907 C C . ILE B 1 230 ? 7.305 -22.828 -14.352 1 93.31 230 ILE B C 1
ATOM 3909 O O . ILE B 1 230 ? 8.031 -22.844 -13.352 1 93.31 230 ILE B O 1
ATOM 3913 N N . ARG B 1 231 ? 7.75 -22.953 -15.531 1 91 231 ARG B N 1
ATOM 3914 C CA . ARG B 1 231 ? 9.148 -23.266 -15.789 1 91 231 ARG B CA 1
ATOM 3915 C C . ARG B 1 231 ? 10.016 -22.016 -15.773 1 91 231 ARG B C 1
ATOM 3917 O O . ARG B 1 231 ? 11.164 -22.047 -15.344 1 91 231 ARG B O 1
ATOM 3924 N N . ASP B 1 232 ? 9.422 -20.938 -16.297 1 89.56 232 ASP B N 1
ATOM 3925 C CA . ASP B 1 232 ? 10.148 -19.672 -16.281 1 89.56 232 ASP B CA 1
ATOM 3926 C C . ASP B 1 232 ? 10.453 -19.234 -14.859 1 89.56 232 ASP B C 1
ATOM 3928 O O . ASP B 1 232 ? 9.547 -19.031 -14.055 1 89.56 232 ASP B O 1
ATOM 3932 N N . ARG B 1 233 ? 11.672 -19.016 -14.57 1 86 233 ARG B N 1
ATOM 3933 C CA . ARG B 1 233 ? 12.133 -18.766 -13.211 1 86 233 ARG B CA 1
ATOM 3934 C C . ARG B 1 233 ? 11.578 -17.453 -12.672 1 86 233 ARG B C 1
ATOM 3936 O O . ARG B 1 233 ? 11.211 -17.359 -11.5 1 86 233 ARG B O 1
ATOM 3943 N N . GLN B 1 234 ? 11.508 -16.438 -13.484 1 85 234 GLN B N 1
ATOM 3944 C CA . GLN B 1 234 ? 11.047 -15.133 -13.047 1 85 234 GLN B CA 1
ATOM 3945 C C . GLN B 1 234 ? 9.555 -15.141 -12.742 1 85 234 GLN B C 1
ATOM 3947 O O . GLN B 1 234 ? 9.125 -14.625 -11.711 1 85 234 GLN B O 1
ATOM 3952 N N . LEU B 1 235 ? 8.875 -15.789 -13.609 1 88.75 235 LEU B N 1
ATOM 3953 C CA . LEU B 1 235 ? 7.438 -15.914 -13.398 1 88.75 235 LEU B CA 1
ATOM 3954 C C . LEU B 1 235 ? 7.141 -16.797 -12.195 1 88.75 235 LEU B C 1
ATOM 3956 O O . LEU B 1 235 ? 6.215 -16.516 -11.422 1 88.75 235 LEU B O 1
ATOM 3960 N N . SER B 1 236 ? 7.938 -17.781 -12.109 1 92.44 236 SER B N 1
ATOM 3961 C CA . SER B 1 236 ? 7.77 -18.719 -11.008 1 92.44 236 SER B CA 1
ATOM 3962 C C . SER B 1 236 ? 8.031 -18.031 -9.664 1 92.44 236 SER B C 1
ATOM 3964 O O . SER B 1 236 ? 7.285 -18.25 -8.703 1 92.44 236 SER B O 1
ATOM 3966 N N . TYR B 1 237 ? 9.039 -17.234 -9.641 1 92.88 237 TYR B N 1
ATOM 3967 C CA . TYR B 1 237 ? 9.352 -16.531 -8.406 1 92.88 237 TYR B CA 1
ATOM 3968 C C . TYR B 1 237 ? 8.203 -15.625 -7.984 1 92.88 237 TYR B C 1
ATOM 3970 O O . TYR B 1 237 ? 7.77 -15.656 -6.828 1 92.88 237 TYR B O 1
ATOM 3978 N N . LEU B 1 238 ? 7.754 -14.82 -8.898 1 94.44 238 LEU B N 1
ATOM 3979 C CA . LEU B 1 238 ? 6.695 -13.867 -8.594 1 94.44 238 LEU B CA 1
ATOM 3980 C C . LEU B 1 238 ? 5.418 -14.586 -8.172 1 94.44 238 LEU B C 1
ATOM 3982 O O . LEU B 1 238 ? 4.812 -14.234 -7.152 1 94.44 238 LEU B O 1
ATOM 3986 N N . ALA B 1 239 ? 5.07 -15.602 -8.938 1 95.44 239 ALA B N 1
ATOM 3987 C CA . ALA B 1 239 ? 3.865 -16.359 -8.617 1 95.44 239 ALA B CA 1
ATOM 3988 C C . ALA B 1 239 ? 3.971 -17 -7.238 1 95.44 239 ALA B C 1
ATOM 3990 O O . ALA B 1 239 ? 3.027 -16.953 -6.445 1 95.44 239 ALA B O 1
ATOM 3991 N N . THR B 1 240 ? 5.109 -17.578 -6.949 1 96.25 240 THR B N 1
ATOM 3992 C CA . THR B 1 240 ? 5.336 -18.219 -5.66 1 96.25 240 THR B CA 1
ATOM 3993 C C . THR B 1 240 ? 5.262 -17.203 -4.523 1 96.25 240 THR B C 1
ATOM 3995 O O . THR B 1 240 ? 4.613 -17.453 -3.506 1 96.25 240 THR B O 1
ATOM 3998 N N . ALA B 1 241 ? 5.895 -16.094 -4.746 1 96.38 241 ALA B N 1
ATOM 3999 C CA . ALA B 1 241 ? 5.91 -15.062 -3.715 1 96.38 241 ALA B CA 1
ATOM 4000 C C . ALA B 1 241 ? 4.5 -14.547 -3.436 1 96.38 241 ALA B C 1
ATOM 4002 O O . ALA B 1 241 ? 4.129 -14.32 -2.279 1 96.38 241 ALA B O 1
ATOM 4003 N N . ILE B 1 242 ? 3.721 -14.344 -4.477 1 97.81 242 ILE B N 1
ATOM 4004 C CA . ILE B 1 242 ? 2.359 -13.852 -4.297 1 97.81 242 ILE B CA 1
ATOM 4005 C C . ILE B 1 242 ? 1.522 -14.891 -3.561 1 97.81 242 ILE B C 1
ATOM 4007 O O . ILE B 1 242 ? 0.799 -14.562 -2.617 1 97.81 242 ILE B O 1
ATOM 4011 N N . VAL B 1 243 ? 1.63 -16.109 -3.959 1 97.75 243 VAL B N 1
ATOM 4012 C CA . VAL B 1 243 ? 0.889 -17.219 -3.34 1 97.75 243 VAL B CA 1
ATOM 4013 C C . VAL B 1 243 ? 1.234 -17.297 -1.855 1 97.75 243 VAL B C 1
ATOM 4015 O O . VAL B 1 243 ? 0.342 -17.375 -1.008 1 97.75 243 VAL B O 1
ATOM 4018 N N . GLU B 1 244 ? 2.463 -17.219 -1.561 1 96.75 244 GLU B N 1
ATOM 4019 C CA . GLU B 1 244 ? 2.908 -17.297 -0.173 1 96.75 244 GLU B CA 1
ATOM 4020 C C . GLU B 1 244 ? 2.469 -16.062 0.619 1 96.75 244 GLU B C 1
ATOM 4022 O O . GLU B 1 244 ? 2.068 -16.188 1.779 1 96.75 244 GLU B O 1
ATOM 4027 N N . ALA B 1 245 ? 2.58 -14.93 -0.025 1 97.56 245 ALA B N 1
ATOM 4028 C CA . ALA B 1 245 ? 2.168 -13.688 0.623 1 97.56 245 ALA B CA 1
ATOM 4029 C C . ALA B 1 245 ? 0.686 -13.719 0.988 1 97.56 245 ALA B C 1
ATOM 4031 O O . ALA B 1 245 ? 0.264 -13.094 1.961 1 97.56 245 ALA B O 1
ATOM 4032 N N . LEU B 1 246 ? -0.089 -14.445 0.252 1 97.94 246 LEU B N 1
ATOM 4033 C CA . LEU B 1 246 ? -1.523 -14.57 0.486 1 97.94 246 LEU B CA 1
ATOM 4034 C C . LEU B 1 246 ? -1.814 -15.672 1.497 1 97.94 246 LEU B C 1
ATOM 4036 O O . LEU B 1 246 ? -2.953 -15.828 1.943 1 97.94 246 LEU B O 1
ATOM 4040 N N . GLY B 1 247 ? -0.826 -16.484 1.853 1 96.75 247 GLY B N 1
ATOM 4041 C CA . GLY B 1 247 ? -1.009 -17.594 2.77 1 96.75 247 GLY B CA 1
ATOM 4042 C C . GLY B 1 247 ? -1.64 -18.812 2.117 1 96.75 247 GLY B C 1
ATOM 4043 O O . GLY B 1 247 ? -2.266 -19.625 2.793 1 96.75 247 GLY B O 1
ATOM 4044 N N . LEU B 1 248 ? -1.584 -18.875 0.844 1 97.12 248 LEU B N 1
ATOM 4045 C CA . LEU B 1 248 ? -2.133 -20 0.097 1 97.12 248 LEU B CA 1
ATOM 4046 C C . LEU B 1 248 ? -1.135 -21.156 0.039 1 97.12 248 LEU B C 1
ATOM 4048 O O . LEU B 1 248 ? 0.072 -20.938 0.178 1 97.12 248 LEU B O 1
ATOM 4052 N N . ALA B 1 249 ? -1.619 -22.297 -0.197 1 95.06 249 ALA B N 1
ATOM 4053 C CA . ALA B 1 249 ? -0.751 -23.453 -0.306 1 95.06 249 ALA B CA 1
ATOM 4054 C C . ALA B 1 249 ? 0.042 -23.438 -1.609 1 95.06 249 ALA B C 1
ATOM 4056 O O . ALA B 1 249 ? -0.537 -23.5 -2.697 1 95.06 249 ALA B O 1
ATOM 4057 N N . GLY B 1 250 ? 1.284 -23.281 -1.453 1 92.31 250 GLY B N 1
ATOM 4058 C CA . GLY B 1 250 ? 2.15 -23.234 -2.621 1 92.31 250 GLY B CA 1
ATOM 4059 C C . GLY B 1 250 ? 2.693 -24.578 -3.031 1 92.31 250 GLY B C 1
ATOM 4060 O O . GLY B 1 250 ? 2.574 -25.562 -2.285 1 92.31 250 GLY B O 1
ATOM 4061 N N . ASN B 1 251 ? 3.186 -24.469 -4.277 1 80.19 251 ASN B N 1
ATOM 4062 C CA . ASN B 1 251 ? 3.748 -25.688 -4.855 1 80.19 251 ASN B CA 1
ATOM 4063 C C . ASN B 1 251 ? 5.074 -26.062 -4.195 1 80.19 251 ASN B C 1
ATOM 4065 O O . ASN B 1 251 ? 6.023 -25.281 -4.219 1 80.19 251 ASN B O 1
ATOM 4069 N N . ARG B 1 252 ? 5.137 -27.125 -3.602 1 69.75 252 ARG B N 1
ATOM 4070 C CA . ARG B 1 252 ? 6.379 -27.562 -2.98 1 69.75 252 ARG B CA 1
ATOM 4071 C C . ARG B 1 252 ? 6.848 -28.891 -3.588 1 69.75 252 ARG B C 1
ATOM 4073 O O . ARG B 1 252 ? 7.887 -29.422 -3.195 1 69.75 252 ARG B O 1
ATOM 4080 N N . GLU B 1 253 ? 6.062 -29.219 -4.566 1 63.34 253 GLU B N 1
ATOM 4081 C CA . GLU B 1 253 ? 6.312 -30.609 -4.965 1 63.34 253 GLU B CA 1
ATOM 4082 C C . GLU B 1 253 ? 7.156 -30.672 -6.23 1 63.34 253 GLU B C 1
ATOM 4084 O O . GLU B 1 253 ? 7.152 -29.734 -7.039 1 63.34 253 GLU B O 1
ATOM 4089 N N . GLU B 1 254 ? 7.891 -31.688 -6.215 1 75.38 254 GLU B N 1
ATOM 4090 C CA . GLU B 1 254 ? 8.633 -32.062 -7.414 1 75.38 254 GLU B CA 1
ATOM 4091 C C . GLU B 1 254 ? 7.699 -32.625 -8.484 1 75.38 254 GLU B C 1
ATOM 4093 O O . GLU B 1 254 ? 6.711 -33.281 -8.172 1 75.38 254 GLU B O 1
ATOM 4098 N N . PRO B 1 255 ? 8.031 -32.219 -9.703 1 77.81 255 PRO B N 1
ATOM 4099 C CA . PRO B 1 255 ? 7.219 -32.75 -10.797 1 77.81 255 PRO B CA 1
ATOM 4100 C C . PRO B 1 255 ? 7.18 -34.281 -10.805 1 77.81 255 PRO B C 1
ATOM 4102 O O . PRO B 1 255 ? 8.164 -34.938 -10.438 1 77.81 255 PRO B O 1
ATOM 4105 N N . PRO B 1 256 ? 6.066 -34.812 -11.148 1 81 256 PRO B N 1
ATOM 4106 C CA . PRO B 1 256 ? 5.938 -36.25 -11.188 1 81 256 PRO B CA 1
ATOM 4107 C C . PRO B 1 256 ? 6.844 -36.906 -12.242 1 81 256 PRO B C 1
ATOM 4109 O O . PRO B 1 256 ? 6.91 -36.438 -13.375 1 81 256 PRO B O 1
ATOM 4112 N N . ARG B 1 257 ? 7.562 -37.969 -11.906 1 75.25 257 ARG B N 1
ATOM 4113 C CA . ARG B 1 257 ? 8.57 -38.625 -12.75 1 75.25 257 ARG B CA 1
ATOM 4114 C C . ARG B 1 257 ? 7.914 -39.438 -13.844 1 75.25 257 ARG B C 1
ATOM 4116 O O . ARG B 1 257 ? 8.414 -39.5 -14.977 1 75.25 257 ARG B O 1
ATOM 4123 N N . ARG B 1 258 ? 6.82 -40.094 -13.633 1 78.94 258 ARG B N 1
ATOM 4124 C CA . ARG B 1 258 ? 6.246 -41.031 -14.594 1 78.94 258 ARG B CA 1
ATOM 4125 C C . ARG B 1 258 ? 5.012 -40.438 -15.266 1 78.94 258 ARG B C 1
ATOM 4127 O O . ARG B 1 258 ? 4.09 -41.156 -15.633 1 78.94 258 ARG B O 1
ATOM 4134 N N . ALA B 1 259 ? 5.102 -39.062 -15.672 1 84.94 259 ALA B N 1
ATOM 4135 C CA . ALA B 1 259 ? 3.934 -38.438 -16.281 1 84.94 259 ALA B CA 1
ATOM 4136 C C . ALA B 1 259 ? 4.25 -37.938 -17.688 1 84.94 259 ALA B C 1
ATOM 4138 O O . ALA B 1 259 ? 5.406 -37.656 -18 1 84.94 259 ALA B O 1
ATOM 4139 N N . GLN B 1 260 ? 3.217 -38.062 -18.562 1 91.5 260 GLN B N 1
ATOM 4140 C CA . GLN B 1 260 ? 3.322 -37.375 -19.828 1 91.5 260 GLN B CA 1
ATOM 4141 C C . GLN B 1 260 ? 3.531 -35.875 -19.609 1 91.5 260 GLN B C 1
ATOM 4143 O O . GLN B 1 260 ? 2.877 -35.25 -18.766 1 91.5 260 GLN B O 1
ATOM 4148 N N . ARG B 1 261 ? 4.453 -35.375 -20.328 1 93.44 261 ARG B N 1
ATOM 4149 C CA . ARG B 1 261 ? 4.793 -33.969 -20.188 1 93.44 261 ARG B CA 1
ATOM 4150 C C . ARG B 1 261 ? 4.582 -33.219 -21.5 1 93.44 261 ARG B C 1
ATOM 4152 O O . ARG B 1 261 ? 5.039 -33.656 -22.547 1 93.44 261 ARG B O 1
ATOM 4159 N N . GLU B 1 262 ? 3.848 -32.125 -21.438 1 94.88 262 GLU B N 1
ATOM 4160 C CA . GLU B 1 262 ? 3.658 -31.203 -22.562 1 94.88 262 GLU B CA 1
ATOM 4161 C C . GLU B 1 262 ? 4.199 -29.812 -22.234 1 94.88 262 GLU B C 1
ATOM 4163 O O . GLU B 1 262 ? 3.943 -29.281 -21.141 1 94.88 262 GLU B O 1
ATOM 4168 N N . GLU B 1 263 ? 4.965 -29.25 -23.172 1 94 263 GLU B N 1
ATOM 4169 C CA . GLU B 1 263 ? 5.477 -27.906 -23 1 94 263 GLU B CA 1
ATOM 4170 C C . GLU B 1 263 ? 4.551 -26.875 -23.641 1 94 263 GLU B C 1
ATOM 4172 O O . GLU B 1 263 ? 4.258 -26.953 -24.844 1 94 263 GLU B O 1
ATOM 4177 N N . VAL B 1 264 ? 4.047 -26.031 -22.797 1 94.81 264 VAL B N 1
ATOM 4178 C CA . VAL B 1 264 ? 3.207 -24.938 -23.281 1 94.81 264 VAL B CA 1
ATOM 4179 C C . VAL B 1 264 ? 3.854 -23.594 -22.922 1 94.81 264 VAL B C 1
ATOM 4181 O O . VAL B 1 264 ? 3.627 -23.062 -21.828 1 94.81 264 VAL B O 1
ATOM 4184 N N . GLY B 1 265 ? 4.633 -23 -23.906 1 92.31 265 GLY B N 1
ATOM 4185 C CA . GLY B 1 265 ? 5.363 -21.797 -23.578 1 92.31 265 GLY B CA 1
ATOM 4186 C C . GLY B 1 265 ? 6.285 -21.953 -22.375 1 92.31 265 GLY B C 1
ATOM 4187 O O . GLY B 1 265 ? 7.09 -22.875 -22.328 1 92.31 265 GLY B O 1
ATOM 4188 N N . PRO B 1 266 ? 6.082 -21.047 -21.391 1 92.38 266 PRO B N 1
ATOM 4189 C CA . PRO B 1 266 ? 6.949 -21.094 -20.219 1 92.38 266 PRO B CA 1
ATOM 4190 C C . PRO B 1 266 ? 6.434 -22.062 -19.156 1 92.38 266 PRO B C 1
ATOM 4192 O O . PRO B 1 266 ? 6.852 -22 -18 1 92.38 266 PRO B O 1
ATOM 4195 N N . PHE B 1 267 ? 5.574 -23 -19.547 1 94.62 267 PHE B N 1
ATOM 4196 C CA . PHE B 1 267 ? 4.945 -23.906 -18.594 1 94.62 267 PHE B CA 1
ATOM 4197 C C . PHE B 1 267 ? 5.199 -25.359 -18.984 1 94.62 267 PHE B C 1
ATOM 4199 O O . PHE B 1 267 ? 5.34 -25.688 -20.156 1 94.62 267 PHE B O 1
ATOM 4206 N N . ASP B 1 268 ? 5.309 -26.172 -17.984 1 94.44 268 ASP B N 1
ATOM 4207 C CA . ASP B 1 268 ? 5.238 -27.609 -18.141 1 94.44 268 ASP B CA 1
ATOM 4208 C C . ASP B 1 268 ? 3.908 -28.156 -17.625 1 94.44 268 ASP B C 1
ATOM 4210 O O . ASP B 1 268 ? 3.506 -27.875 -16.5 1 94.44 268 ASP B O 1
ATOM 4214 N N . VAL B 1 269 ? 3.236 -28.875 -18.5 1 96.19 269 VAL B N 1
ATOM 4215 C CA . VAL B 1 269 ? 1.985 -29.516 -18.109 1 96.19 269 VAL B CA 1
ATOM 4216 C C . VAL B 1 269 ? 2.195 -31.031 -18.016 1 96.19 269 VAL B C 1
ATOM 4218 O O . VAL B 1 269 ? 2.482 -31.688 -19.016 1 96.19 269 VAL B O 1
ATOM 4221 N N . TYR B 1 270 ? 2.078 -31.547 -16.812 1 95.25 270 TYR B N 1
ATOM 4222 C CA . TYR B 1 270 ? 2.146 -32.969 -16.594 1 95.25 270 TYR B CA 1
ATOM 4223 C C . TYR B 1 270 ? 0.752 -33.594 -16.547 1 95.25 270 TYR B C 1
ATOM 4225 O O . TYR B 1 270 ? -0.117 -33.125 -15.805 1 95.25 270 TYR B O 1
ATOM 4233 N N . ILE B 1 271 ? 0.532 -34.594 -17.328 1 95.38 271 ILE B N 1
ATOM 4234 C CA . ILE B 1 271 ? -0.761 -35.25 -17.391 1 95.38 271 ILE B CA 1
ATOM 4235 C C . ILE B 1 271 ? -0.659 -36.625 -16.75 1 95.38 271 ILE B C 1
ATOM 4237 O O . ILE B 1 271 ? 0.085 -37.5 -17.219 1 95.38 271 ILE B O 1
ATOM 4241 N N . LEU B 1 272 ? -1.354 -36.781 -15.68 1 93 272 LEU B N 1
ATOM 4242 C CA . LEU B 1 272 ? -1.349 -38.031 -14.938 1 93 272 LEU B CA 1
ATOM 4243 C C . LEU B 1 272 ? -2.695 -38.719 -15.055 1 93 272 LEU B C 1
ATOM 4245 O O . LEU B 1 272 ? -3.742 -38.094 -15.078 1 93 272 LEU B O 1
ATOM 4249 N N . ARG B 1 273 ? -2.602 -40.094 -15.18 1 87.38 273 ARG B N 1
ATOM 4250 C CA . ARG B 1 273 ? -3.828 -40.906 -15.188 1 87.38 273 ARG B CA 1
ATOM 4251 C C . ARG B 1 273 ? -4.207 -41.344 -13.781 1 87.38 273 ARG B C 1
ATOM 4253 O O . ARG B 1 273 ? -3.338 -41.688 -12.984 1 87.38 273 ARG B O 1
ATOM 4260 N N . GLY B 1 274 ? -5.406 -41.031 -13.398 1 78.94 274 GLY B N 1
ATOM 4261 C CA . GLY B 1 274 ? -5.934 -41.5 -12.133 1 78.94 274 GLY B CA 1
ATOM 4262 C C . GLY B 1 274 ? -6.754 -42.75 -12.266 1 78.94 274 GLY B C 1
ATOM 4263 O O . GLY B 1 274 ? -7.031 -43.219 -13.375 1 78.94 274 GLY B O 1
ATOM 4264 N N . ALA B 1 275 ? -6.754 -43.719 -11.148 1 62.66 275 ALA B N 1
ATOM 4265 C CA . ALA B 1 275 ? -7.496 -45 -11.109 1 62.66 275 ALA B CA 1
ATOM 4266 C C . ALA B 1 275 ? -9 -44.75 -11.211 1 62.66 275 ALA B C 1
ATOM 4268 O O . ALA B 1 275 ? -9.758 -45.625 -11.617 1 62.66 275 ALA B O 1
ATOM 4269 N N . GLY B 1 276 ? -9.555 -43.594 -11.508 1 51.59 276 GLY B N 1
ATOM 4270 C CA . GLY B 1 276 ? -10.992 -43.406 -11.359 1 51.59 276 GLY B CA 1
ATOM 4271 C C . GLY B 1 276 ? -11.562 -44.188 -10.188 1 51.59 276 GLY B C 1
ATOM 4272 O O . GLY B 1 276 ? -10.812 -44.781 -9.406 1 51.59 276 GLY B O 1
ATOM 4273 N N . PRO B 1 277 ? -12.898 -44.094 -9.758 1 44.62 277 PRO B N 1
ATOM 4274 C CA . PRO B 1 277 ? -13.414 -45 -8.727 1 44.62 277 PRO B CA 1
ATOM 4275 C C . PRO B 1 277 ? -13.094 -46.438 -9.016 1 44.62 277 PRO B C 1
ATOM 4277 O O . PRO B 1 277 ? -13.094 -46.875 -10.18 1 44.62 277 PRO B O 1
ATOM 4280 N N . THR B 1 278 ? -12.172 -47.062 -8.273 1 37.59 278 THR B N 1
ATOM 4281 C CA . THR B 1 278 ? -12.352 -48.5 -8.336 1 37.59 278 THR B CA 1
ATOM 4282 C C . THR B 1 278 ? -13.789 -48.875 -8 1 37.59 278 THR B C 1
ATOM 4284 O O . THR B 1 278 ? -14.391 -48.312 -7.086 1 37.59 278 THR B O 1
#

Secondary structure (DSSP, 8-state):
---HHHHHHHHHTSHHHHHHTTEEEEEE-TTTHHHHHHHHHTTSEEEETTEEEE--PPP--PPPHHHHHHHHHIIIIIHHHHHH-PPP-SPPHHHHHHHHHHGGGGHHHHHHIIIIISPSSSEEEEE--TTTT-SHHHHHHH--EEEEEES-HHHHHHHHHHHHHS------SSSS------EEEEES-GGGHHHHHHHH--EEEEEEESB---HHHHHHHEEEEEEEEE-SHHHHHHHHHHHHHTT--B--PPPPTTSEEEEETTEEEEEEE-----/---HHHHHHHHHTSHHHHHHTTEEEEEE-TTTHHHHHHHHHTTSEEEETTEEEE--PPP--PPPHHHHHHHHHIIIIIHHHHHH-PPP-SPPHHHHHHHHHHGGGGHHHHHHIIIIISPSSSEEEEE--TTTT-SHHHHHHH--EEEEEES-HHHHHHHHHHHHHS------SSSS------EEEEES-GGGHHHHHHHH--EEEEEEESB---HHHHHHHEEEEEEEEE-SHHHHHHHHHHHHHTT--B--PPPPTTSEEEEETTEEEEEEE-----

Organism: Pyrobaculum neutrophilum (strain DSM 2338 / JCM 9278 / NBRC 100436 / V24Sta) (NCBI:txid444157)

Sequence (556 aa):
MIPRDDIIAGVASTPLLSLLSELEEVKPSQRIRPLFDFLAEVGLMQRKGDKYRRASLPSRGELSPLAEAVSTLFQNLVFPYVAAGRRAGRLSPELQRALYVYTSAFQALRVTVAQELMSYGGLTLVAGWFPCGFSSELMSIAGRDLVIVEEREDVVALEVDRLSLLPIASGPLGQELAPASFYAFETLPLAGLGEVAEKYGVFDAAVVCHRGADLALLQKIAREVYYIVIRDRQLSYLATAIVEALGLAGNREEPPRRAQREEVGPFDVYILRGAGPTMIPRDDIIAGVASTPLLSLLSELEEVKPSQRIRPLFDFLAEVGLMQRKGDKYRRASLPSRGELSPLAEAVSTLFQNLVFPYVAAGRRAGRLSPELQRALYVYTSAFQALRVTVAQELMSYGGLTLVAGWFPCGFSSELMSIAGRDLVIVEEREDVVALEVDRLSLLPIASGPLGQELAPASFYAFETLPLAGLGEVAEKYGVFDAAVVCHRGADLALLQKIAREVYYIVIRDRQLSYLATAIVEALGLAGNREEPPRRAQREEVGPFDVYILRGAGPT

pLDDT: mean 88.78, std 14.12, range [35.78, 98.0]

Radius of gyration: 29.17 Å; Cα contacts (8 Å, |Δi|>4): 1096; chains: 2; bounding box: 62×97×64 Å

Foldseek 3Di:
DQPLVLLLLLQLPAVVLVVQQVDAKDQDDPLLQVVQVLCVVSQQWPDDPRMIYGGDGDDNDDHDLLSNLSNCLCHPQLVCCSPPVAADDADDPSNLVSQVSPLVSQVLVLLCCQAPPDAAEWEEEELACPPNNRDDNNCPRRVYAYEYEHQDCSNCVVVVVVVVPPPLQDFPPPDRGRPSRHYHYHHHALVCVVVVCVVPNATQEYEYAQFDHDVLVNLARYQKYKYKYQQDPSVNVSRQSSCVSNVGGGDPDDDDDPFDWDDDPRMIITMDGHPGHD/DQPLVLLLLLQLPAVVLVVQQVDAKDQDDPLLQVVQVLCVVSQQWPDDPRMIYGGDGDDNDDHDLLSNLSNCLCHPQLVCCSPPVAADDADDPSNLVSQVSPLVSQVLVLLCCQAPPDAAEWEEEELACPPNNRDDNNCPRRVYAYEYEHQDCSNCVVVVVVVVPPPQQDAPVPDGGSPSRHYHYHHHALVCVVVVCVVPNATQEYEYAQFDHDPLVNLARYQKYKYKYQQPPSVNVSRQSSCVSNVGGGDPDDDDDPFDWDDDPRMIITMDGHPGHD

Nearest PDB structures (foldseek):
  4f86-assembly1_B  TM=5.735E-01  e=1.416E-03  Streptomyces lasalocidi
  4f86-assembly2_I  TM=6.083E-01  e=2.592E-03  Streptomyces lasalocidi
  4gkv-assembly1_C  TM=5.751E-01  e=5.041E-03  Escherichia coli K-12
  4f86-assembly1_D  TM=4.888E-01  e=1.916E-03  Streptomyces lasalocidi
  4f86-assembly2_J  TM=4.889E-01  e=4.467E-03  Streptomyces lasalocidi

Solvent-accessible surface area (backbone atoms only — not comparable to full-atom values): 29005 Å² total; per-residue (Å²): 116,63,55,58,66,36,49,51,50,6,49,61,69,21,37,65,45,36,37,51,54,39,26,62,46,37,33,56,36,81,84,47,33,63,60,54,50,52,37,28,72,74,48,57,24,39,73,58,89,76,30,34,26,54,33,78,70,78,79,89,63,87,69,49,72,52,8,48,17,36,20,50,45,41,60,70,33,28,42,29,18,63,37,57,66,44,59,56,73,87,72,52,72,67,54,39,50,22,54,56,47,46,19,58,56,31,43,62,52,42,47,47,42,19,68,73,68,45,68,71,46,50,40,30,36,29,50,37,33,65,62,49,52,71,49,66,44,35,33,73,65,14,48,23,21,38,40,39,30,28,66,47,63,68,78,46,42,67,56,54,54,52,58,70,62,50,71,65,52,73,35,54,80,79,71,91,23,59,71,60,58,48,72,46,81,43,72,44,54,62,88,48,50,66,58,52,32,71,73,71,41,71,26,51,26,30,38,32,36,60,32,46,56,56,61,70,58,46,28,55,38,7,32,28,34,39,43,34,40,62,62,40,63,70,60,34,48,52,53,51,39,44,36,48,14,56,68,46,64,49,55,78,71,75,80,71,86,92,41,53,75,44,80,53,82,57,27,39,38,31,46,38,80,24,77,32,79,124,118,63,57,59,66,36,49,52,51,6,49,61,67,20,39,65,45,35,39,52,53,39,26,64,44,38,34,57,35,82,85,48,34,64,61,54,51,51,38,28,73,73,47,57,25,40,72,60,89,74,30,37,28,54,34,77,68,75,79,88,64,86,68,49,71,50,9,47,19,37,19,50,45,42,59,69,32,29,43,30,19,63,36,58,65,43,59,56,74,87,72,52,72,66,53,38,50,22,55,57,46,47,19,59,57,30,43,62,53,42,47,45,42,20,66,72,69,46,67,72,47,50,42,31,35,29,49,36,34,65,61,48,51,73,50,68,45,35,32,72,64,13,50,22,21,37,40,40,29,29,67,46,63,67,77,44,42,67,56,54,56,50,58,70,63,49,71,66,50,71,39,50,81,76,72,85,18,62,70,60,61,48,71,45,80,43,74,44,55,61,87,48,50,66,60,52,31,72,74,73,42,70,25,52,26,30,38,32,35,60,32,44,56,57,62,69,58,45,28,54,39,8,35,28,31,40,43,33,41,61,63,39,63,68,59,33,50,53,52,50,40,45,36,48,13,56,69,44,63,48,55,79,70,74,80,74,84,93,41,53,73,44,80,52,83,58,27,40,36,31,44,38,81,24,77,34,80,124